Protein AF-A0A7C2JG69-F1 (afdb_monomer_lite)

Radius of gyration: 30.48 Å; chains: 1; bounding box: 82×59×75 Å

Foldseek 3Di:
DPPDCDPLVVLLLVLLLLLLLLLVLLLVLVVQAPQLRLLLLQLVLQLVVLQVVCCVPPNHLDDDPVCVVLLLLLLCLQRAVLSVLLSLLSNQAASLLLLLLLLLLLLLLVVVCVVVVNDDQDPLLVVLSVLLVVLNVLQLVQLPPDDDPDPSHNSSSVSSNVSSNSNSNSVNSCPVVVVPDPPSSSLSSSSVSSSVNSCVVCVVRNVPRPPVPRDPSSVVSSCSSRPPNSHVSSVSLSVSCVPVNDVVSVVSSLSNSVSSVVSCCVPVVDDRGPSNVVSSVSSSSSSVSNVVVVVVVVPVQDDPDPDDDDDPDDPPPPDPPPPPPPPPDPDDDDDPDPDDQQVQQQLQQQLQQLLVVLCCVVAPLKAWADWGADPFHIKTWIDGPDDDDPVVQVSSLVSSLVLLVVFWFWDKDWDDLVRQCVVCVSHVNSPVVSVPDDPPDTWMWIDTDPDIDGDPDDHDGTSNQFDSLFKGWDDKDWDDRSNDPVDDIIIMITMGGDNDNVVSVVVVVVVVVVVVVDCVVCCVVVVQWDDDVVVHPPDIGGDPNVVVVVVVVVVVVVVVCVVVVHDDDDDDQKDWPVLCVVVVNCVPCVVVFDAFDDDPNTTMTGDPDCVSVVVVVVVPDDDDPVD

Structure (mmCIF, N/CA/C/O backbone):
data_AF-A0A7C2JG69-F1
#
_entry.id   AF-A0A7C2JG69-F1
#
loop_
_atom_site.grou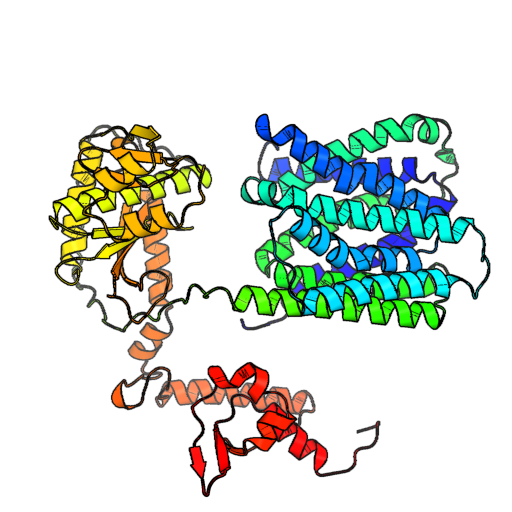p_PDB
_atom_site.id
_atom_site.type_symbol
_atom_site.label_atom_id
_atom_site.label_alt_id
_atom_site.label_comp_id
_atom_site.label_asym_id
_atom_site.label_entity_id
_atom_site.label_seq_id
_atom_site.pdbx_PDB_ins_code
_atom_site.Cartn_x
_atom_site.Cartn_y
_atom_site.Cartn_z
_atom_site.occupancy
_atom_site.B_iso_or_equiv
_atom_site.auth_seq_id
_atom_site.auth_comp_id
_atom_site.auth_asym_id
_atom_site.auth_atom_id
_atom_site.pdbx_PDB_model_num
ATOM 1 N N . MET A 1 1 ? -8.292 -0.113 -10.080 1.00 35.16 1 MET A N 1
ATOM 2 C CA . MET A 1 1 ? -6.869 0.229 -10.317 1.00 35.16 1 MET A CA 1
ATOM 3 C C . MET A 1 1 ? -6.674 0.599 -11.787 1.00 35.16 1 MET A C 1
ATOM 5 O O . MET A 1 1 ? -6.429 -0.274 -12.607 1.00 35.16 1 MET A O 1
ATOM 9 N N . SER A 1 2 ? -6.837 1.871 -12.155 1.00 31.16 2 SER A N 1
ATOM 10 C CA . SER A 1 2 ? -6.521 2.352 -13.507 1.00 31.16 2 SER A CA 1
ATOM 11 C C . SER A 1 2 ? -5.030 2.692 -13.585 1.00 31.16 2 SER A C 1
ATOM 13 O O . SER A 1 2 ? -4.597 3.703 -13.032 1.00 31.16 2 SER A O 1
ATOM 15 N N . GLY A 1 3 ? -4.237 1.838 -14.232 1.00 41.22 3 GLY A N 1
ATOM 16 C CA . GLY A 1 3 ? -2.796 2.024 -14.425 1.00 41.22 3 GLY A CA 1
ATOM 17 C C . GLY A 1 3 ? -2.472 3.133 -15.426 1.00 41.22 3 GLY A C 1
ATOM 18 O O . GLY A 1 3 ? -2.030 2.851 -16.534 1.00 41.22 3 GLY A O 1
ATOM 19 N N . ARG A 1 4 ? -2.686 4.401 -15.060 1.00 51.62 4 ARG A N 1
ATOM 20 C CA . ARG A 1 4 ? -2.066 5.513 -15.790 1.00 51.62 4 ARG A CA 1
ATOM 21 C C . ARG A 1 4 ? -0.628 5.658 -15.310 1.00 51.62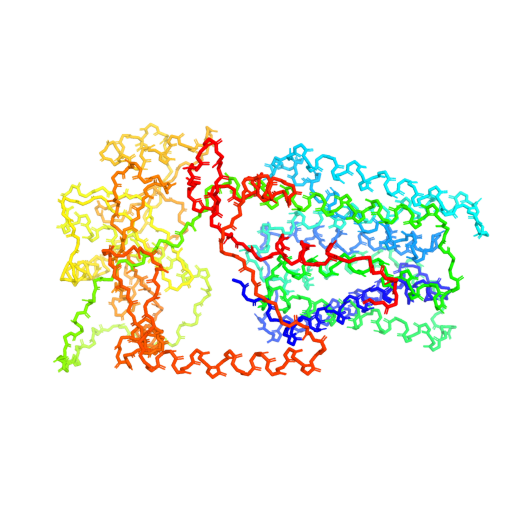 4 ARG A C 1
ATOM 23 O O . ARG A 1 4 ? -0.386 5.868 -14.124 1.00 51.62 4 ARG A O 1
ATOM 30 N N . PHE A 1 5 ? 0.299 5.516 -16.250 1.00 69.94 5 PHE A N 1
ATOM 31 C CA . PHE A 1 5 ? 1.708 5.827 -16.068 1.00 69.94 5 PHE A CA 1
ATOM 32 C C . PHE A 1 5 ? 1.837 7.326 -15.782 1.00 69.94 5 PHE A C 1
ATOM 34 O O . PHE A 1 5 ? 1.475 8.152 -16.621 1.00 69.94 5 PHE A O 1
ATOM 41 N N . ASN A 1 6 ? 2.235 7.681 -14.564 1.00 80.44 6 ASN A N 1
ATOM 42 C CA . ASN A 1 6 ? 2.250 9.063 -14.091 1.00 80.44 6 ASN A CA 1
ATOM 43 C C . ASN A 1 6 ? 3.689 9.581 -13.906 1.00 80.44 6 ASN A C 1
ATOM 45 O O . ASN A 1 6 ? 4.672 8.877 -14.136 1.00 80.44 6 ASN A O 1
ATOM 49 N N . ARG A 1 7 ? 3.833 10.846 -13.493 1.00 86.50 7 ARG A N 1
ATOM 50 C CA . ARG A 1 7 ? 5.148 11.463 -13.234 1.00 86.50 7 ARG A CA 1
ATOM 51 C C . ARG A 1 7 ? 5.977 10.669 -12.214 1.00 86.50 7 ARG A C 1
ATOM 53 O O . ARG A 1 7 ? 7.200 10.659 -12.300 1.00 86.50 7 ARG A O 1
ATOM 60 N N . THR A 1 8 ? 5.328 10.010 -11.266 1.00 83.75 8 THR A N 1
ATOM 61 C CA . THR A 1 8 ? 5.979 9.213 -10.226 1.00 83.75 8 THR A CA 1
ATOM 62 C C . THR A 1 8 ? 6.534 7.906 -10.784 1.00 83.75 8 THR A C 1
ATOM 64 O O . THR A 1 8 ? 7.660 7.549 -10.451 1.00 83.75 8 THR A O 1
ATOM 67 N N . ASP A 1 9 ? 5.816 7.241 -11.695 1.00 85.06 9 ASP A N 1
ATOM 68 C CA . ASP A 1 9 ? 6.325 6.072 -12.426 1.00 85.06 9 ASP A CA 1
ATOM 69 C C . ASP A 1 9 ? 7.628 6.412 -13.185 1.00 85.06 9 ASP A C 1
ATOM 71 O O . ASP A 1 9 ? 8.603 5.662 -13.116 1.00 85.06 9 ASP A O 1
ATOM 75 N N . LEU A 1 10 ? 7.692 7.586 -13.831 1.00 88.94 10 LEU A N 1
ATOM 76 C CA . LEU A 1 10 ? 8.919 8.086 -14.476 1.00 88.94 10 LEU A CA 1
ATOM 77 C C . LEU A 1 10 ? 10.064 8.293 -13.478 1.00 88.94 10 LEU A C 1
ATOM 79 O O . LEU A 1 10 ? 11.198 7.903 -13.746 1.00 88.94 10 LEU A O 1
ATOM 83 N N . LEU A 1 11 ? 9.779 8.893 -12.322 1.00 89.19 11 LEU A N 1
ATOM 84 C CA . LEU A 1 11 ? 10.787 9.125 -11.287 1.00 89.19 11 LEU A CA 1
ATOM 85 C C . LEU A 1 11 ? 11.337 7.810 -10.713 1.00 89.19 11 LEU A C 1
ATOM 87 O O . LEU A 1 11 ? 12.544 7.696 -10.506 1.00 89.19 11 LEU A O 1
ATOM 91 N N . VAL A 1 12 ? 10.487 6.802 -10.505 1.00 88.56 12 VAL A N 1
ATOM 92 C CA . VAL A 1 12 ? 10.918 5.472 -10.046 1.00 88.56 12 VAL A CA 1
ATOM 93 C C . VAL A 1 12 ? 11.744 4.755 -11.122 1.00 88.56 12 VAL A C 1
ATOM 95 O O . VAL A 1 12 ? 12.747 4.123 -10.797 1.00 88.56 12 VAL A O 1
ATOM 98 N N . LEU A 1 13 ? 11.417 4.906 -12.408 1.00 90.31 13 LEU A N 1
ATOM 99 C CA . LEU A 1 13 ? 12.274 4.405 -13.490 1.00 90.31 13 LEU A CA 1
ATOM 100 C C . LEU A 1 13 ? 13.640 5.098 -13.532 1.00 90.31 13 LEU A C 1
ATOM 102 O O . LEU A 1 13 ? 14.650 4.436 -13.769 1.00 90.31 13 LEU A O 1
ATOM 106 N N . CYS A 1 14 ? 13.713 6.397 -13.235 1.00 93.12 14 CYS A N 1
ATOM 107 C CA . CYS A 1 14 ? 15.003 7.068 -13.065 1.00 93.12 14 CYS A CA 1
ATOM 108 C C . CYS A 1 14 ? 15.818 6.440 -11.923 1.00 93.12 14 CYS A C 1
ATOM 110 O O . CYS A 1 14 ? 17.029 6.285 -12.065 1.00 93.12 14 CYS A O 1
ATOM 112 N N . VAL A 1 15 ? 15.178 6.020 -10.824 1.00 93.31 15 VAL A N 1
ATOM 113 C CA . VAL A 1 15 ? 15.859 5.293 -9.735 1.00 93.31 15 VAL A CA 1
ATOM 114 C C . VAL A 1 15 ? 16.431 3.964 -10.223 1.00 93.31 15 VAL A C 1
ATOM 116 O O . VAL A 1 15 ? 17.577 3.658 -9.904 1.00 93.31 15 VAL A O 1
ATOM 119 N N . VAL A 1 16 ? 15.698 3.212 -11.050 1.00 92.62 16 VAL A N 1
ATOM 120 C CA . VAL A 1 16 ? 16.209 1.973 -11.666 1.00 92.62 16 VAL A CA 1
ATOM 121 C C . VAL A 1 16 ? 17.483 2.242 -12.467 1.00 92.62 16 VAL A C 1
ATOM 123 O O . VAL A 1 16 ? 18.458 1.506 -12.325 1.00 92.62 16 VAL A O 1
ATOM 126 N N . LEU A 1 17 ? 17.504 3.311 -13.270 1.00 94.19 17 LEU A N 1
ATOM 127 C CA . LEU A 1 17 ? 18.689 3.704 -14.037 1.00 94.19 17 LEU A CA 1
ATOM 128 C C . LEU A 1 17 ? 19.858 4.098 -13.125 1.00 94.19 17 LEU A C 1
ATOM 130 O O . LEU A 1 17 ? 20.985 3.662 -13.353 1.00 94.19 17 LEU A O 1
ATOM 134 N N . ILE A 1 18 ? 19.593 4.871 -12.067 1.00 95.94 18 ILE A N 1
ATOM 135 C CA . ILE A 1 18 ? 20.608 5.302 -11.096 1.00 95.94 18 ILE A CA 1
ATOM 136 C C . ILE A 1 18 ? 21.217 4.099 -10.366 1.00 95.94 18 ILE A C 1
ATOM 138 O O . ILE A 1 18 ? 22.440 3.977 -10.279 1.00 95.94 18 ILE A O 1
ATOM 142 N N . TRP A 1 19 ? 20.384 3.202 -9.835 1.00 94.44 19 TRP A N 1
ATOM 143 C CA . TRP A 1 19 ? 20.849 2.023 -9.107 1.00 94.44 19 TRP A CA 1
ATOM 144 C C . TRP A 1 19 ? 21.501 0.993 -10.029 1.00 94.44 19 TRP A C 1
ATOM 146 O O . TRP A 1 19 ? 22.512 0.414 -9.640 1.00 94.44 19 TRP A O 1
ATOM 156 N N . GLY A 1 20 ? 21.014 0.831 -11.262 1.00 93.06 20 GLY A N 1
ATOM 157 C CA . GLY A 1 20 ? 21.674 0.010 -12.277 1.00 93.06 20 GLY A CA 1
ATOM 158 C C . GLY A 1 20 ? 23.067 0.540 -12.632 1.00 93.06 20 GLY A C 1
ATOM 159 O O . GLY A 1 20 ? 24.040 -0.210 -12.603 1.00 93.06 20 GLY A O 1
ATOM 160 N N . ALA A 1 21 ? 23.198 1.851 -12.857 1.00 95.56 21 ALA A N 1
ATOM 161 C CA . ALA A 1 21 ? 24.488 2.493 -13.115 1.00 95.56 21 ALA A CA 1
ATOM 162 C C . ALA A 1 21 ? 25.449 2.402 -11.919 1.00 95.56 21 ALA A C 1
ATOM 164 O O . ALA A 1 21 ? 26.668 2.347 -12.098 1.00 95.56 21 ALA A O 1
ATOM 165 N N . SER A 1 22 ? 24.915 2.367 -10.690 1.00 95.31 22 SER A N 1
ATOM 166 C CA . SER A 1 22 ? 25.724 2.360 -9.471 1.00 95.31 22 SER A CA 1
ATOM 167 C C . SER A 1 22 ? 26.718 1.200 -9.424 1.00 95.31 22 SER A C 1
ATOM 169 O O . SER A 1 22 ? 27.793 1.396 -8.873 1.00 95.31 22 SER A O 1
ATOM 171 N N . PHE A 1 23 ? 26.417 0.025 -9.981 1.00 94.44 23 PHE A N 1
ATOM 172 C CA . PHE A 1 23 ? 27.360 -1.101 -9.972 1.00 94.44 23 PHE A CA 1
ATOM 173 C C . PHE A 1 23 ? 28.632 -0.772 -10.754 1.00 94.44 23 PHE A C 1
ATOM 175 O O . PHE A 1 23 ? 29.739 -0.938 -10.239 1.00 94.44 23 PHE A O 1
ATOM 182 N N . SER A 1 24 ? 28.475 -0.243 -11.969 1.00 95.25 24 SER A N 1
ATOM 183 C CA . SER A 1 24 ? 29.600 0.127 -12.828 1.00 95.25 24 SER A CA 1
ATOM 184 C C . SER A 1 24 ? 30.389 1.303 -12.260 1.00 95.25 24 SER A C 1
ATOM 186 O O . SER A 1 24 ? 31.617 1.282 -12.278 1.00 95.25 24 SER A O 1
ATOM 188 N N . VAL A 1 25 ? 29.696 2.295 -11.692 1.00 96.69 25 VAL A N 1
ATOM 189 C CA . VAL A 1 25 ? 30.332 3.464 -11.063 1.00 96.69 25 VAL A CA 1
ATOM 190 C C . VAL A 1 25 ? 31.153 3.062 -9.836 1.00 96.69 25 VAL A C 1
ATOM 192 O O . VAL A 1 25 ? 32.289 3.511 -9.687 1.00 96.69 25 VAL A O 1
ATOM 195 N N . VAL A 1 26 ? 30.616 2.190 -8.977 1.00 96.12 26 VAL A N 1
ATOM 196 C CA . VAL A 1 26 ? 31.356 1.683 -7.813 1.00 96.12 26 VAL A CA 1
ATOM 197 C C . VAL A 1 26 ? 32.559 0.875 -8.293 1.00 96.12 26 VAL A C 1
ATOM 199 O O . VAL A 1 26 ? 33.678 1.175 -7.898 1.00 96.12 26 VAL A O 1
ATOM 202 N N . LYS A 1 27 ? 32.373 -0.081 -9.213 1.00 94.50 27 LYS A N 1
ATOM 203 C CA . LYS A 1 27 ? 33.471 -0.898 -9.758 1.00 94.50 27 LYS A CA 1
ATOM 204 C C . LYS A 1 27 ? 34.580 -0.050 -10.394 1.00 94.50 27 LYS A C 1
ATOM 206 O O . LYS A 1 27 ? 35.751 -0.399 -10.273 1.00 94.50 27 LYS A O 1
ATOM 211 N N . TYR A 1 28 ? 34.227 1.058 -11.047 1.00 95.06 28 TYR A N 1
ATOM 212 C CA . TYR A 1 28 ? 35.188 2.029 -11.569 1.00 95.06 28 TYR A CA 1
ATOM 213 C C . TYR A 1 28 ? 35.993 2.693 -10.442 1.00 95.06 28 TYR A C 1
ATOM 215 O O . TYR A 1 28 ? 37.220 2.671 -10.483 1.00 95.06 28 TYR A O 1
ATOM 223 N N . ALA A 1 29 ? 35.321 3.231 -9.418 1.00 95.75 29 ALA A N 1
ATOM 224 C CA . ALA A 1 29 ? 35.979 3.918 -8.304 1.00 95.75 29 ALA A CA 1
ATOM 225 C C . ALA A 1 29 ? 36.895 2.990 -7.488 1.00 95.75 29 ALA A C 1
ATOM 227 O O . ALA A 1 29 ? 37.965 3.406 -7.042 1.00 95.75 29 ALA A O 1
ATOM 228 N N . LEU A 1 30 ? 36.517 1.715 -7.358 1.00 95.00 30 LEU A N 1
ATOM 229 C CA . LEU A 1 30 ? 37.297 0.696 -6.651 1.00 95.00 30 LEU A CA 1
ATOM 230 C C . LEU A 1 30 ? 38.647 0.356 -7.314 1.00 95.00 30 LEU A C 1
ATOM 232 O O . LEU A 1 30 ? 39.427 -0.404 -6.749 1.00 95.00 30 LEU A O 1
ATOM 236 N N . ARG A 1 31 ? 38.949 0.904 -8.501 1.00 92.44 31 ARG A N 1
ATOM 237 C CA . ARG A 1 31 ? 40.271 0.773 -9.140 1.00 92.44 31 ARG A CA 1
ATOM 238 C C . ARG A 1 31 ? 41.338 1.654 -8.489 1.00 92.44 31 ARG A C 1
ATOM 240 O O . ARG A 1 31 ? 42.515 1.321 -8.558 1.00 92.44 31 ARG A O 1
ATOM 247 N N . GLU A 1 32 ? 40.932 2.774 -7.895 1.00 93.75 32 GLU A N 1
ATOM 248 C CA . GLU A 1 32 ? 41.832 3.767 -7.287 1.00 93.75 32 GLU A CA 1
ATOM 249 C C . GLU A 1 32 ? 41.585 3.939 -5.778 1.00 93.75 32 GLU A C 1
ATOM 251 O O . GLU A 1 32 ? 42.430 4.476 -5.057 1.00 93.75 32 GLU A O 1
ATOM 256 N N . MET A 1 33 ? 40.428 3.486 -5.290 1.00 94.38 33 MET A N 1
ATOM 257 C CA . MET A 1 33 ? 39.995 3.637 -3.907 1.00 94.38 33 MET A CA 1
ATOM 258 C C . MET A 1 33 ? 39.710 2.282 -3.262 1.00 94.38 33 MET A C 1
ATOM 260 O O . MET A 1 33 ? 39.057 1.428 -3.859 1.00 94.38 33 MET A O 1
ATOM 264 N N . GLY A 1 34 ? 40.157 2.102 -2.022 1.00 95.69 34 GLY A N 1
ATOM 265 C CA . GLY A 1 34 ? 39.857 0.910 -1.241 1.00 95.69 34 GLY A CA 1
ATOM 266 C C . GLY A 1 34 ? 38.345 0.718 -1.016 1.00 95.69 34 GLY A C 1
ATOM 267 O O . GLY A 1 34 ? 37.596 1.701 -0.905 1.00 95.69 34 GLY A O 1
ATOM 268 N N . PRO A 1 35 ? 37.863 -0.539 -0.967 1.00 96.44 35 PRO A N 1
ATOM 269 C CA . PRO A 1 35 ? 36.437 -0.855 -0.908 1.00 96.44 35 PRO A CA 1
ATOM 270 C C . PRO A 1 35 ? 35.737 -0.377 0.359 1.00 96.44 35 PRO A C 1
ATOM 272 O O . PRO A 1 35 ? 34.561 0.002 0.294 1.00 96.44 35 PRO A O 1
ATOM 275 N N . LEU A 1 36 ? 36.430 -0.365 1.498 1.00 96.88 36 LEU A N 1
ATOM 276 C CA . LEU A 1 36 ? 35.860 0.093 2.761 1.00 96.88 36 LEU A CA 1
ATOM 277 C C . LEU A 1 36 ? 35.874 1.618 2.837 1.00 96.88 36 LEU A C 1
ATOM 279 O O . LEU A 1 36 ? 34.879 2.224 3.220 1.00 96.88 36 LEU A O 1
ATOM 283 N N . SER A 1 37 ? 36.956 2.245 2.385 1.00 96.50 37 SER A N 1
ATOM 284 C CA . SER A 1 37 ? 37.105 3.698 2.300 1.00 96.50 37 SER A CA 1
ATOM 285 C C . SER A 1 37 ? 36.024 4.300 1.405 1.00 96.50 37 SER A C 1
ATOM 287 O O . SER A 1 37 ? 35.382 5.286 1.773 1.00 96.50 37 SER A O 1
ATOM 289 N N . PHE A 1 38 ? 35.776 3.677 0.247 1.00 96.81 38 PHE A N 1
ATOM 290 C CA . PHE A 1 38 ? 34.715 4.084 -0.668 1.00 96.81 38 PHE A CA 1
ATOM 291 C C . PHE A 1 38 ? 33.329 3.956 -0.019 1.00 96.81 38 PHE A C 1
ATOM 293 O O . PHE A 1 38 ? 32.541 4.904 -0.054 1.00 96.81 38 PHE A O 1
ATOM 300 N N . ALA A 1 39 ? 33.027 2.809 0.604 1.00 96.94 39 ALA A N 1
ATOM 301 C CA . ALA A 1 39 ? 31.748 2.583 1.281 1.00 96.94 39 ALA A CA 1
ATOM 302 C C . ALA A 1 39 ? 31.511 3.594 2.415 1.00 96.94 39 ALA A C 1
ATOM 304 O O . ALA A 1 39 ? 30.417 4.154 2.525 1.00 96.94 39 ALA A O 1
ATOM 305 N N . THR A 1 40 ? 32.539 3.865 3.219 1.00 97.06 40 THR A N 1
ATOM 306 C CA . THR A 1 40 ? 32.478 4.795 4.347 1.00 97.06 40 THR A CA 1
ATOM 307 C C . THR A 1 40 ? 32.148 6.211 3.899 1.00 97.06 40 THR A C 1
ATOM 309 O O . THR A 1 40 ? 31.200 6.799 4.419 1.00 97.06 40 THR A O 1
ATOM 312 N N . VAL A 1 41 ? 32.860 6.760 2.907 1.00 96.25 41 VAL A N 1
ATOM 313 C CA . VAL A 1 41 ? 32.549 8.114 2.417 1.00 96.25 41 VAL A CA 1
ATOM 314 C C . VAL A 1 41 ? 31.162 8.148 1.778 1.00 96.25 41 VAL A C 1
ATOM 316 O O . VAL A 1 41 ? 30.378 9.054 2.063 1.00 96.25 41 VAL A O 1
ATOM 319 N N . ARG A 1 42 ? 30.819 7.122 0.989 1.00 95.75 42 ARG A N 1
ATOM 320 C CA . ARG A 1 42 ? 29.524 7.025 0.312 1.00 95.75 42 ARG A CA 1
ATOM 321 C C . ARG A 1 42 ? 28.344 7.120 1.270 1.00 95.75 42 ARG A C 1
ATOM 323 O O . ARG A 1 42 ? 27.452 7.948 1.081 1.00 95.75 42 ARG A O 1
ATOM 330 N N . PHE A 1 43 ? 28.326 6.256 2.279 1.00 96.12 43 PHE A N 1
ATOM 331 C CA . PHE A 1 43 ? 27.208 6.176 3.214 1.00 96.12 43 PHE A CA 1
ATOM 332 C C . PHE A 1 43 ? 27.304 7.191 4.350 1.00 96.12 43 PHE A C 1
ATOM 334 O O . PHE A 1 43 ? 26.268 7.547 4.897 1.00 96.12 43 PHE A O 1
ATOM 341 N N . GLY A 1 44 ? 28.494 7.713 4.663 1.00 96.75 44 GLY A N 1
ATOM 342 C CA . GLY A 1 44 ? 28.657 8.838 5.584 1.00 96.75 44 GLY A CA 1
ATOM 343 C C . GLY A 1 44 ? 28.066 10.135 5.027 1.00 96.75 44 GLY A C 1
ATOM 344 O O . GLY A 1 44 ? 27.301 10.812 5.709 1.00 96.75 44 GLY A O 1
ATOM 345 N N . VAL A 1 45 ? 28.341 10.464 3.760 1.00 96.75 45 VAL A N 1
ATOM 346 C CA . VAL A 1 45 ? 27.730 11.637 3.108 1.00 96.75 45 VAL A CA 1
ATOM 347 C C . VAL A 1 45 ? 26.216 11.452 2.976 1.00 96.75 45 VAL A C 1
ATOM 349 O O . VAL A 1 45 ? 25.452 12.353 3.326 1.00 96.75 45 VAL A O 1
ATOM 352 N N . ALA A 1 46 ? 25.767 10.276 2.527 1.00 95.94 46 ALA A N 1
ATOM 353 C CA . ALA A 1 46 ? 24.342 9.993 2.384 1.00 95.94 46 ALA A CA 1
ATOM 354 C C . ALA A 1 46 ? 23.590 10.029 3.727 1.00 95.94 46 ALA A C 1
ATOM 356 O O . ALA A 1 46 ? 22.494 10.588 3.785 1.00 95.94 46 ALA A O 1
ATOM 357 N N . SER A 1 47 ? 24.174 9.502 4.812 1.00 95.81 47 SER A N 1
ATOM 358 C CA . SER A 1 47 ? 23.542 9.510 6.137 1.00 95.81 47 SER A CA 1
ATOM 359 C C . SER A 1 47 ? 23.361 10.931 6.664 1.00 95.81 47 SER A C 1
ATOM 361 O O . SER A 1 47 ? 22.266 11.269 7.110 1.00 95.81 47 SER A O 1
ATOM 363 N N . VAL A 1 48 ? 24.371 11.798 6.533 1.00 95.88 48 VAL A N 1
ATOM 364 C CA . VAL A 1 48 ? 24.270 13.215 6.923 1.00 95.88 48 VAL A CA 1
ATOM 365 C C . VAL A 1 48 ? 23.181 13.930 6.124 1.00 95.88 48 VAL A C 1
ATOM 367 O O . VAL A 1 48 ? 22.352 14.628 6.708 1.00 95.88 48 VAL A O 1
ATOM 370 N N . MET A 1 49 ? 23.133 13.725 4.805 1.00 94.81 49 MET A N 1
ATOM 371 C CA . MET A 1 49 ? 22.104 14.326 3.952 1.00 94.81 49 MET A CA 1
ATOM 372 C C . MET A 1 49 ? 20.692 13.866 4.330 1.00 94.81 49 MET A C 1
ATOM 374 O O . MET A 1 49 ? 19.788 14.693 4.449 1.00 94.81 49 MET A O 1
ATOM 378 N N . LEU A 1 50 ? 20.493 12.561 4.541 1.00 93.19 50 LEU A N 1
ATOM 379 C CA . LEU A 1 50 ? 19.191 12.010 4.916 1.00 93.19 50 LEU A CA 1
ATOM 380 C C . LEU A 1 50 ? 18.770 12.439 6.325 1.00 93.19 50 LEU A C 1
ATOM 382 O O . LEU A 1 50 ? 17.590 12.704 6.540 1.00 93.19 50 LEU A O 1
ATOM 386 N N . LEU A 1 51 ? 19.702 12.563 7.274 1.00 94.81 51 LEU A N 1
ATOM 387 C CA . LEU A 1 51 ? 19.418 13.094 8.611 1.00 94.81 51 LEU A CA 1
ATOM 388 C C . LEU A 1 51 ? 19.025 14.570 8.562 1.00 94.81 51 LEU A C 1
ATOM 390 O O . LEU A 1 51 ? 18.045 14.948 9.200 1.00 94.81 51 LEU A O 1
ATOM 394 N N . ALA A 1 52 ? 19.744 15.387 7.788 1.00 94.00 52 ALA A N 1
ATOM 395 C CA . ALA A 1 52 ? 19.402 16.794 7.591 1.00 94.00 52 ALA A CA 1
ATOM 396 C C . ALA A 1 52 ? 18.016 16.937 6.950 1.00 94.00 52 ALA A C 1
ATOM 398 O O . ALA A 1 52 ? 17.191 17.719 7.418 1.00 94.00 52 ALA A O 1
ATOM 399 N N . TRP A 1 53 ? 17.726 16.128 5.929 1.00 90.31 53 TRP A N 1
ATOM 400 C CA . TRP A 1 53 ? 16.415 16.107 5.290 1.00 90.31 53 TRP A CA 1
ATOM 401 C C . TRP A 1 53 ? 15.310 15.656 6.248 1.00 90.31 53 TRP A C 1
ATOM 403 O O . TRP A 1 53 ? 14.271 16.302 6.325 1.00 90.31 53 TRP A O 1
ATOM 413 N N . THR A 1 54 ? 15.543 14.592 7.022 1.00 92.50 54 THR A N 1
ATOM 414 C CA . THR A 1 54 ? 14.591 14.115 8.038 1.00 92.50 54 THR A CA 1
ATOM 415 C C . THR A 1 54 ? 14.325 15.198 9.076 1.00 92.50 54 THR A C 1
ATOM 417 O O . THR A 1 54 ? 13.174 15.431 9.420 1.00 92.50 54 THR A O 1
ATOM 420 N N . TRP A 1 55 ? 15.366 15.913 9.516 1.00 93.31 55 TRP A N 1
ATOM 421 C CA . TRP A 1 55 ? 15.214 17.030 10.442 1.00 93.31 55 TRP A CA 1
ATOM 422 C C . TRP A 1 55 ? 14.292 18.112 9.881 1.00 93.31 55 TRP A C 1
ATOM 424 O O . TRP A 1 55 ? 13.397 18.582 10.580 1.00 93.31 55 TRP A O 1
ATOM 434 N N . VAL A 1 56 ? 14.502 18.511 8.626 1.00 92.38 56 VAL A N 1
ATOM 435 C CA . VAL A 1 56 ? 13.702 19.559 7.977 1.00 92.38 56 VAL A CA 1
ATOM 436 C C . VAL A 1 56 ? 12.268 19.094 7.707 1.00 92.38 56 VAL A C 1
ATOM 438 O O . VAL A 1 56 ? 11.339 19.870 7.898 1.00 92.38 56 VAL A O 1
ATOM 441 N N . ALA A 1 57 ? 12.082 17.848 7.269 1.00 86.44 57 ALA A N 1
ATOM 442 C CA . ALA A 1 57 ? 10.785 17.329 6.839 1.00 86.44 57 ALA A CA 1
ATOM 443 C C . ALA A 1 57 ? 9.907 16.823 7.995 1.00 86.44 57 ALA A C 1
ATOM 445 O O . ALA A 1 57 ? 8.689 16.944 7.929 1.00 86.44 57 ALA A O 1
ATOM 446 N N . GLU A 1 58 ? 10.505 16.245 9.038 1.00 89.81 58 GLU A N 1
ATOM 447 C CA . GLU A 1 58 ? 9.786 15.558 10.120 1.00 89.81 58 GLU A CA 1
ATOM 448 C C . GLU A 1 58 ? 10.191 16.014 11.531 1.00 89.81 58 GLU A C 1
ATOM 450 O O . GLU A 1 58 ? 9.678 15.497 12.525 1.00 89.81 58 GLU A O 1
ATOM 455 N N . GLY A 1 59 ? 11.132 16.953 11.651 1.00 90.75 59 GLY A N 1
ATOM 456 C CA . GLY A 1 59 ? 11.722 17.329 12.932 1.00 90.75 59 GLY A CA 1
ATOM 457 C C . GLY A 1 59 ? 12.797 16.346 13.409 1.00 90.75 59 GLY A C 1
ATOM 458 O O . GLY A 1 59 ? 13.324 15.526 12.658 1.00 90.75 59 GLY A O 1
ATOM 459 N N . LYS A 1 60 ? 13.183 16.448 14.687 1.00 88.19 60 LYS A N 1
ATOM 460 C CA . LYS A 1 60 ? 14.317 15.681 15.233 1.00 88.19 60 LYS A CA 1
ATOM 461 C C . LYS A 1 60 ? 14.106 14.166 15.032 1.00 88.19 60 LYS A C 1
ATOM 463 O O . LYS A 1 60 ? 13.075 13.654 15.471 1.00 88.19 60 LYS A O 1
ATOM 468 N N . PRO A 1 61 ? 15.083 13.429 14.465 1.00 86.31 61 PRO A N 1
ATOM 469 C CA . PRO A 1 61 ? 14.961 11.996 14.190 1.00 86.31 61 PRO A CA 1
ATOM 470 C C . PRO A 1 61 ? 15.123 11.162 15.473 1.00 86.31 61 PRO A C 1
ATOM 472 O O . PRO A 1 61 ? 16.108 10.450 15.664 1.00 86.31 61 PRO A O 1
ATOM 475 N N . VAL A 1 62 ? 14.167 11.291 16.395 1.00 87.12 62 VAL A N 1
ATOM 476 C CA . VAL A 1 62 ? 14.167 10.602 17.689 1.00 87.12 62 VAL A CA 1
ATOM 477 C C . VAL A 1 62 ? 13.533 9.222 17.544 1.00 87.12 62 VAL A C 1
ATOM 479 O O . VAL A 1 62 ? 12.474 9.064 16.935 1.00 87.12 62 VAL A O 1
ATOM 482 N N . ILE A 1 63 ? 14.191 8.230 18.139 1.00 89.88 63 ILE A N 1
ATOM 483 C CA . ILE A 1 63 ? 13.764 6.834 18.199 1.00 89.88 63 ILE A CA 1
ATOM 484 C C . ILE A 1 63 ? 13.580 6.436 19.667 1.00 89.88 63 ILE A C 1
ATOM 486 O O . ILE A 1 63 ? 14.356 6.851 20.534 1.00 89.88 63 ILE A O 1
ATOM 490 N N . SER A 1 64 ? 12.558 5.621 19.950 1.00 89.69 64 SER A N 1
ATOM 491 C CA . SER A 1 64 ? 12.314 5.098 21.296 1.00 89.69 64 SER A CA 1
ATOM 492 C C . SER A 1 64 ? 13.475 4.234 21.780 1.00 89.69 64 SER A C 1
ATOM 494 O O . SER A 1 64 ? 14.051 3.445 21.027 1.00 89.69 64 SER A O 1
ATOM 496 N N . ARG A 1 65 ? 13.774 4.308 23.084 1.00 88.12 65 ARG A N 1
ATOM 497 C CA . ARG A 1 65 ? 14.874 3.539 23.678 1.00 88.12 65 ARG A CA 1
ATOM 498 C C . ARG A 1 65 ? 14.748 2.027 23.477 1.00 88.12 65 ARG A C 1
ATOM 500 O O . ARG A 1 65 ? 15.760 1.344 23.363 1.00 88.12 65 ARG A O 1
ATOM 507 N N . GLN A 1 66 ? 13.517 1.531 23.408 1.00 89.50 66 GLN A N 1
ATOM 508 C CA . GLN A 1 66 ? 13.205 0.109 23.266 1.00 89.50 66 GLN A CA 1
ATOM 509 C C . GLN A 1 66 ? 13.502 -0.435 21.859 1.00 89.50 66 GLN A C 1
ATOM 511 O O . GLN A 1 66 ? 13.707 -1.635 21.695 1.00 89.50 66 GLN A O 1
ATOM 516 N N . ASP A 1 67 ? 13.559 0.434 20.846 1.00 92.38 67 ASP A N 1
ATOM 517 C CA . ASP A 1 67 ? 13.737 0.028 19.448 1.00 92.38 67 ASP A CA 1
ATOM 518 C C . ASP A 1 67 ? 15.193 0.176 18.958 1.00 92.38 67 ASP A C 1
ATOM 520 O O . ASP A 1 67 ? 15.517 -0.294 17.864 1.00 92.38 67 ASP A O 1
ATOM 524 N N . TRP A 1 68 ? 16.097 0.761 19.762 1.00 92.06 68 TRP A N 1
ATOM 525 C CA . TRP A 1 68 ? 17.488 1.030 19.357 1.00 92.06 68 TRP A CA 1
ATOM 526 C C . TRP A 1 68 ? 18.231 -0.210 18.879 1.00 92.06 68 TRP A C 1
ATOM 528 O O . TRP A 1 68 ? 18.869 -0.161 17.833 1.00 92.06 68 TRP A O 1
ATOM 538 N N . VAL A 1 69 ? 18.126 -1.331 19.598 1.00 93.50 69 VAL A N 1
ATOM 539 C CA . VAL A 1 69 ? 18.825 -2.572 19.224 1.00 93.50 69 VAL A CA 1
ATOM 540 C C . VAL A 1 69 ? 18.402 -3.032 17.830 1.00 93.50 69 VAL A C 1
ATOM 542 O O . VAL A 1 69 ? 19.245 -3.384 17.008 1.00 93.50 69 VAL A O 1
ATOM 545 N N . ARG A 1 70 ? 17.099 -2.975 17.529 1.00 91.69 70 ARG A N 1
ATOM 546 C CA . ARG A 1 70 ? 16.564 -3.384 16.225 1.00 91.69 70 ARG A CA 1
ATOM 547 C C . ARG A 1 70 ? 16.998 -2.427 15.122 1.00 91.69 70 ARG A C 1
ATOM 549 O O . ARG A 1 70 ? 17.378 -2.881 14.052 1.00 91.69 70 ARG A O 1
ATOM 556 N N . ILE A 1 71 ? 16.993 -1.121 15.379 1.00 93.38 71 ILE A N 1
ATOM 557 C CA . ILE A 1 71 ? 17.418 -0.116 14.392 1.00 93.38 71 ILE A CA 1
ATOM 558 C C . ILE A 1 71 ? 18.915 -0.198 14.103 1.00 93.38 71 ILE A C 1
ATOM 560 O O . ILE A 1 71 ? 19.309 -0.110 12.942 1.00 93.38 71 ILE A O 1
ATOM 564 N N . VAL A 1 72 ? 19.741 -0.433 15.124 1.00 95.38 72 VAL A N 1
ATOM 565 C CA . VAL A 1 72 ? 21.174 -0.692 14.948 1.00 95.38 72 VAL A CA 1
ATOM 566 C C . VAL A 1 72 ? 21.375 -1.958 14.122 1.00 95.38 72 VAL A C 1
ATOM 568 O O . VAL A 1 72 ? 22.110 -1.926 13.141 1.00 95.38 72 VAL A O 1
ATOM 571 N N . LEU A 1 73 ? 20.675 -3.050 14.450 1.00 95.00 73 LEU A N 1
ATOM 572 C CA . LEU A 1 73 ? 20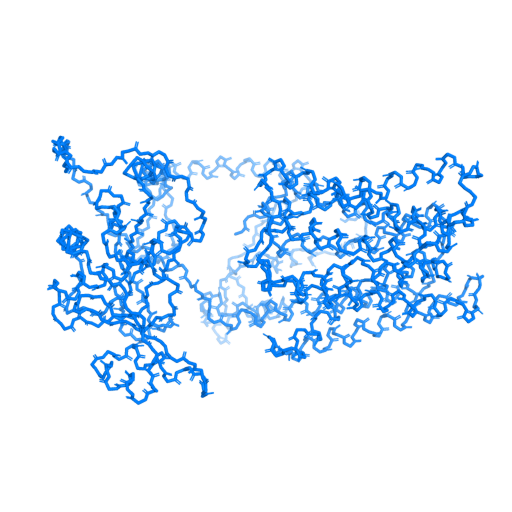.752 -4.304 13.698 1.00 95.00 73 LEU A CA 1
ATOM 573 C C . LEU A 1 73 ? 20.353 -4.111 12.227 1.00 95.00 73 LEU A C 1
ATOM 575 O O . LEU A 1 73 ? 21.037 -4.607 11.332 1.00 95.00 73 LEU A O 1
ATOM 579 N N . VAL A 1 74 ? 19.288 -3.350 11.961 1.00 93.44 74 VAL A N 1
ATOM 580 C CA . VAL A 1 74 ? 18.890 -3.005 10.592 1.00 93.44 74 VAL A CA 1
ATOM 581 C C . VAL A 1 74 ? 19.948 -2.136 9.915 1.00 93.44 74 VAL A C 1
ATOM 583 O O . VAL A 1 74 ? 20.309 -2.411 8.780 1.00 93.44 74 VAL A O 1
ATOM 586 N N . GLY A 1 75 ? 20.516 -1.142 10.597 1.00 94.75 75 GLY A N 1
ATOM 587 C CA . GLY A 1 75 ? 21.601 -0.323 10.055 1.00 94.75 75 GLY A CA 1
ATOM 588 C C . GLY A 1 75 ? 22.840 -1.133 9.675 1.00 94.75 75 GLY A C 1
ATOM 589 O O . GLY A 1 75 ? 23.405 -0.954 8.595 1.00 94.75 75 GLY A O 1
ATOM 590 N N . LEU A 1 76 ? 23.229 -2.082 10.525 1.00 95.94 76 LEU A N 1
ATOM 591 C CA . LEU A 1 76 ? 24.334 -3.002 10.264 1.00 95.94 76 LEU A CA 1
ATOM 592 C C . LEU A 1 76 ? 24.032 -3.935 9.085 1.00 95.94 76 LEU A C 1
ATOM 594 O O . LEU A 1 76 ? 24.886 -4.125 8.226 1.00 95.94 76 LEU A O 1
ATOM 598 N N . THR A 1 77 ? 22.829 -4.496 9.007 1.00 94.38 77 THR A N 1
ATOM 599 C CA . THR A 1 77 ? 22.468 -5.478 7.967 1.00 94.38 77 THR A CA 1
ATOM 600 C C . THR A 1 77 ? 22.039 -4.852 6.638 1.00 94.38 77 THR A C 1
ATOM 602 O O . THR A 1 77 ? 22.195 -5.488 5.605 1.00 94.38 77 THR A O 1
ATOM 605 N N . ALA A 1 78 ? 21.534 -3.618 6.623 1.00 90.38 78 ALA A N 1
ATOM 606 C CA . ALA A 1 78 ? 21.141 -2.902 5.405 1.00 90.38 78 ALA A CA 1
ATOM 607 C C . ALA A 1 78 ? 22.278 -2.058 4.815 1.00 90.38 78 ALA A C 1
ATOM 609 O O . ALA A 1 78 ? 22.303 -1.811 3.610 1.00 90.38 78 ALA A O 1
ATOM 610 N N . VAL A 1 79 ? 23.204 -1.587 5.656 1.00 93.81 79 VAL A N 1
ATOM 611 C CA . VAL A 1 79 ? 24.291 -0.691 5.245 1.00 93.81 79 VAL A CA 1
ATOM 612 C C . VAL A 1 79 ? 25.636 -1.203 5.745 1.00 93.81 79 VAL A C 1
ATOM 614 O O . VAL A 1 79 ? 26.472 -1.529 4.922 1.00 93.81 79 VAL A O 1
ATOM 617 N N . GLY A 1 80 ? 25.855 -1.329 7.053 1.00 95.75 80 GLY A N 1
ATOM 618 C CA . GLY A 1 80 ? 27.188 -1.577 7.620 1.00 95.75 80 GLY A CA 1
ATOM 619 C C . GLY A 1 80 ? 27.902 -2.834 7.096 1.00 95.75 80 GLY A C 1
ATOM 620 O O . GLY A 1 80 ? 28.757 -2.775 6.218 1.00 95.75 80 GLY A O 1
ATOM 621 N N . VAL A 1 81 ? 27.543 -3.990 7.647 1.00 97.25 81 VAL A N 1
ATOM 622 C CA . VAL A 1 81 ? 28.090 -5.306 7.285 1.00 97.25 81 VAL A CA 1
ATOM 623 C C . VAL A 1 81 ? 27.775 -5.640 5.827 1.00 97.25 81 VAL A C 1
ATOM 625 O O . VAL A 1 81 ? 28.632 -6.154 5.113 1.00 97.25 81 VAL A O 1
ATOM 628 N N . TYR A 1 82 ? 26.575 -5.289 5.356 1.00 95.62 82 TYR A N 1
ATOM 629 C CA . TYR A 1 82 ? 26.183 -5.470 3.957 1.00 95.62 82 TYR A CA 1
ATOM 630 C C . TYR A 1 82 ? 27.177 -4.838 2.982 1.00 95.62 82 TYR A C 1
ATOM 632 O O . TYR A 1 82 ? 27.611 -5.501 2.041 1.00 95.62 82 TYR A O 1
ATOM 640 N N . GLN A 1 83 ? 27.569 -3.582 3.211 1.00 96.00 83 GLN A N 1
ATOM 641 C CA . GLN A 1 83 ? 28.477 -2.883 2.307 1.00 96.00 83 GLN A CA 1
ATOM 642 C C . GLN A 1 83 ? 29.891 -3.443 2.349 1.00 96.00 83 GLN A C 1
ATOM 644 O O . GLN A 1 83 ? 30.522 -3.465 1.302 1.00 96.00 83 GLN A O 1
ATOM 649 N N . VAL A 1 84 ? 30.362 -3.961 3.488 1.00 96.88 84 VAL A N 1
ATOM 650 C CA . VAL A 1 84 ? 31.652 -4.671 3.554 1.00 96.88 84 VAL A CA 1
ATOM 651 C C . VAL A 1 84 ? 31.659 -5.845 2.574 1.00 96.88 84 VAL A C 1
ATOM 653 O O . VAL A 1 84 ? 32.535 -5.937 1.719 1.00 96.88 84 VAL A O 1
ATOM 656 N N . PHE A 1 85 ? 30.650 -6.716 2.648 1.00 97.38 85 PHE A N 1
ATOM 657 C CA . PHE A 1 85 ? 30.547 -7.866 1.748 1.00 97.38 85 PHE A CA 1
ATOM 658 C C . PHE A 1 85 ? 30.319 -7.448 0.293 1.00 97.38 85 PHE A C 1
ATOM 660 O O . PHE A 1 85 ? 30.920 -8.021 -0.614 1.00 97.38 85 PHE A O 1
ATOM 667 N N . PHE A 1 86 ? 29.487 -6.431 0.062 1.00 96.38 86 PHE A N 1
ATOM 668 C CA . PHE A 1 86 ? 29.184 -5.949 -1.280 1.00 96.38 86 PHE A CA 1
ATOM 669 C C . PHE A 1 86 ? 30.399 -5.314 -1.966 1.00 96.38 86 PHE A C 1
ATOM 671 O O . PHE A 1 86 ? 30.730 -5.716 -3.078 1.00 96.38 86 PHE A O 1
ATOM 678 N N . THR A 1 87 ? 31.078 -4.344 -1.342 1.00 94.75 87 THR A N 1
ATOM 679 C CA . THR A 1 87 ? 32.187 -3.634 -1.998 1.00 94.75 87 THR A CA 1
ATOM 680 C C . THR A 1 87 ? 33.422 -4.508 -2.129 1.00 94.75 87 THR A C 1
ATOM 682 O O . THR A 1 87 ? 34.036 -4.494 -3.192 1.00 94.75 87 THR A O 1
ATOM 685 N N . VAL A 1 88 ? 33.751 -5.326 -1.121 1.00 94.75 88 VAL A N 1
ATOM 686 C CA . VAL A 1 88 ? 34.848 -6.302 -1.226 1.00 94.75 88 VAL A CA 1
ATOM 687 C C . VAL A 1 88 ? 34.517 -7.362 -2.273 1.00 94.75 88 VAL A C 1
ATOM 689 O O . VAL A 1 88 ? 35.351 -7.653 -3.124 1.00 94.75 88 VAL A O 1
ATOM 692 N N . GLY A 1 89 ? 33.292 -7.894 -2.284 1.00 92.56 89 GLY A N 1
ATOM 693 C CA . GLY A 1 89 ? 32.860 -8.843 -3.310 1.00 92.56 89 GLY A CA 1
ATOM 694 C C . GLY A 1 89 ? 32.990 -8.264 -4.719 1.00 92.56 89 GLY A C 1
ATOM 695 O O . GLY A 1 89 ? 33.582 -8.890 -5.598 1.00 92.56 89 GLY A O 1
ATOM 696 N N . LEU A 1 90 ? 32.543 -7.020 -4.906 1.00 92.38 90 LEU A N 1
ATOM 697 C CA . LEU A 1 90 ? 32.619 -6.303 -6.175 1.00 92.38 90 LEU A CA 1
ATOM 698 C C . LEU A 1 90 ? 34.060 -6.013 -6.621 1.00 92.38 90 LEU A C 1
ATOM 700 O O . LEU A 1 90 ? 34.272 -5.820 -7.813 1.00 92.38 90 LEU A O 1
ATOM 704 N N . VAL A 1 91 ? 35.071 -6.015 -5.741 1.00 92.31 91 VAL A N 1
ATOM 705 C CA . VAL A 1 91 ? 36.485 -5.977 -6.173 1.00 92.31 91 VAL A CA 1
ATOM 706 C C . VAL A 1 91 ? 36.821 -7.228 -6.982 1.00 92.31 91 VAL A C 1
ATOM 708 O O . VAL A 1 91 ? 37.407 -7.111 -8.060 1.00 92.31 91 VAL A O 1
ATOM 711 N N . TYR A 1 92 ? 36.387 -8.397 -6.514 1.00 89.31 92 TYR A N 1
ATOM 712 C CA . TYR A 1 92 ? 36.788 -9.690 -7.067 1.00 89.31 92 TYR A CA 1
ATOM 713 C C . TYR A 1 92 ? 35.844 -10.260 -8.131 1.00 89.31 92 TYR A C 1
ATOM 715 O O . TYR A 1 92 ? 36.256 -11.135 -8.884 1.00 89.31 92 TYR A O 1
ATOM 723 N N . THR A 1 93 ? 34.611 -9.760 -8.243 1.00 89.12 93 THR A N 1
ATOM 724 C CA . THR A 1 93 ? 33.675 -10.163 -9.306 1.00 89.12 93 THR A CA 1
ATOM 725 C C . THR A 1 93 ? 33.275 -9.005 -10.225 1.00 89.12 93 THR A C 1
ATOM 727 O O . THR A 1 93 ? 33.666 -7.854 -10.027 1.00 89.12 93 THR A O 1
ATOM 730 N N . THR A 1 94 ? 32.517 -9.298 -11.275 1.00 88.81 94 THR A N 1
ATOM 731 C CA . THR A 1 94 ? 32.015 -8.315 -12.240 1.00 88.81 94 THR A CA 1
ATOM 732 C C . THR A 1 94 ? 30.813 -7.538 -11.693 1.00 88.81 94 THR A C 1
ATOM 734 O O . THR A 1 94 ? 30.094 -7.992 -10.791 1.00 88.81 94 THR A O 1
ATOM 737 N N . ALA A 1 95 ? 30.571 -6.348 -12.247 1.00 89.00 95 ALA A N 1
ATOM 738 C CA . ALA A 1 95 ? 29.374 -5.565 -11.949 1.00 89.00 95 ALA A CA 1
ATOM 739 C C . ALA A 1 95 ? 28.107 -6.323 -12.379 1.00 89.00 95 ALA A C 1
ATOM 741 O O . ALA A 1 95 ? 27.126 -6.358 -11.630 1.00 89.00 95 ALA A O 1
ATOM 742 N N . SER A 1 96 ? 28.166 -7.000 -13.531 1.00 87.62 96 SER A N 1
ATOM 743 C CA . SER A 1 96 ? 27.094 -7.861 -14.037 1.00 87.62 96 SER A CA 1
ATOM 744 C C . SER A 1 96 ? 26.760 -8.992 -13.060 1.00 87.62 96 SER A C 1
ATOM 746 O O . SER A 1 96 ? 25.604 -9.101 -12.647 1.00 87.62 96 SER A O 1
ATOM 748 N N . ASN A 1 97 ? 27.750 -9.777 -12.611 1.00 86.44 97 ASN A N 1
ATOM 749 C CA . ASN A 1 97 ? 27.518 -10.878 -11.665 1.00 86.44 97 ASN A CA 1
ATOM 750 C C . ASN A 1 97 ? 26.945 -10.385 -10.340 1.00 86.44 97 ASN A C 1
ATOM 752 O O . ASN A 1 97 ? 25.948 -10.926 -9.866 1.00 86.44 97 ASN A O 1
ATOM 756 N N . SER A 1 98 ? 27.516 -9.318 -9.778 1.00 90.25 98 SER A N 1
ATOM 757 C CA . SER A 1 98 ? 27.040 -8.738 -8.516 1.00 90.25 98 SER A CA 1
ATOM 758 C C . SER A 1 98 ? 25.571 -8.317 -8.597 1.00 90.25 98 SER A C 1
ATOM 760 O O . SER A 1 98 ? 24.800 -8.555 -7.667 1.00 90.25 98 SER A O 1
ATOM 762 N N . SER A 1 99 ? 25.159 -7.716 -9.719 1.00 90.50 99 SER A N 1
ATOM 763 C CA . SER A 1 99 ? 23.764 -7.309 -9.930 1.00 90.50 99 SER A CA 1
ATOM 764 C C . SER A 1 99 ? 22.803 -8.504 -9.999 1.00 90.50 99 SER A C 1
ATOM 766 O O . SER A 1 99 ? 21.694 -8.434 -9.469 1.00 90.50 99 SER A O 1
ATOM 768 N N . LEU A 1 100 ? 23.246 -9.626 -10.577 1.00 88.25 100 LEU A N 1
ATOM 769 C CA . LEU A 1 100 ? 22.480 -10.871 -10.649 1.00 88.25 100 LEU A CA 1
ATOM 770 C C . LEU A 1 100 ? 22.392 -11.575 -9.293 1.00 88.25 100 LEU A C 1
ATOM 772 O O . LEU A 1 100 ? 21.328 -12.085 -8.946 1.00 88.25 100 LEU A O 1
ATOM 776 N N . MET A 1 101 ? 23.456 -11.544 -8.485 1.00 88.25 101 MET A N 1
ATOM 777 C CA . MET A 1 101 ? 23.412 -12.064 -7.114 1.00 88.25 101 MET A CA 1
ATOM 778 C C . MET A 1 101 ? 22.375 -11.312 -6.276 1.00 88.25 101 MET A C 1
ATOM 780 O O . MET A 1 101 ? 21.542 -11.934 -5.615 1.00 88.25 101 MET A O 1
ATOM 784 N N . LEU A 1 102 ? 22.348 -9.978 -6.356 1.00 88.94 102 LEU A N 1
ATOM 785 C CA . LEU A 1 102 ? 21.356 -9.169 -5.639 1.00 88.94 102 LEU A CA 1
ATOM 786 C C . LEU A 1 102 ? 19.928 -9.344 -6.183 1.00 88.94 102 LEU A C 1
ATOM 788 O O . LEU A 1 102 ? 18.966 -9.160 -5.439 1.00 88.94 102 LEU A O 1
ATOM 792 N N . ALA A 1 103 ? 19.749 -9.791 -7.430 1.00 87.06 103 ALA A N 1
ATOM 793 C CA . ALA A 1 103 ? 18.427 -10.146 -7.952 1.00 87.06 103 ALA A CA 1
ATOM 794 C C . ALA A 1 103 ? 17.769 -11.312 -7.179 1.00 87.06 103 ALA A C 1
ATOM 796 O O . ALA A 1 103 ? 16.551 -11.473 -7.238 1.00 87.06 103 ALA A O 1
ATOM 797 N N . SER A 1 104 ? 18.544 -12.083 -6.403 1.00 87.38 104 SER A N 1
ATOM 798 C CA . SER A 1 104 ? 18.039 -13.147 -5.523 1.00 87.38 104 SER A CA 1
ATOM 799 C C . SER A 1 104 ? 17.493 -12.664 -4.170 1.00 87.38 104 SER A C 1
ATOM 801 O O . SER A 1 104 ? 16.915 -13.469 -3.440 1.00 87.38 104 SER A O 1
ATOM 803 N N . ILE A 1 105 ? 17.607 -11.370 -3.823 1.00 88.69 105 ILE A N 1
ATOM 804 C CA . ILE A 1 105 ? 17.100 -10.808 -2.551 1.00 88.69 105 ILE A CA 1
ATOM 805 C C . ILE A 1 105 ? 15.657 -11.251 -2.238 1.00 88.69 105 ILE A C 1
ATOM 807 O O . ILE A 1 105 ? 15.427 -11.717 -1.123 1.00 88.69 105 ILE A O 1
ATOM 811 N N . PRO A 1 106 ? 14.679 -11.197 -3.172 1.00 85.38 106 PRO A N 1
ATOM 812 C CA . PRO A 1 106 ? 13.309 -11.617 -2.873 1.00 85.38 106 PRO A CA 1
ATOM 813 C C . PRO A 1 106 ? 13.195 -13.083 -2.436 1.00 85.38 106 PRO A C 1
ATOM 815 O O . PRO A 1 106 ? 12.326 -13.407 -1.627 1.00 85.38 106 PRO A O 1
ATOM 818 N N . ALA A 1 107 ? 14.069 -13.956 -2.949 1.00 86.00 107 ALA A N 1
ATOM 819 C CA . ALA A 1 107 ? 14.102 -15.360 -2.567 1.00 86.00 107 ALA A CA 1
ATOM 820 C C . ALA A 1 107 ? 14.592 -15.526 -1.120 1.00 86.00 107 ALA A C 1
ATOM 822 O O . ALA A 1 107 ? 13.941 -16.187 -0.311 1.00 86.00 107 ALA A O 1
ATOM 823 N N . TRP A 1 108 ? 15.680 -14.841 -0.759 1.00 88.00 108 TRP A N 1
ATOM 824 C CA . TRP A 1 108 ? 16.162 -14.785 0.623 1.00 88.00 108 TRP A CA 1
ATOM 825 C C . TRP A 1 108 ? 15.121 -14.193 1.580 1.00 88.00 108 TRP A C 1
ATOM 827 O O . TRP A 1 108 ? 14.905 -14.731 2.663 1.00 88.00 108 TRP A O 1
ATOM 837 N N . THR A 1 109 ? 14.427 -13.122 1.180 1.00 86.75 109 THR A N 1
ATOM 838 C CA . THR A 1 109 ? 13.402 -12.481 2.016 1.00 86.75 109 THR A CA 1
ATOM 839 C C . THR A 1 109 ? 12.257 -13.440 2.319 1.00 86.75 109 THR A C 1
ATOM 841 O O . THR A 1 109 ? 11.825 -13.515 3.465 1.00 86.75 109 THR A O 1
ATOM 844 N N . ALA A 1 110 ? 11.783 -14.194 1.324 1.00 83.94 110 ALA A N 1
ATOM 845 C CA . ALA A 1 110 ? 10.731 -15.186 1.530 1.00 83.94 110 ALA A CA 1
ATOM 846 C C . ALA A 1 110 ? 11.183 -16.325 2.464 1.00 83.94 110 ALA A C 1
ATOM 848 O O . ALA A 1 110 ? 10.420 -16.727 3.341 1.00 83.94 110 ALA A O 1
ATOM 849 N N . LEU A 1 111 ? 12.430 -16.796 2.334 1.00 87.56 111 LEU A N 1
ATOM 850 C CA . LEU A 1 111 ? 12.998 -17.796 3.246 1.00 87.56 111 LEU A CA 1
ATOM 851 C C . LEU A 1 111 ? 13.071 -17.288 4.691 1.00 87.56 111 LEU A C 1
ATOM 853 O O . LEU A 1 111 ? 12.658 -17.994 5.608 1.00 87.56 111 LEU A O 1
ATOM 857 N N . PHE A 1 112 ? 13.558 -16.066 4.910 1.00 89.25 112 PHE A N 1
ATOM 858 C CA . PHE A 1 112 ? 13.667 -15.505 6.259 1.00 89.25 112 PHE A CA 1
ATOM 859 C C . PHE A 1 112 ? 12.313 -15.154 6.873 1.00 89.25 112 PHE A C 1
ATOM 861 O O . PHE A 1 112 ? 12.119 -15.386 8.067 1.00 89.25 112 PHE A O 1
ATOM 868 N N . ALA A 1 113 ? 11.365 -14.650 6.079 1.00 84.50 113 ALA A N 1
ATOM 869 C CA . ALA A 1 113 ? 9.997 -14.409 6.537 1.00 84.50 113 ALA A CA 1
ATOM 870 C C . ALA A 1 113 ? 9.334 -15.711 7.016 1.00 84.50 113 ALA A C 1
ATOM 872 O O . ALA A 1 113 ? 8.700 -15.734 8.070 1.00 84.50 113 ALA A O 1
ATOM 873 N N . ALA A 1 114 ? 9.553 -16.813 6.294 1.00 84.31 114 ALA A N 1
ATOM 874 C CA . ALA A 1 114 ? 9.061 -18.124 6.692 1.00 84.31 114 ALA A CA 1
ATOM 875 C C . ALA A 1 114 ? 9.764 -18.691 7.928 1.00 84.31 114 ALA A C 1
ATOM 877 O O . ALA A 1 114 ? 9.101 -19.184 8.837 1.00 84.31 114 ALA A O 1
ATOM 878 N N . ALA A 1 115 ? 11.094 -18.576 7.999 1.00 86.12 115 ALA A N 1
ATOM 879 C CA . ALA A 1 115 ? 11.870 -19.012 9.162 1.00 86.12 115 ALA A CA 1
ATOM 880 C C . ALA A 1 115 ? 11.498 -18.242 10.440 1.00 86.12 115 ALA A C 1
ATOM 882 O O . ALA A 1 115 ? 11.571 -18.786 11.536 1.00 86.12 115 ALA A O 1
ATOM 883 N N . SER A 1 116 ? 11.064 -16.988 10.294 1.00 79.94 116 SER A N 1
ATOM 884 C CA . SER A 1 116 ? 10.597 -16.145 11.401 1.00 79.94 116 SER A CA 1
ATOM 885 C C . SER A 1 116 ? 9.148 -16.443 11.814 1.00 79.94 116 SER A C 1
ATOM 887 O O . SER A 1 116 ? 8.625 -15.783 12.708 1.00 79.94 116 SER A O 1
ATOM 889 N N . GLY A 1 117 ? 8.483 -17.400 11.153 1.00 76.81 117 GLY A N 1
ATOM 890 C CA . GLY A 1 117 ? 7.085 -17.759 11.397 1.00 76.81 117 GLY A CA 1
ATOM 891 C C . GLY A 1 117 ? 6.072 -16.714 10.919 1.00 76.81 117 GLY A C 1
ATOM 892 O O . GLY A 1 117 ? 4.885 -16.856 11.194 1.00 76.81 117 GLY A O 1
ATOM 893 N N . GLU A 1 118 ? 6.510 -15.673 10.200 1.00 69.12 118 GLU A N 1
ATOM 894 C CA . GLU A 1 118 ? 5.618 -14.606 9.732 1.00 69.12 118 GLU A CA 1
ATOM 895 C C . GLU A 1 118 ? 4.762 -15.051 8.540 1.00 69.12 118 GLU A C 1
ATOM 897 O O . GLU A 1 118 ? 3.661 -14.539 8.340 1.00 69.12 118 GLU A O 1
ATOM 902 N N . GLU A 1 119 ? 5.263 -15.984 7.721 1.00 74.50 119 GLU A N 1
ATOM 903 C CA . GLU A 1 119 ? 4.617 -16.394 6.471 1.00 74.50 119 GLU A CA 1
ATOM 904 C C . GLU A 1 119 ? 4.757 -17.907 6.228 1.00 74.50 119 GLU A C 1
ATOM 906 O O . GLU A 1 119 ? 5.813 -18.496 6.443 1.00 74.50 119 GLU A O 1
ATOM 911 N N . LYS A 1 120 ? 3.695 -18.561 5.739 1.00 79.00 120 LYS A N 1
ATOM 912 C CA . LYS A 1 120 ? 3.771 -19.952 5.260 1.00 79.00 120 LYS A CA 1
ATOM 913 C C . LYS A 1 120 ? 4.150 -19.953 3.779 1.00 79.00 120 LYS A C 1
ATOM 915 O O . LYS A 1 120 ? 3.502 -19.274 2.985 1.00 79.00 120 LYS A O 1
ATOM 920 N N . ILE A 1 121 ? 5.166 -20.733 3.404 1.00 79.12 121 ILE A N 1
ATOM 921 C CA . ILE A 1 121 ? 5.606 -20.836 2.006 1.00 79.12 121 ILE A CA 1
ATOM 922 C C . ILE A 1 121 ? 4.639 -21.736 1.231 1.00 79.12 121 ILE A C 1
ATOM 924 O O . ILE A 1 121 ? 4.495 -22.920 1.532 1.00 79.12 121 ILE A O 1
ATOM 928 N N . ALA A 1 122 ? 3.990 -21.191 0.205 1.00 82.25 122 ALA A N 1
ATOM 929 C CA . ALA A 1 122 ? 3.149 -21.966 -0.701 1.00 82.25 122 ALA A CA 1
ATOM 930 C C . ALA A 1 122 ? 4.003 -22.882 -1.609 1.00 82.25 122 ALA A C 1
ATOM 932 O O . ALA A 1 122 ? 5.105 -22.493 -1.997 1.00 82.25 122 ALA A O 1
ATOM 933 N N . PRO A 1 123 ? 3.494 -24.043 -2.069 1.00 81.50 123 PRO A N 1
ATOM 934 C CA . PRO A 1 123 ? 4.260 -24.954 -2.930 1.00 81.50 123 PRO A CA 1
ATOM 935 C C . PRO A 1 123 ? 4.834 -24.285 -4.190 1.00 81.50 123 PRO A C 1
ATOM 937 O O . PRO A 1 123 ? 5.981 -24.517 -4.563 1.00 81.50 123 PRO A O 1
ATOM 940 N N . LEU A 1 124 ? 4.076 -23.374 -4.809 1.00 80.62 124 LEU A N 1
ATOM 941 C CA . LEU A 1 124 ? 4.532 -22.626 -5.984 1.00 80.62 124 LEU A CA 1
ATOM 942 C C . LEU A 1 124 ? 5.629 -21.592 -5.649 1.00 80.62 124 LEU A C 1
ATOM 944 O O . LEU A 1 124 ? 6.474 -21.301 -6.493 1.00 80.62 124 LEU A O 1
ATOM 948 N N . GLN A 1 125 ? 5.661 -21.071 -4.415 1.00 80.31 125 GLN A N 1
ATOM 949 C CA . GLN A 1 125 ? 6.767 -20.230 -3.946 1.00 80.31 125 GLN A CA 1
ATOM 950 C C . GLN A 1 125 ? 8.047 -21.052 -3.783 1.00 80.31 125 GLN A C 1
ATOM 952 O O . GLN A 1 125 ? 9.109 -20.562 -4.145 1.00 80.31 125 GLN A O 1
ATOM 957 N N . VAL A 1 126 ? 7.960 -22.307 -3.322 1.00 86.31 126 VAL A N 1
ATOM 958 C CA . VAL A 1 126 ? 9.126 -23.209 -3.236 1.00 86.31 126 VAL A CA 1
ATOM 959 C C . VAL A 1 126 ? 9.762 -23.411 -4.612 1.00 86.31 126 VAL A C 1
ATOM 961 O O . VAL A 1 126 ? 10.977 -23.301 -4.745 1.00 86.31 126 VAL A O 1
ATOM 964 N N . VAL A 1 127 ? 8.955 -23.622 -5.657 1.00 89.31 127 VAL A N 1
ATOM 965 C CA . VAL A 1 127 ? 9.458 -23.739 -7.037 1.00 89.31 127 VAL A CA 1
ATOM 966 C C . VAL A 1 127 ? 10.171 -22.456 -7.477 1.00 89.31 127 VAL A C 1
ATOM 968 O O . VAL A 1 127 ? 11.280 -22.518 -8.004 1.00 89.31 127 VAL A O 1
ATOM 971 N N . GLY A 1 128 ? 9.575 -21.288 -7.216 1.00 86.94 128 GLY A N 1
ATOM 972 C CA . GLY A 1 128 ? 10.188 -19.993 -7.526 1.00 86.94 128 GLY A CA 1
ATOM 973 C C . GLY A 1 128 ? 11.512 -19.749 -6.786 1.00 86.94 128 GLY A C 1
ATOM 974 O O . GLY A 1 128 ? 12.467 -19.239 -7.379 1.00 86.94 128 GLY A O 1
ATOM 975 N N . LEU A 1 129 ? 11.603 -20.176 -5.524 1.00 86.75 129 LEU A N 1
ATOM 976 C CA . LEU A 1 129 ? 12.829 -20.136 -4.724 1.00 86.75 129 LEU A CA 1
ATOM 977 C C . LEU A 1 129 ? 13.915 -21.030 -5.321 1.00 86.75 129 LEU A C 1
ATOM 979 O O . LEU A 1 129 ? 15.020 -20.555 -5.576 1.00 86.75 129 LEU A O 1
ATOM 983 N N . VAL A 1 130 ? 13.591 -22.297 -5.596 1.00 90.81 130 VAL A N 1
ATOM 984 C CA . VAL A 1 130 ? 14.533 -23.258 -6.190 1.00 90.81 130 VAL A CA 1
ATOM 985 C C . VAL A 1 130 ? 15.064 -22.730 -7.519 1.00 90.81 130 VAL A C 1
ATOM 987 O O . VAL A 1 130 ? 16.275 -22.706 -7.717 1.00 90.81 130 VAL A O 1
ATOM 990 N N . LEU A 1 131 ? 14.188 -22.232 -8.396 1.00 90.94 131 LEU A N 1
ATOM 991 C CA . LEU A 1 131 ? 14.604 -21.631 -9.663 1.00 90.94 131 LEU A CA 1
ATOM 992 C C . LEU A 1 131 ? 15.522 -20.424 -9.448 1.00 90.94 131 LEU A C 1
ATOM 994 O O . LEU A 1 131 ? 16.556 -20.340 -10.100 1.00 90.94 131 LEU A O 1
ATOM 998 N N . SER A 1 132 ? 15.218 -19.538 -8.497 1.00 86.94 132 SER A N 1
ATOM 999 C CA . SER A 1 132 ? 16.080 -18.384 -8.198 1.00 86.94 132 SER A CA 1
ATOM 1000 C C . SER A 1 132 ? 17.499 -18.815 -7.802 1.00 86.94 132 SER A C 1
ATOM 1002 O O . SER A 1 132 ? 18.472 -18.266 -8.316 1.00 86.94 132 SER A O 1
ATOM 1004 N N . PHE A 1 133 ? 17.638 -19.843 -6.959 1.00 88.75 133 PHE A N 1
ATOM 1005 C CA . PHE A 1 133 ? 18.949 -20.370 -6.559 1.00 88.75 133 PHE A CA 1
ATOM 1006 C C . PHE A 1 133 ? 19.659 -21.155 -7.665 1.00 88.75 133 PHE A C 1
ATOM 1008 O O . PHE A 1 133 ? 20.877 -21.042 -7.806 1.00 88.75 133 PHE A O 1
ATOM 1015 N N . VAL A 1 134 ? 18.920 -21.901 -8.490 1.00 90.38 134 VAL A N 1
ATOM 1016 C CA . VAL A 1 134 ? 19.475 -22.545 -9.690 1.00 90.38 134 VAL A CA 1
ATOM 1017 C C . VAL A 1 134 ? 20.013 -21.485 -10.648 1.00 90.38 134 VAL A C 1
ATOM 1019 O O . VAL A 1 134 ? 21.137 -21.611 -11.123 1.00 90.38 134 VAL A O 1
ATOM 1022 N N . GLY A 1 135 ? 19.269 -20.406 -10.891 1.00 86.50 135 GLY A N 1
ATOM 1023 C CA . GLY A 1 135 ? 19.715 -19.305 -11.740 1.00 86.50 135 GLY A CA 1
ATOM 1024 C C . GLY A 1 135 ? 20.956 -18.586 -11.194 1.00 86.50 135 GLY A C 1
ATOM 1025 O O . GLY A 1 135 ? 21.864 -18.262 -11.963 1.00 86.50 135 GLY A O 1
ATOM 1026 N N . VAL A 1 136 ? 21.058 -18.424 -9.869 1.00 84.19 136 VAL A N 1
ATOM 1027 C CA . VAL A 1 136 ? 22.284 -17.951 -9.198 1.00 84.19 136 VAL A CA 1
ATOM 1028 C C . VAL A 1 136 ? 23.452 -18.902 -9.470 1.00 84.19 136 VAL A C 1
ATOM 1030 O O . VAL A 1 136 ? 24.497 -18.458 -9.941 1.00 84.19 136 VAL A O 1
ATOM 1033 N N . ALA A 1 137 ? 23.275 -20.210 -9.268 1.00 85.31 137 ALA A N 1
ATOM 1034 C CA . ALA A 1 137 ? 24.323 -21.202 -9.517 1.00 85.31 137 ALA A CA 1
ATOM 1035 C C . ALA A 1 137 ? 24.770 -21.239 -10.992 1.00 85.31 137 ALA A C 1
ATOM 1037 O O . ALA A 1 137 ? 25.964 -21.348 -11.274 1.00 85.31 137 ALA A O 1
ATOM 1038 N N . LEU A 1 138 ? 23.830 -21.103 -11.936 1.00 85.69 138 LEU A N 1
ATOM 1039 C CA . LEU A 1 138 ? 24.122 -20.994 -13.369 1.00 85.69 138 LEU A CA 1
ATOM 1040 C C . LEU A 1 138 ? 24.905 -19.719 -13.691 1.00 85.69 138 LEU A C 1
ATOM 1042 O O . LEU A 1 138 ? 25.835 -19.770 -14.488 1.00 85.69 138 LEU A O 1
ATOM 1046 N N . THR A 1 139 ? 24.582 -18.599 -13.044 1.00 82.25 139 THR A N 1
ATOM 1047 C CA . THR A 1 139 ? 25.313 -17.336 -13.215 1.00 82.25 139 THR A CA 1
ATOM 1048 C C . THR A 1 139 ? 26.755 -17.453 -12.719 1.00 82.25 139 THR A C 1
ATOM 1050 O O . THR A 1 139 ? 27.677 -17.113 -13.459 1.00 82.25 139 THR A O 1
ATOM 1053 N N . ILE A 1 140 ? 26.959 -18.009 -11.519 1.00 80.12 140 ILE A N 1
ATOM 1054 C CA . ILE A 1 140 ? 28.293 -18.241 -10.935 1.00 80.12 140 ILE A CA 1
ATOM 1055 C C . ILE A 1 140 ? 29.116 -19.170 -11.837 1.00 80.12 140 ILE A C 1
ATOM 1057 O O . ILE A 1 140 ? 30.279 -18.907 -12.131 1.00 80.12 140 ILE A O 1
ATOM 1061 N N . ARG A 1 141 ? 28.504 -20.252 -12.334 1.00 78.62 141 ARG A N 1
ATOM 1062 C CA . ARG A 1 141 ? 29.169 -21.207 -13.233 1.00 78.62 141 ARG A CA 1
ATOM 1063 C C . ARG A 1 141 ? 29.447 -20.618 -14.618 1.00 78.62 141 ARG A C 1
ATOM 1065 O O . ARG A 1 141 ? 30.453 -20.953 -15.232 1.00 78.62 141 ARG A O 1
ATOM 1072 N N . GLY A 1 142 ? 28.549 -19.772 -15.116 1.00 70.19 142 GLY A N 1
ATOM 1073 C CA . GLY A 1 142 ? 28.622 -19.159 -16.438 1.00 70.19 142 GLY A CA 1
ATOM 1074 C C . GLY A 1 142 ? 29.631 -18.030 -16.558 1.00 70.19 142 GLY A C 1
ATOM 1075 O O . GLY A 1 142 ? 30.055 -17.738 -17.669 1.00 70.19 142 GLY A O 1
ATOM 1076 N N . GLY A 1 143 ? 30.057 -17.420 -15.449 1.00 62.25 143 GLY A N 1
ATOM 1077 C CA . GLY A 1 143 ? 31.120 -16.409 -15.459 1.00 62.25 143 GLY A CA 1
ATOM 1078 C C . GLY A 1 143 ? 32.500 -16.926 -15.865 1.00 62.25 143 GLY A C 1
ATOM 1079 O O . GLY A 1 143 ? 33.443 -16.145 -15.914 1.00 62.25 143 GLY A O 1
ATOM 1080 N N . GLY A 1 144 ? 32.627 -18.221 -16.172 1.00 53.16 144 GLY A N 1
ATOM 1081 C CA . GLY A 1 144 ? 33.897 -18.876 -16.460 1.00 53.16 144 GLY A CA 1
ATOM 1082 C C . GLY A 1 144 ? 34.492 -18.662 -17.856 1.00 53.16 144 GLY A C 1
ATOM 1083 O O . GLY A 1 144 ? 35.688 -18.889 -18.020 1.00 53.16 144 GLY A O 1
ATOM 1084 N N . ASP A 1 145 ? 33.737 -18.198 -18.855 1.00 47.84 145 ASP A N 1
ATOM 1085 C CA . ASP A 1 145 ? 34.184 -18.307 -20.259 1.00 47.84 145 ASP A CA 1
ATOM 1086 C C . ASP A 1 145 ? 34.882 -17.059 -20.842 1.00 47.84 145 ASP A C 1
ATOM 1088 O O . ASP A 1 145 ? 35.074 -16.948 -22.054 1.00 47.84 145 ASP A O 1
ATOM 1092 N N . GLY A 1 146 ? 35.341 -16.117 -20.012 1.00 45.59 146 GLY A N 1
ATOM 1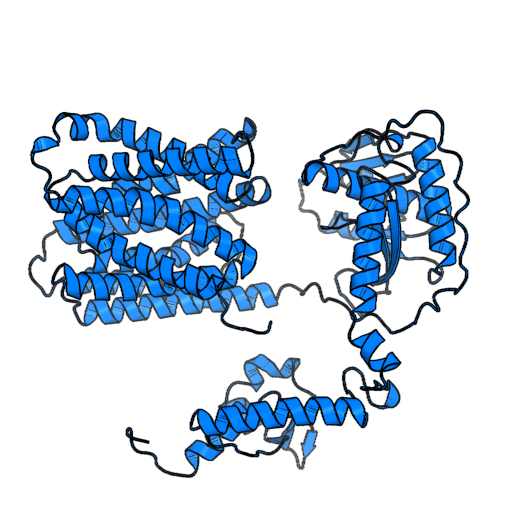093 C CA . GLY A 1 146 ? 36.067 -14.944 -20.507 1.00 45.59 146 GLY A CA 1
ATOM 1094 C C . GLY A 1 146 ? 36.966 -14.285 -19.470 1.00 45.59 146 GLY A C 1
ATOM 1095 O O . GLY A 1 146 ? 36.497 -13.492 -18.670 1.00 45.59 146 GLY A O 1
ATOM 1096 N N . PHE A 1 147 ? 38.271 -14.570 -19.551 1.00 42.03 147 PHE A N 1
ATOM 1097 C CA . PHE A 1 147 ? 39.355 -13.830 -18.889 1.00 42.03 147 PHE A CA 1
ATOM 1098 C C . PHE A 1 147 ? 39.190 -13.665 -17.361 1.00 42.03 147 PHE A C 1
ATOM 1100 O O . PHE A 1 147 ? 38.933 -12.567 -16.889 1.00 42.03 147 PHE A O 1
ATOM 1107 N N . GLN A 1 148 ? 39.402 -14.768 -16.621 1.00 43.25 148 GLN A N 1
ATOM 1108 C CA . GLN A 1 148 ? 39.644 -14.907 -15.161 1.00 43.25 148 GLN A CA 1
ATOM 1109 C C . GLN A 1 148 ? 38.707 -15.927 -14.491 1.00 43.25 148 GLN A C 1
ATOM 1111 O O . GLN A 1 148 ? 37.941 -15.605 -13.588 1.00 43.25 148 GLN A O 1
ATOM 1116 N N . LEU A 1 149 ? 38.850 -17.210 -14.833 1.00 46.19 149 LEU A N 1
ATOM 1117 C CA . LEU A 1 149 ? 38.458 -18.286 -13.915 1.00 46.19 149 LEU A CA 1
ATOM 1118 C C . LEU A 1 149 ? 39.535 -18.399 -12.820 1.00 46.19 149 LEU A C 1
ATOM 1120 O O . LEU A 1 149 ? 40.359 -19.309 -12.800 1.00 46.19 149 LEU A O 1
ATOM 1124 N N . GLY A 1 150 ? 39.581 -17.392 -11.949 1.00 55.03 150 GLY A N 1
ATOM 1125 C CA . GLY A 1 150 ? 40.352 -17.412 -10.710 1.00 55.03 150 GLY A CA 1
ATOM 1126 C C . GLY A 1 150 ? 39.441 -17.801 -9.549 1.00 55.03 150 GLY A C 1
ATOM 1127 O O . GLY A 1 150 ? 38.270 -17.423 -9.533 1.00 55.03 150 GLY A O 1
ATOM 1128 N N . ARG A 1 151 ? 39.972 -18.510 -8.542 1.00 58.91 151 ARG A N 1
ATOM 1129 C CA . ARG A 1 151 ? 39.291 -18.715 -7.242 1.00 58.91 151 ARG A CA 1
ATOM 1130 C C . ARG A 1 151 ? 38.721 -17.406 -6.672 1.00 58.91 151 ARG A C 1
ATOM 1132 O O . ARG A 1 151 ? 37.699 -17.434 -5.993 1.00 58.91 151 ARG A O 1
ATOM 1139 N N . ASP A 1 152 ? 39.345 -16.285 -7.016 1.00 65.69 152 ASP A N 1
ATOM 1140 C CA . ASP A 1 152 ? 38.968 -14.938 -6.603 1.00 65.69 152 ASP A CA 1
ATOM 1141 C C . ASP A 1 152 ? 37.585 -14.511 -7.130 1.00 65.69 152 ASP A C 1
ATOM 1143 O O . ASP A 1 152 ? 36.811 -13.927 -6.379 1.00 65.69 152 ASP A O 1
ATOM 1147 N N . SER A 1 153 ? 37.195 -14.869 -8.362 1.00 74.75 153 SER A N 1
ATOM 1148 C CA . SER A 1 153 ? 35.871 -14.490 -8.893 1.00 74.75 153 SER A CA 1
ATOM 1149 C C . SER A 1 153 ? 34.730 -15.231 -8.195 1.00 74.75 153 SER A C 1
ATOM 1151 O O . SER A 1 153 ? 33.724 -14.612 -7.848 1.00 74.75 153 SER A O 1
ATOM 1153 N N . LEU A 1 154 ? 34.916 -16.523 -7.897 1.00 80.19 154 LEU A N 1
ATOM 1154 C CA . LEU A 1 154 ? 33.963 -17.304 -7.098 1.00 80.19 154 LEU A CA 1
ATOM 1155 C C . LEU A 1 154 ? 33.857 -16.769 -5.665 1.00 80.19 154 LEU A C 1
ATOM 1157 O O . LEU A 1 154 ? 32.773 -16.761 -5.081 1.00 80.19 154 LEU A O 1
ATOM 1161 N N . TRP A 1 155 ? 34.976 -16.306 -5.105 1.00 85.44 155 TRP A N 1
ATOM 1162 C CA . TRP A 1 155 ? 34.996 -15.646 -3.806 1.00 85.44 155 TRP A CA 1
ATOM 1163 C C . TRP A 1 155 ? 34.189 -14.342 -3.829 1.00 85.44 155 TRP A C 1
ATOM 1165 O O . TRP A 1 155 ? 33.335 -14.137 -2.968 1.00 85.44 155 TRP A O 1
ATOM 1175 N N . GLY A 1 156 ? 34.380 -13.503 -4.853 1.00 89.19 156 GLY A N 1
ATOM 1176 C CA . GLY A 1 156 ? 33.605 -12.276 -5.048 1.00 89.19 156 GLY A CA 1
ATOM 1177 C C . GLY A 1 156 ? 32.098 -12.523 -5.175 1.00 89.19 156 GLY A C 1
ATOM 1178 O O . GLY A 1 156 ? 31.302 -11.871 -4.494 1.00 89.19 156 GLY A O 1
ATOM 1179 N N . ASP A 1 157 ? 31.699 -13.510 -5.979 1.00 89.31 157 ASP A N 1
ATOM 1180 C CA . ASP A 1 157 ? 30.294 -13.912 -6.125 1.00 89.31 157 ASP A CA 1
ATOM 1181 C C . ASP A 1 157 ? 29.699 -14.398 -4.794 1.00 89.31 157 ASP A C 1
ATOM 1183 O O . ASP A 1 157 ? 28.600 -13.993 -4.414 1.00 89.31 157 ASP A O 1
ATOM 1187 N N . GLY A 1 158 ? 30.447 -15.201 -4.030 1.00 90.94 158 GLY A N 1
ATOM 1188 C CA . GLY A 1 158 ? 30.032 -15.657 -2.703 1.00 90.94 158 GLY A CA 1
ATOM 1189 C C . GLY A 1 158 ? 29.811 -14.507 -1.716 1.00 90.94 158 GLY A C 1
ATOM 1190 O O . GLY A 1 158 ? 28.783 -14.463 -1.039 1.00 90.94 158 GLY A O 1
ATOM 1191 N N . LEU A 1 159 ? 30.731 -13.537 -1.664 1.00 94.44 159 LEU A N 1
ATOM 1192 C CA . LEU A 1 159 ? 30.593 -12.355 -0.804 1.00 94.44 159 LEU A CA 1
ATOM 1193 C C . LEU A 1 159 ? 29.377 -11.506 -1.200 1.00 94.44 159 LEU A C 1
ATOM 1195 O O . LEU A 1 159 ? 28.607 -11.086 -0.335 1.00 94.44 159 LEU A O 1
ATOM 1199 N N . THR A 1 160 ? 29.146 -11.290 -2.496 1.00 93.44 160 THR A N 1
ATOM 1200 C CA . THR A 1 160 ? 27.971 -10.527 -2.952 1.00 93.44 160 THR A CA 1
ATOM 1201 C C . THR A 1 160 ? 26.650 -11.265 -2.714 1.00 93.44 160 THR A C 1
ATOM 1203 O O . THR A 1 160 ? 25.639 -10.622 -2.425 1.00 93.44 160 THR A O 1
ATOM 1206 N N . LEU A 1 161 ? 26.643 -12.602 -2.723 1.00 93.31 161 LEU A N 1
ATOM 1207 C CA . LEU A 1 161 ? 25.481 -13.397 -2.322 1.00 93.31 161 LEU A CA 1
ATOM 1208 C C . LEU A 1 161 ? 25.194 -13.293 -0.813 1.00 93.31 161 LEU A C 1
ATOM 1210 O O . LEU A 1 161 ? 24.033 -13.175 -0.420 1.00 93.31 161 LEU A O 1
ATOM 1214 N N . ILE A 1 162 ? 26.229 -13.260 0.036 1.00 95.94 162 ILE A N 1
ATOM 1215 C CA . ILE A 1 162 ? 26.072 -12.962 1.474 1.00 95.94 162 ILE A CA 1
ATOM 1216 C C . ILE A 1 162 ? 25.470 -11.565 1.656 1.00 95.94 162 ILE A C 1
ATOM 1218 O O . ILE A 1 162 ? 24.556 -11.383 2.462 1.00 95.94 162 ILE A O 1
ATOM 1222 N N . ALA A 1 163 ? 25.925 -10.585 0.873 1.00 95.69 163 ALA A N 1
ATOM 1223 C CA . ALA A 1 163 ? 25.344 -9.249 0.877 1.00 95.69 163 ALA A CA 1
ATOM 1224 C C . ALA A 1 163 ? 23.843 -9.286 0.502 1.00 95.69 163 ALA A C 1
ATOM 1226 O O . ALA A 1 163 ? 23.021 -8.678 1.189 1.00 95.69 163 ALA A O 1
ATOM 1227 N N . ALA A 1 164 ? 23.450 -10.064 -0.514 1.00 92.69 164 ALA A N 1
ATOM 1228 C CA . ALA A 1 164 ? 22.039 -10.263 -0.867 1.00 92.69 164 ALA A CA 1
ATOM 1229 C C . ALA A 1 164 ? 21.213 -10.801 0.319 1.00 92.69 164 ALA A C 1
ATOM 1231 O O . ALA A 1 164 ? 20.139 -10.276 0.620 1.00 92.69 164 ALA A O 1
ATOM 1232 N N . ALA A 1 165 ? 21.734 -11.801 1.034 1.00 94.19 165 ALA A N 1
ATOM 1233 C CA . ALA A 1 165 ? 21.079 -12.360 2.214 1.00 94.19 165 ALA A CA 1
ATOM 1234 C C . ALA A 1 165 ? 20.964 -11.333 3.361 1.00 94.19 165 ALA A C 1
ATOM 1236 O O . ALA A 1 165 ? 19.899 -11.193 3.960 1.00 94.19 165 ALA A O 1
ATOM 1237 N N . LEU A 1 166 ? 22.010 -10.550 3.641 1.00 95.19 166 LEU A N 1
ATOM 1238 C CA . LEU A 1 166 ? 21.963 -9.493 4.663 1.00 95.19 166 LEU A CA 1
ATOM 1239 C C . LEU A 1 166 ? 20.907 -8.425 4.343 1.00 95.19 166 LEU A C 1
ATOM 1241 O O . LEU A 1 166 ? 20.127 -8.038 5.217 1.00 95.19 166 LEU A O 1
ATOM 1245 N N . SER A 1 167 ? 20.829 -8.003 3.078 1.00 91.31 167 SER A N 1
ATOM 1246 C CA . SER A 1 167 ? 19.808 -7.063 2.608 1.00 91.31 167 SER A CA 1
ATOM 1247 C C . SER A 1 167 ? 18.393 -7.637 2.755 1.00 91.31 167 SER A C 1
ATOM 1249 O O . SER A 1 167 ? 17.483 -6.949 3.216 1.00 91.31 167 SER A O 1
ATOM 1251 N N . ALA A 1 168 ? 18.205 -8.920 2.451 1.00 89.19 168 ALA A N 1
ATOM 1252 C CA . ALA A 1 168 ? 16.929 -9.591 2.651 1.00 89.19 168 ALA A CA 1
ATOM 1253 C C . ALA A 1 168 ? 16.529 -9.702 4.131 1.00 89.19 168 ALA A C 1
ATOM 1255 O O . ALA A 1 168 ? 15.363 -9.488 4.465 1.00 89.19 168 ALA A O 1
ATOM 1256 N N . GLY A 1 169 ? 17.479 -10.010 5.018 1.00 89.19 169 GLY A N 1
ATOM 1257 C CA . GLY A 1 169 ? 17.244 -10.072 6.461 1.00 89.19 169 GLY A CA 1
ATOM 1258 C C . GLY A 1 169 ? 16.860 -8.710 7.041 1.00 89.19 169 GLY A C 1
ATOM 1259 O O . GLY A 1 169 ? 15.915 -8.614 7.825 1.00 89.19 169 GLY A O 1
ATOM 1260 N N . SER A 1 170 ? 17.520 -7.636 6.600 1.00 90.00 170 SER A N 1
ATOM 1261 C CA . SER A 1 170 ? 17.184 -6.272 7.026 1.00 90.00 170 SER A CA 1
ATOM 1262 C C . SER A 1 170 ? 15.776 -5.848 6.581 1.00 90.00 170 SER A C 1
ATOM 1264 O O . SER A 1 170 ? 15.059 -5.186 7.338 1.00 90.00 170 SER A O 1
ATOM 1266 N N . ALA A 1 171 ? 15.322 -6.302 5.408 1.00 85.62 171 ALA A N 1
ATOM 1267 C CA . ALA A 1 171 ? 13.953 -6.089 4.940 1.00 85.62 171 ALA A CA 1
ATOM 1268 C C . ALA A 1 171 ? 12.904 -6.767 5.847 1.00 85.62 171 ALA A C 1
ATOM 1270 O O . ALA A 1 171 ? 11.862 -6.174 6.116 1.00 85.62 171 ALA A O 1
ATOM 1271 N N . VAL A 1 172 ? 13.180 -7.967 6.372 1.00 85.75 172 VAL A N 1
ATOM 1272 C CA . VAL A 1 172 ? 12.283 -8.643 7.335 1.00 85.75 172 VAL A CA 1
ATOM 1273 C C . VAL A 1 172 ? 12.312 -7.931 8.692 1.00 85.75 172 VAL A C 1
ATOM 1275 O O . VAL A 1 172 ? 11.268 -7.582 9.238 1.00 85.75 172 VAL A O 1
ATOM 1278 N N . LEU A 1 173 ? 13.507 -7.621 9.203 1.00 86.44 173 LEU A N 1
ATOM 1279 C CA . LEU A 1 173 ? 13.695 -6.949 10.496 1.00 86.44 173 LEU A CA 1
ATOM 1280 C C . LEU A 1 173 ? 13.067 -5.547 10.552 1.00 86.44 173 LEU A C 1
ATOM 1282 O O . LEU A 1 173 ? 12.583 -5.118 11.601 1.00 86.44 173 LEU A O 1
ATOM 1286 N N . SER A 1 174 ? 13.075 -4.823 9.433 1.00 86.00 174 SER A N 1
ATOM 1287 C CA . SER A 1 174 ? 12.541 -3.460 9.347 1.00 86.00 174 SER A CA 1
ATOM 1288 C C . SER A 1 174 ? 11.014 -3.388 9.372 1.00 86.00 174 SER A C 1
ATOM 1290 O O . SER A 1 174 ? 10.472 -2.341 9.728 1.00 86.00 174 SER A O 1
ATOM 1292 N N . ARG A 1 175 ? 10.300 -4.482 9.074 1.00 81.31 175 ARG A N 1
ATOM 1293 C CA . ARG A 1 175 ? 8.837 -4.493 8.903 1.00 81.31 175 ARG A CA 1
ATOM 1294 C C . ARG A 1 175 ? 8.076 -3.935 10.111 1.00 81.31 175 ARG A C 1
ATOM 1296 O O . ARG A 1 175 ? 7.239 -3.054 9.951 1.00 81.31 175 ARG A O 1
ATOM 1303 N N . ARG A 1 176 ? 8.411 -4.391 11.325 1.00 79.12 176 ARG A N 1
ATOM 1304 C CA . ARG A 1 176 ? 7.778 -3.938 12.586 1.00 79.12 176 ARG A CA 1
ATOM 1305 C C . ARG A 1 176 ? 8.173 -2.520 13.000 1.00 79.12 176 ARG A C 1
ATOM 1307 O O . ARG A 1 176 ? 7.503 -1.906 13.822 1.00 79.12 176 ARG A O 1
ATOM 1314 N N . LEU A 1 177 ? 9.300 -2.020 12.497 1.00 84.38 177 LEU A N 1
ATOM 1315 C CA . LEU A 1 177 ? 9.750 -0.655 12.765 1.00 84.38 177 LEU A CA 1
ATOM 1316 C C . LEU A 1 177 ? 9.063 0.331 11.821 1.00 84.38 177 LEU A C 1
ATOM 1318 O O . LEU A 1 177 ? 8.699 1.421 12.245 1.00 84.38 177 LEU A O 1
ATOM 1322 N N . LEU A 1 178 ? 8.836 -0.071 10.570 1.00 82.38 178 LEU A N 1
ATOM 1323 C CA . LEU A 1 178 ? 8.141 0.735 9.565 1.00 82.38 178 LEU A CA 1
ATOM 1324 C C . LEU A 1 178 ? 6.652 0.937 9.872 1.00 82.38 178 LEU A C 1
ATOM 1326 O O . LEU A 1 178 ? 6.061 1.879 9.360 1.00 82.38 178 LEU A O 1
ATOM 1330 N N . SER A 1 179 ? 6.047 0.106 10.727 1.00 79.12 179 SER A N 1
ATOM 1331 C CA . SER A 1 179 ? 4.701 0.369 11.255 1.00 79.12 179 SER A CA 1
ATOM 1332 C C . SER A 1 179 ? 4.681 1.423 12.371 1.00 79.12 179 SER A C 1
ATOM 1334 O O . SER A 1 179 ? 3.611 1.880 12.747 1.00 79.12 179 SER A O 1
ATOM 1336 N N . LYS A 1 180 ? 5.843 1.787 12.936 1.00 84.19 180 LYS A N 1
ATOM 1337 C CA . LYS A 1 180 ? 5.974 2.747 14.050 1.00 84.19 180 LYS A CA 1
ATOM 1338 C C . LYS A 1 180 ? 6.626 4.069 13.646 1.00 84.19 180 LYS A C 1
ATOM 1340 O O . LYS A 1 180 ? 6.335 5.101 14.243 1.00 84.19 180 LYS A O 1
ATOM 1345 N N . TYR A 1 181 ? 7.549 4.029 12.690 1.00 88.38 181 TYR A N 1
ATOM 1346 C CA . TYR A 1 181 ? 8.337 5.172 12.237 1.00 88.38 181 TYR A CA 1
ATOM 1347 C C . TYR A 1 181 ? 8.197 5.324 10.724 1.00 88.38 181 TYR A C 1
ATOM 1349 O O . TYR A 1 181 ? 8.090 4.331 10.006 1.00 88.38 181 TYR A O 1
ATOM 1357 N N . SER A 1 182 ? 8.273 6.560 10.226 1.00 87.12 182 SER A N 1
ATOM 1358 C CA . SER A 1 182 ? 8.290 6.811 8.786 1.00 87.12 182 SER A CA 1
ATOM 1359 C C . SER A 1 182 ? 9.482 6.116 8.111 1.00 87.12 182 SER A C 1
ATOM 1361 O O . SER A 1 182 ? 10.556 5.941 8.701 1.00 87.12 182 SER A O 1
ATOM 1363 N N . ALA A 1 183 ? 9.322 5.758 6.836 1.00 82.75 183 ALA A N 1
ATOM 1364 C CA . ALA A 1 183 ? 10.385 5.121 6.062 1.00 82.75 183 ALA A CA 1
ATOM 1365 C C . ALA A 1 183 ? 11.636 6.010 5.924 1.00 82.75 183 ALA A C 1
ATOM 1367 O O . ALA A 1 183 ? 12.762 5.506 5.948 1.00 82.75 183 ALA A O 1
ATOM 1368 N N . LEU A 1 184 ? 11.446 7.332 5.835 1.00 87.69 184 LEU A N 1
ATOM 1369 C CA . LEU A 1 184 ? 12.527 8.312 5.759 1.00 87.69 184 LEU A CA 1
ATOM 1370 C C . LEU A 1 184 ? 13.348 8.339 7.055 1.00 87.69 184 LEU A C 1
ATOM 1372 O O . LEU A 1 184 ? 14.565 8.150 7.006 1.00 87.69 184 LEU A O 1
ATOM 1376 N N . ARG A 1 185 ? 12.692 8.494 8.212 1.00 90.88 185 ARG A N 1
ATOM 1377 C CA . ARG A 1 185 ? 13.361 8.506 9.521 1.00 90.88 185 ARG A CA 1
ATOM 1378 C C . ARG A 1 185 ? 14.056 7.193 9.811 1.00 90.88 185 ARG A C 1
ATOM 1380 O O . ARG A 1 185 ? 15.206 7.189 10.244 1.00 90.88 185 ARG A O 1
ATOM 1387 N N . MET A 1 186 ? 13.365 6.088 9.547 1.00 89.69 186 MET A N 1
ATOM 1388 C CA . MET A 1 186 ? 13.909 4.751 9.723 1.00 89.69 186 MET A CA 1
ATOM 1389 C C . MET A 1 186 ? 15.200 4.589 8.913 1.00 89.69 186 MET A C 1
ATOM 1391 O O . MET A 1 186 ? 16.226 4.229 9.488 1.00 89.69 186 MET A O 1
ATOM 1395 N N . THR A 1 187 ? 15.179 4.960 7.629 1.00 89.44 187 THR A N 1
ATOM 1396 C CA . THR A 1 187 ? 16.345 4.850 6.743 1.00 89.44 187 THR A CA 1
ATOM 1397 C C . THR A 1 187 ? 17.482 5.761 7.181 1.00 89.44 187 THR A C 1
ATOM 1399 O O . THR A 1 187 ? 18.626 5.315 7.235 1.00 89.44 187 THR A O 1
ATOM 1402 N N . ALA A 1 188 ? 17.193 7.020 7.522 1.00 93.50 188 ALA A N 1
ATOM 1403 C CA . ALA A 1 188 ? 18.207 7.984 7.939 1.00 93.50 188 ALA A CA 1
ATOM 1404 C C . ALA A 1 188 ? 18.943 7.518 9.204 1.00 93.50 188 ALA A C 1
ATOM 1406 O O . ALA A 1 188 ? 20.175 7.501 9.240 1.00 93.50 188 ALA A O 1
ATOM 1407 N N . 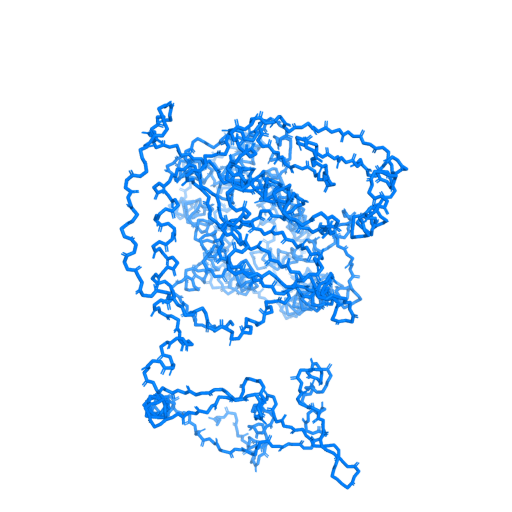VAL A 1 189 ? 18.199 7.073 10.222 1.00 94.12 189 VAL A N 1
ATOM 1408 C CA . VAL A 1 189 ? 18.787 6.608 11.483 1.00 94.12 189 VAL A CA 1
ATOM 1409 C C . VAL A 1 189 ? 19.489 5.262 11.300 1.00 94.12 189 VAL A C 1
ATOM 1411 O O . VAL A 1 189 ? 20.614 5.106 11.767 1.00 94.12 189 VAL A O 1
ATOM 1414 N N . SER A 1 190 ? 18.908 4.295 10.582 1.00 93.31 190 SER A N 1
ATOM 1415 C CA . SER A 1 190 ? 19.596 3.022 10.328 1.00 93.31 190 SER A CA 1
ATOM 1416 C C . SER A 1 190 ? 20.872 3.224 9.505 1.00 93.31 190 SER A C 1
ATOM 1418 O O . SER A 1 190 ? 21.908 2.633 9.808 1.00 93.31 190 SER A O 1
ATOM 1420 N N . MET A 1 191 ? 20.838 4.104 8.498 1.00 94.62 191 MET A N 1
ATOM 1421 C CA . MET A 1 191 ? 22.009 4.422 7.681 1.00 94.62 191 MET A CA 1
ATOM 1422 C C . MET A 1 191 ? 23.095 5.120 8.501 1.00 94.62 191 MET A C 1
ATOM 1424 O O . MET A 1 191 ? 24.269 4.837 8.278 1.00 94.62 191 MET A O 1
ATOM 1428 N N . LEU A 1 192 ? 22.735 5.947 9.491 1.00 96.19 192 LEU A N 1
ATOM 1429 C CA . LEU A 1 192 ? 23.696 6.504 10.445 1.00 96.19 192 LEU A CA 1
ATOM 1430 C C . LEU A 1 192 ? 24.476 5.391 11.154 1.00 96.19 192 LEU A C 1
ATOM 1432 O O . LEU A 1 192 ? 25.699 5.370 11.050 1.00 96.19 192 LEU A O 1
ATOM 1436 N N . PHE A 1 193 ? 23.808 4.433 11.806 1.00 96.12 193 PHE A N 1
ATOM 1437 C CA . PHE A 1 193 ? 24.515 3.354 12.518 1.00 96.12 193 PHE A CA 1
ATOM 1438 C C . PHE A 1 193 ? 25.313 2.450 11.583 1.00 96.12 193 PHE A C 1
ATOM 1440 O O . PHE A 1 193 ? 26.430 2.059 11.920 1.00 96.12 193 PHE A O 1
ATOM 1447 N N . GLY A 1 194 ? 24.785 2.166 10.390 1.00 96.69 194 GLY A N 1
ATOM 1448 C CA . GLY A 1 194 ? 25.541 1.462 9.360 1.00 96.69 194 GLY A CA 1
ATOM 1449 C C . GLY A 1 194 ? 26.806 2.218 8.945 1.00 96.69 194 GLY A C 1
ATOM 1450 O O . GLY A 1 194 ? 27.874 1.618 8.861 1.00 96.69 194 GLY A O 1
ATOM 1451 N N . SER A 1 195 ? 26.713 3.537 8.752 1.00 97.00 195 SER A N 1
ATOM 1452 C CA . SER A 1 195 ? 27.859 4.382 8.398 1.00 97.00 195 SER A CA 1
ATOM 1453 C C . SER A 1 195 ? 28.879 4.497 9.533 1.00 97.00 195 SER A C 1
ATOM 1455 O O . SER A 1 195 ? 30.074 4.434 9.270 1.00 97.00 195 SER A O 1
ATOM 1457 N N . LEU A 1 196 ? 28.440 4.568 10.795 1.00 97.25 196 LEU A N 1
ATOM 1458 C CA . LEU A 1 196 ? 29.331 4.573 11.961 1.00 97.25 196 LEU A CA 1
ATOM 1459 C C . LEU A 1 196 ? 30.116 3.263 12.079 1.00 97.25 196 LEU A C 1
ATOM 1461 O O . LEU A 1 196 ? 31.313 3.282 12.362 1.00 97.25 196 LEU A O 1
ATOM 1465 N N . PHE A 1 197 ? 29.465 2.126 11.820 1.00 97.94 197 PHE A N 1
ATOM 1466 C CA . PHE A 1 197 ? 30.150 0.837 11.756 1.00 97.94 197 PHE A CA 1
ATOM 1467 C C . PHE A 1 197 ? 31.178 0.794 10.619 1.00 97.94 197 PHE A C 1
ATOM 1469 O O . PHE A 1 197 ? 32.302 0.345 10.835 1.00 97.94 197 PHE A O 1
ATOM 1476 N N . LEU A 1 198 ? 30.821 1.292 9.429 1.00 97.50 198 LEU A N 1
ATOM 1477 C CA . LEU A 1 198 ? 31.753 1.367 8.301 1.00 97.50 198 LEU A CA 1
ATOM 1478 C C . LEU A 1 198 ? 32.974 2.218 8.637 1.00 97.50 198 LEU A C 1
ATOM 1480 O O . LEU A 1 198 ? 34.085 1.750 8.421 1.00 97.50 198 LEU A O 1
ATOM 1484 N N . VAL A 1 199 ? 32.782 3.394 9.250 1.00 96.56 199 VAL A N 1
ATOM 1485 C CA . VAL A 1 199 ? 33.885 4.231 9.750 1.00 96.56 199 VAL A CA 1
ATOM 1486 C C . VAL A 1 199 ? 34.798 3.426 10.669 1.00 96.56 199 VAL A C 1
ATOM 1488 O O . VAL A 1 199 ? 36.009 3.445 10.476 1.00 96.56 199 VAL A O 1
ATOM 1491 N N . ALA A 1 200 ? 34.234 2.697 11.638 1.00 96.38 200 ALA A N 1
ATOM 1492 C CA . ALA A 1 200 ? 35.012 1.929 12.608 1.00 96.38 200 ALA A CA 1
ATOM 1493 C C . ALA A 1 200 ? 35.859 0.824 11.953 1.00 96.38 200 ALA A C 1
ATOM 1495 O O . ALA A 1 200 ? 37.017 0.638 12.322 1.00 96.38 200 ALA A O 1
ATOM 1496 N N . VAL A 1 201 ? 35.307 0.112 10.967 1.00 96.44 201 VAL A N 1
ATOM 1497 C CA . VAL A 1 201 ? 36.011 -0.981 10.274 1.00 96.44 201 VAL A CA 1
ATOM 1498 C C . VAL A 1 201 ? 36.968 -0.459 9.195 1.00 96.44 201 VAL A C 1
ATOM 1500 O O . VAL A 1 201 ? 37.984 -1.093 8.923 1.00 96.44 201 VAL A O 1
ATOM 1503 N N . SER A 1 202 ? 36.698 0.707 8.600 1.00 96.38 202 SER A N 1
ATOM 1504 C CA . SER A 1 202 ? 37.516 1.269 7.521 1.00 96.38 202 SER A CA 1
ATOM 1505 C C . SER A 1 202 ? 38.719 2.081 8.000 1.00 96.38 202 SER A C 1
ATOM 1507 O O . SER A 1 202 ? 39.523 2.461 7.154 1.00 96.38 202 SER A O 1
ATOM 1509 N N . VAL A 1 203 ? 38.873 2.362 9.305 1.00 94.94 203 VAL A N 1
ATOM 1510 C CA . VAL A 1 203 ? 39.978 3.197 9.835 1.00 94.94 203 VAL A CA 1
ATOM 1511 C C . VAL A 1 203 ? 41.356 2.786 9.292 1.00 94.94 203 VAL A C 1
ATOM 1513 O O . VAL A 1 203 ? 42.064 3.670 8.804 1.00 94.94 203 VAL A O 1
ATOM 1516 N N . PRO A 1 204 ? 41.757 1.495 9.307 1.00 94.69 204 PRO A N 1
ATOM 1517 C CA . PRO A 1 204 ? 43.083 1.107 8.828 1.00 94.69 204 PRO A CA 1
ATOM 1518 C C . PRO A 1 204 ? 43.266 1.364 7.330 1.00 94.69 204 PRO A C 1
ATOM 1520 O O . PRO A 1 204 ? 44.318 1.838 6.913 1.00 94.69 204 PRO A O 1
ATOM 1523 N N . GLU A 1 205 ? 42.235 1.090 6.526 1.00 95.25 205 GLU A N 1
ATOM 1524 C CA . GLU A 1 205 ? 42.270 1.287 5.074 1.00 95.25 205 GLU A CA 1
ATOM 1525 C C . GLU A 1 205 ? 42.280 2.781 4.714 1.00 95.25 205 GLU A C 1
ATOM 1527 O O . GLU A 1 205 ? 43.079 3.219 3.890 1.00 95.25 205 GLU A O 1
ATOM 1532 N N . MET A 1 206 ? 41.464 3.590 5.397 1.00 93.50 206 MET A N 1
ATOM 1533 C CA . MET A 1 206 ? 41.397 5.038 5.183 1.00 93.50 206 MET A CA 1
ATOM 1534 C C . MET A 1 206 ? 42.705 5.750 5.535 1.00 93.50 206 MET A C 1
ATOM 1536 O O . MET A 1 206 ? 43.040 6.745 4.892 1.00 93.50 206 MET A O 1
ATOM 1540 N N . ALA A 1 207 ? 43.435 5.252 6.539 1.00 93.19 207 ALA A N 1
ATOM 1541 C CA . ALA A 1 207 ? 44.713 5.817 6.968 1.00 93.19 207 ALA A CA 1
ATOM 1542 C C . ALA A 1 207 ? 45.828 5.628 5.927 1.00 93.19 207 ALA A C 1
ATOM 1544 O O . ALA A 1 207 ? 46.740 6.449 5.856 1.00 93.19 207 ALA A O 1
ATOM 1545 N N . VAL A 1 208 ? 45.754 4.565 5.120 1.00 93.44 208 VAL A N 1
ATOM 1546 C CA . VAL A 1 208 ? 46.743 4.264 4.070 1.00 93.44 208 VAL A CA 1
ATOM 1547 C C . VAL A 1 208 ? 46.254 4.613 2.660 1.00 93.44 208 VAL A C 1
ATOM 1549 O O . VAL A 1 208 ? 47.040 4.573 1.714 1.00 93.44 208 VAL A O 1
ATOM 1552 N N . GLN A 1 209 ? 44.979 4.983 2.499 1.00 94.06 209 GLN A N 1
ATOM 1553 C CA . GLN A 1 209 ? 44.408 5.407 1.223 1.00 94.06 209 GLN A CA 1
ATOM 1554 C C . GLN A 1 209 ? 45.099 6.677 0.707 1.00 94.06 209 GLN A C 1
ATOM 1556 O O . GLN A 1 209 ? 45.133 7.714 1.371 1.00 94.06 209 GLN A O 1
ATOM 1561 N N . ASN A 1 210 ? 45.590 6.631 -0.531 1.00 92.50 210 ASN A N 1
ATOM 1562 C CA . ASN A 1 210 ? 46.205 7.788 -1.170 1.00 92.50 210 ASN A CA 1
ATOM 1563 C C . ASN A 1 210 ? 45.142 8.697 -1.810 1.00 92.50 210 ASN A C 1
ATOM 1565 O O . ASN A 1 210 ? 44.829 8.585 -2.994 1.00 92.50 210 ASN A O 1
ATOM 1569 N N . TRP A 1 211 ? 44.579 9.603 -1.012 1.00 93.25 211 TRP A N 1
ATOM 1570 C CA . TRP A 1 211 ? 43.529 10.537 -1.439 1.00 93.25 211 TRP A CA 1
ATOM 1571 C C . TRP A 1 211 ? 43.978 11.528 -2.522 1.00 93.25 211 TRP A C 1
ATOM 1573 O O . TRP A 1 211 ? 43.159 11.971 -3.324 1.00 93.25 211 TRP A O 1
ATOM 1583 N N . ALA A 1 212 ? 45.271 11.864 -2.565 1.00 91.94 212 ALA A N 1
ATOM 1584 C CA . ALA A 1 212 ? 45.822 12.836 -3.512 1.00 91.94 212 ALA A CA 1
ATOM 1585 C C . ALA A 1 212 ? 45.958 12.280 -4.940 1.00 91.94 212 ALA A C 1
ATOM 1587 O O . ALA A 1 212 ? 46.002 13.052 -5.892 1.00 91.94 212 ALA A O 1
ATOM 1588 N N . HIS A 1 213 ? 46.014 10.954 -5.094 1.00 91.56 213 HIS A N 1
ATOM 1589 C CA . HIS A 1 213 ? 46.155 10.287 -6.392 1.00 91.56 213 HIS A CA 1
ATOM 1590 C C . HIS A 1 213 ? 44.799 9.934 -7.035 1.00 91.56 213 HIS A C 1
ATOM 1592 O O . HIS A 1 213 ? 44.750 9.390 -8.138 1.00 91.56 213 HIS A O 1
ATOM 1598 N N . LEU A 1 214 ? 43.679 10.227 -6.369 1.00 94.50 214 LEU A N 1
ATOM 1599 C CA . LEU A 1 214 ? 42.360 9.947 -6.929 1.00 94.50 214 LEU A CA 1
ATOM 1600 C C . LEU A 1 214 ? 42.103 10.835 -8.148 1.00 94.50 214 LEU A C 1
ATOM 1602 O O . LEU A 1 214 ? 42.150 12.066 -8.067 1.00 94.50 214 LEU A O 1
ATOM 1606 N N . SER A 1 215 ? 41.794 10.206 -9.279 1.00 96.50 215 SER A N 1
ATOM 1607 C CA . SER A 1 215 ? 41.413 10.913 -10.492 1.00 96.50 215 SER A CA 1
ATOM 1608 C C . SER A 1 215 ? 40.107 11.679 -10.284 1.00 96.50 215 SER A C 1
ATOM 1610 O O . SER A 1 215 ? 39.259 11.333 -9.454 1.00 96.50 215 SER A O 1
ATOM 1612 N N . TRP A 1 216 ? 39.894 12.715 -11.097 1.00 95.31 216 TRP A N 1
ATOM 1613 C CA . TRP A 1 216 ? 38.620 13.435 -11.104 1.00 95.31 216 TRP A CA 1
ATOM 1614 C C . TRP A 1 216 ? 37.431 12.510 -11.413 1.00 95.31 216 TRP A C 1
ATOM 1616 O O . TRP A 1 216 ? 36.337 12.702 -10.884 1.00 95.31 216 TRP A O 1
ATOM 1626 N N . GLY A 1 217 ? 37.657 11.459 -12.211 1.00 95.69 217 GLY A N 1
ATOM 1627 C CA . GLY A 1 217 ? 36.659 10.424 -12.470 1.00 95.69 217 GLY A CA 1
ATOM 1628 C C . GLY A 1 217 ? 36.240 9.683 -11.198 1.00 95.69 217 GLY A C 1
ATOM 1629 O O . GLY A 1 217 ? 35.048 9.481 -10.982 1.00 95.69 217 GLY A O 1
ATOM 1630 N N . THR A 1 218 ? 37.189 9.326 -10.327 1.00 95.94 218 THR A N 1
ATOM 1631 C CA . THR A 1 218 ? 36.896 8.646 -9.053 1.00 95.94 218 THR A CA 1
ATOM 1632 C C . THR A 1 218 ? 36.157 9.562 -8.080 1.00 95.94 218 THR A C 1
ATOM 1634 O O . THR A 1 218 ? 35.190 9.134 -7.447 1.00 95.94 218 THR A O 1
ATOM 1637 N N . TRP A 1 219 ? 36.519 10.847 -8.025 1.00 96.25 219 TRP A N 1
ATOM 1638 C CA . TRP A 1 219 ? 35.771 11.842 -7.250 1.00 96.25 219 TRP A CA 1
ATOM 1639 C C . TRP A 1 219 ? 34.335 12.024 -7.752 1.00 96.25 219 TRP A C 1
ATOM 1641 O O . TRP A 1 219 ? 33.400 12.035 -6.950 1.00 96.25 219 TRP A O 1
ATOM 1651 N N . ALA A 1 220 ? 34.134 12.099 -9.070 1.00 96.56 220 ALA A N 1
ATOM 1652 C CA . ALA A 1 220 ? 32.802 12.175 -9.665 1.00 96.56 220 ALA A CA 1
ATOM 1653 C C . ALA A 1 220 ? 31.977 10.904 -9.390 1.00 96.56 220 ALA A C 1
ATOM 1655 O O . ALA A 1 220 ? 30.800 10.993 -9.035 1.00 96.56 220 ALA A O 1
ATOM 1656 N N . ALA A 1 221 ? 32.600 9.726 -9.487 1.00 96.12 221 ALA A N 1
ATOM 1657 C CA . ALA A 1 221 ? 31.979 8.443 -9.170 1.00 96.12 221 ALA A CA 1
ATOM 1658 C C . ALA A 1 221 ? 31.540 8.363 -7.699 1.00 96.12 221 ALA A C 1
ATOM 1660 O O . ALA A 1 221 ? 30.430 7.905 -7.402 1.00 96.12 221 ALA A O 1
ATOM 1661 N N . LEU A 1 222 ? 32.376 8.852 -6.781 1.00 96.44 222 LEU A N 1
ATOM 1662 C CA . LEU A 1 222 ? 32.067 8.926 -5.358 1.00 96.44 222 LEU A CA 1
ATOM 1663 C C . LEU A 1 222 ? 30.931 9.920 -5.082 1.00 96.44 222 LEU A C 1
ATOM 1665 O O . LEU A 1 222 ? 29.980 9.574 -4.379 1.00 96.44 222 LEU A O 1
ATOM 1669 N N . ALA A 1 223 ? 30.962 11.111 -5.685 1.00 96.69 223 ALA A N 1
ATOM 1670 C CA . ALA A 1 223 ? 29.903 12.111 -5.552 1.00 96.69 223 ALA A CA 1
ATOM 1671 C C . ALA A 1 223 ? 28.550 11.582 -6.059 1.00 96.69 223 ALA A C 1
ATOM 1673 O O . ALA A 1 223 ? 27.555 11.640 -5.334 1.00 96.69 223 ALA A O 1
ATOM 1674 N N . PHE A 1 224 ? 28.519 10.979 -7.254 1.00 97.38 224 PHE A N 1
ATOM 1675 C CA . PHE A 1 224 ? 27.327 10.321 -7.794 1.00 97.38 224 PHE A CA 1
ATOM 1676 C C . PHE A 1 224 ? 26.819 9.222 -6.855 1.00 97.38 224 PHE A C 1
ATOM 1678 O O . PHE A 1 224 ? 25.637 9.184 -6.506 1.00 97.38 224 PHE A O 1
ATOM 1685 N N . SER A 1 225 ? 27.713 8.343 -6.400 1.00 96.06 225 SER A N 1
ATOM 1686 C CA . SER A 1 225 ? 27.337 7.193 -5.575 1.00 96.06 225 SER A CA 1
ATOM 1687 C C . SER A 1 225 ? 26.790 7.594 -4.205 1.00 96.06 225 SER A C 1
ATOM 1689 O O . SER A 1 225 ? 25.938 6.884 -3.665 1.00 96.06 225 SER A O 1
ATOM 1691 N N . SER A 1 226 ? 27.263 8.715 -3.658 1.00 96.25 226 SER A N 1
ATOM 1692 C CA . SER A 1 226 ? 26.862 9.243 -2.349 1.00 96.25 226 SER A CA 1
ATOM 1693 C C . SER A 1 226 ? 25.571 10.056 -2.440 1.00 96.25 226 SER A C 1
ATOM 1695 O O . SER A 1 226 ? 24.582 9.753 -1.779 1.00 96.25 226 SER A O 1
ATOM 1697 N N . VAL A 1 227 ? 25.561 11.074 -3.301 1.00 95.56 227 VAL A N 1
ATOM 1698 C CA . VAL A 1 227 ? 24.482 12.066 -3.372 1.00 95.56 227 VAL A CA 1
ATOM 1699 C C . VAL A 1 227 ? 23.313 11.538 -4.193 1.00 95.56 227 VAL A C 1
ATOM 1701 O O . VAL A 1 227 ? 22.166 11.587 -3.756 1.00 95.56 227 VAL A O 1
ATOM 1704 N N . VAL A 1 228 ? 23.592 11.009 -5.385 1.00 95.62 228 VAL A N 1
ATOM 1705 C CA . VAL A 1 228 ? 22.544 10.610 -6.330 1.00 95.62 228 VAL A CA 1
ATOM 1706 C C . VAL A 1 228 ? 22.027 9.218 -5.984 1.00 95.62 228 VAL A C 1
ATOM 1708 O O . VAL A 1 228 ? 20.829 9.046 -5.775 1.00 95.62 228 VAL A O 1
ATOM 1711 N N . ALA A 1 229 ? 22.915 8.228 -5.868 1.00 94.31 229 ALA A N 1
ATOM 1712 C CA . ALA A 1 229 ? 22.502 6.837 -5.690 1.00 94.31 229 ALA A CA 1
ATOM 1713 C C . ALA A 1 229 ? 22.131 6.469 -4.242 1.00 94.31 229 ALA A C 1
ATOM 1715 O O . ALA A 1 229 ? 21.201 5.686 -4.046 1.00 94.31 229 ALA A O 1
ATOM 1716 N N . ALA A 1 230 ? 22.840 6.994 -3.235 1.00 92.88 230 ALA A N 1
ATOM 1717 C CA . ALA A 1 230 ? 22.620 6.622 -1.832 1.00 92.88 230 ALA A CA 1
ATOM 1718 C C . ALA A 1 230 ? 21.703 7.583 -1.051 1.00 92.88 230 ALA A C 1
ATOM 1720 O O . ALA A 1 230 ? 21.091 7.141 -0.083 1.00 92.88 230 ALA A O 1
ATOM 1721 N N . ALA A 1 231 ? 21.540 8.843 -1.474 1.00 92.38 231 ALA A N 1
ATOM 1722 C CA . ALA A 1 231 ? 20.600 9.781 -0.847 1.00 92.38 231 ALA A CA 1
ATOM 1723 C C . ALA A 1 231 ? 19.372 10.065 -1.732 1.00 92.38 231 ALA A C 1
ATOM 1725 O O . ALA A 1 231 ? 18.260 9.652 -1.400 1.00 92.38 231 ALA A O 1
ATOM 1726 N N . LEU A 1 232 ? 19.548 10.728 -2.881 1.00 90.56 232 LEU A N 1
ATOM 1727 C CA . LEU A 1 232 ? 18.432 11.211 -3.706 1.00 90.56 232 LEU A CA 1
ATOM 1728 C C . LEU A 1 232 ? 17.549 10.081 -4.253 1.00 90.56 232 LEU A C 1
ATOM 1730 O O . LEU A 1 232 ? 16.324 10.181 -4.208 1.00 90.56 232 LEU A O 1
ATOM 1734 N N . ALA A 1 233 ? 18.148 8.994 -4.740 1.00 91.25 233 ALA A N 1
ATOM 1735 C CA . ALA A 1 233 ? 17.401 7.850 -5.253 1.00 91.25 233 ALA A CA 1
ATOM 1736 C C . ALA A 1 233 ? 16.518 7.202 -4.175 1.00 91.25 233 ALA A C 1
ATOM 1738 O O . ALA A 1 233 ? 15.376 6.857 -4.463 1.00 91.25 233 ALA A O 1
ATOM 1739 N N . TYR A 1 234 ? 16.995 7.116 -2.927 1.00 85.88 234 TYR A N 1
ATOM 1740 C CA . TYR A 1 234 ? 16.186 6.644 -1.799 1.00 85.88 234 TYR A CA 1
ATOM 1741 C C . TYR A 1 234 ? 15.010 7.583 -1.506 1.00 85.88 234 TYR A C 1
ATOM 1743 O O . TYR A 1 234 ? 13.894 7.112 -1.295 1.00 85.88 234 TYR A O 1
ATOM 1751 N N . LEU A 1 235 ? 15.217 8.903 -1.557 1.00 83.50 235 LEU A N 1
ATOM 1752 C CA . LEU A 1 235 ? 14.133 9.879 -1.381 1.00 83.50 235 LEU A CA 1
ATOM 1753 C C . LEU A 1 235 ? 13.043 9.718 -2.450 1.00 83.50 235 LEU A C 1
ATOM 1755 O O . LEU A 1 235 ? 11.855 9.662 -2.130 1.00 83.50 235 LEU A O 1
ATOM 1759 N N . ILE A 1 236 ? 13.446 9.605 -3.718 1.00 88.19 236 ILE A N 1
ATOM 1760 C CA . ILE A 1 236 ? 12.519 9.394 -4.837 1.00 88.19 236 ILE A CA 1
ATOM 1761 C C . ILE A 1 236 ? 11.790 8.055 -4.687 1.00 88.19 236 ILE A C 1
ATOM 1763 O O . ILE A 1 236 ? 10.580 7.983 -4.897 1.00 88.19 236 ILE A O 1
ATOM 1767 N N . TRP A 1 237 ? 12.510 7.007 -4.295 1.00 83.81 237 TRP A N 1
ATOM 1768 C CA . TRP A 1 237 ? 11.952 5.679 -4.077 1.00 83.81 237 TRP A CA 1
ATOM 1769 C C . TRP A 1 237 ? 10.855 5.681 -3.007 1.00 83.81 237 TRP A C 1
ATOM 1771 O O . TRP A 1 237 ? 9.765 5.159 -3.245 1.00 83.81 237 TRP A O 1
ATOM 1781 N N . PHE A 1 238 ? 11.094 6.321 -1.857 1.00 78.88 238 PHE A N 1
ATOM 1782 C CA . PHE A 1 238 ? 10.090 6.413 -0.792 1.00 78.88 238 PHE A CA 1
ATOM 1783 C C . PHE A 1 238 ? 8.885 7.255 -1.187 1.00 78.88 238 PHE A C 1
ATOM 1785 O O . PHE A 1 238 ? 7.753 6.861 -0.908 1.00 78.88 238 PHE A O 1
ATOM 1792 N N . LYS A 1 239 ? 9.105 8.356 -1.911 1.00 78.88 239 LYS A N 1
ATOM 1793 C CA . LYS A 1 239 ? 8.006 9.108 -2.520 1.00 78.88 239 LYS A CA 1
ATOM 1794 C C . LYS A 1 239 ? 7.176 8.222 -3.460 1.00 78.88 239 LYS A C 1
ATOM 1796 O O . LYS A 1 239 ? 5.951 8.251 -3.406 1.00 78.88 239 LYS A O 1
ATOM 1801 N N . GLY A 1 240 ? 7.835 7.383 -4.261 1.00 78.06 240 GLY A N 1
ATOM 1802 C CA . GLY A 1 240 ? 7.180 6.393 -5.117 1.00 78.06 240 GLY A CA 1
ATOM 1803 C C . GLY A 1 240 ? 6.338 5.386 -4.334 1.00 78.06 240 GLY A C 1
ATOM 1804 O O . GLY A 1 240 ? 5.194 5.127 -4.697 1.00 78.06 240 GLY A O 1
ATOM 1805 N N . ILE A 1 241 ? 6.859 4.843 -3.231 1.00 75.56 241 ILE A N 1
ATOM 1806 C CA . ILE A 1 241 ? 6.089 3.956 -2.344 1.00 75.56 241 ILE A CA 1
ATOM 1807 C C . ILE A 1 241 ? 4.818 4.651 -1.831 1.00 75.56 241 ILE A C 1
ATOM 1809 O O . ILE A 1 241 ? 3.761 4.024 -1.853 1.00 75.56 241 ILE A O 1
ATOM 1813 N N . GLY A 1 242 ? 4.912 5.918 -1.415 1.00 69.19 242 GLY A N 1
ATOM 1814 C CA . GLY A 1 242 ? 3.773 6.684 -0.901 1.00 69.19 242 GLY A CA 1
ATOM 1815 C C . GLY A 1 242 ? 2.713 7.029 -1.954 1.00 69.19 242 GLY A C 1
ATOM 1816 O O . GLY A 1 242 ? 1.526 6.946 -1.669 1.00 69.19 242 GLY A O 1
ATOM 1817 N N . GLU A 1 243 ? 3.115 7.388 -3.178 1.00 76.81 243 GLU A N 1
ATOM 1818 C CA . GLU A 1 243 ? 2.185 7.887 -4.207 1.00 76.81 243 GLU A CA 1
ATOM 1819 C C . GLU A 1 243 ? 1.597 6.795 -5.117 1.00 76.81 243 GLU A C 1
ATOM 1821 O O . GLU A 1 243 ? 0.432 6.883 -5.506 1.00 76.81 243 GLU A O 1
ATOM 1826 N N . ILE A 1 244 ? 2.385 5.782 -5.506 1.00 77.06 244 ILE A N 1
ATOM 1827 C CA . ILE A 1 244 ? 1.936 4.715 -6.429 1.00 77.06 244 ILE A CA 1
ATOM 1828 C C . ILE A 1 244 ? 1.835 3.331 -5.771 1.00 77.06 244 ILE A C 1
ATOM 1830 O O . ILE A 1 244 ? 1.409 2.373 -6.424 1.00 77.06 244 ILE A O 1
ATOM 1834 N N . GLY A 1 245 ? 2.169 3.232 -4.481 1.00 65.12 245 GLY A N 1
ATOM 1835 C CA . GLY A 1 245 ? 2.024 2.034 -3.656 1.00 65.12 245 GLY A CA 1
ATOM 1836 C C . GLY A 1 245 ? 3.224 1.082 -3.708 1.00 65.12 245 GLY A C 1
ATOM 1837 O O . GLY A 1 245 ? 3.813 0.830 -4.762 1.00 65.12 245 GLY A O 1
ATOM 1838 N N . ALA A 1 246 ? 3.552 0.479 -2.560 1.00 64.56 246 ALA A N 1
ATOM 1839 C CA . ALA A 1 246 ? 4.715 -0.398 -2.383 1.00 64.56 246 ALA A CA 1
ATOM 1840 C C . ALA A 1 246 ? 4.785 -1.545 -3.407 1.00 64.56 246 ALA A C 1
ATOM 1842 O O . ALA A 1 246 ? 5.826 -1.763 -4.023 1.00 64.56 246 ALA A O 1
ATOM 1843 N N . SER A 1 247 ? 3.679 -2.258 -3.644 1.00 66.94 247 SER A N 1
ATOM 1844 C CA . SER A 1 247 ? 3.669 -3.404 -4.564 1.00 66.94 247 SER A CA 1
ATOM 1845 C C . SER A 1 247 ? 4.057 -3.016 -5.989 1.00 66.94 247 SER A C 1
ATOM 1847 O O . SER A 1 247 ? 4.803 -3.752 -6.628 1.00 66.94 247 SER A O 1
ATOM 1849 N N . ARG A 1 248 ? 3.602 -1.854 -6.477 1.00 67.50 248 ARG A N 1
ATOM 1850 C CA . ARG A 1 248 ? 3.921 -1.372 -7.826 1.00 67.50 248 ARG A CA 1
ATOM 1851 C C . ARG A 1 248 ? 5.353 -0.847 -7.897 1.00 67.50 248 ARG A C 1
ATOM 1853 O O . ARG A 1 248 ? 6.074 -1.198 -8.826 1.00 67.50 248 ARG A O 1
ATOM 1860 N N . THR A 1 249 ? 5.797 -0.106 -6.884 1.00 75.25 249 THR A N 1
ATOM 1861 C CA . THR A 1 249 ? 7.167 0.423 -6.811 1.00 75.25 249 THR A CA 1
ATOM 1862 C C . THR A 1 249 ? 8.209 -0.695 -6.821 1.00 75.25 249 THR A C 1
ATOM 1864 O O . THR A 1 249 ? 9.151 -0.657 -7.605 1.00 75.25 249 THR A O 1
ATOM 1867 N N . VAL A 1 250 ? 8.008 -1.771 -6.054 1.00 72.69 250 VAL A N 1
ATOM 1868 C CA . VAL A 1 250 ? 8.985 -2.873 -5.997 1.00 72.69 250 VAL A CA 1
ATOM 1869 C C . VAL A 1 250 ? 8.974 -3.743 -7.270 1.00 72.69 250 VAL A C 1
ATOM 1871 O O . VAL A 1 250 ? 9.881 -4.552 -7.453 1.00 72.69 250 VAL A O 1
ATOM 1874 N N . ILE A 1 251 ? 8.003 -3.625 -8.186 1.00 75.88 251 ILE A N 1
ATOM 1875 C CA . ILE A 1 251 ? 8.093 -4.299 -9.502 1.00 75.88 251 ILE A CA 1
ATOM 1876 C C . ILE A 1 251 ? 9.254 -3.717 -10.318 1.00 75.88 251 ILE A C 1
ATOM 1878 O O . ILE A 1 251 ? 9.982 -4.473 -10.960 1.00 75.88 251 ILE A O 1
ATOM 1882 N N . TYR A 1 252 ? 9.490 -2.405 -10.224 1.00 81.81 252 TYR A N 1
ATOM 1883 C CA . TYR A 1 252 ? 10.568 -1.728 -10.945 1.00 81.81 252 TYR A CA 1
ATOM 1884 C C . TYR A 1 252 ? 11.969 -2.221 -10.549 1.00 81.81 252 TYR A C 1
ATOM 1886 O O . TYR A 1 252 ? 12.862 -2.226 -11.392 1.00 81.81 252 TYR A O 1
ATOM 1894 N N . ASN A 1 253 ? 12.165 -2.733 -9.327 1.00 82.56 253 ASN A N 1
ATOM 1895 C CA . ASN A 1 253 ? 13.456 -3.301 -8.907 1.00 82.56 253 ASN A CA 1
ATOM 1896 C C . ASN A 1 253 ? 13.926 -4.465 -9.785 1.00 82.56 253 ASN A C 1
ATOM 1898 O O . ASN A 1 253 ? 15.128 -4.655 -9.954 1.00 82.56 253 ASN A O 1
ATOM 1902 N N . ASN A 1 254 ? 13.001 -5.211 -10.393 1.00 81.94 254 ASN A N 1
ATOM 1903 C CA . ASN A 1 254 ? 13.349 -6.318 -11.285 1.00 81.94 254 ASN A CA 1
ATOM 1904 C C . ASN A 1 254 ? 14.051 -5.843 -12.571 1.00 81.94 254 ASN A C 1
ATOM 1906 O O . ASN A 1 254 ? 14.667 -6.649 -13.264 1.00 81.94 254 ASN A O 1
ATOM 1910 N N . LEU A 1 255 ? 13.972 -4.548 -12.891 1.00 84.75 255 LEU A N 1
ATOM 1911 C CA . LEU A 1 255 ? 14.636 -3.943 -14.044 1.00 84.75 255 LEU A CA 1
ATOM 1912 C C . LEU A 1 255 ? 16.080 -3.512 -13.744 1.00 84.75 255 LEU A C 1
ATOM 1914 O O . LEU A 1 255 ? 16.829 -3.237 -14.678 1.00 84.75 255 LEU A O 1
ATOM 1918 N N . ILE A 1 256 ? 16.498 -3.479 -12.472 1.00 90.31 256 ILE A N 1
ATOM 1919 C CA . ILE A 1 256 ? 17.850 -3.045 -12.086 1.00 90.31 256 ILE A CA 1
ATOM 1920 C C . ILE A 1 256 ? 18.931 -3.969 -12.664 1.00 90.31 256 ILE A C 1
ATOM 1922 O O . ILE A 1 256 ? 19.852 -3.433 -13.277 1.00 90.31 256 ILE A O 1
ATOM 1926 N N . PRO A 1 257 ? 18.860 -5.313 -12.542 1.00 88.94 257 PRO A N 1
ATOM 1927 C CA . PRO A 1 257 ? 19.923 -6.178 -13.059 1.00 88.94 257 PRO A CA 1
ATOM 1928 C C . PRO A 1 257 ? 20.100 -6.087 -14.585 1.00 88.94 257 PRO A C 1
ATOM 1930 O O . PRO A 1 257 ? 21.231 -5.885 -15.021 1.00 88.94 257 PRO A O 1
ATOM 1933 N N . PRO A 1 258 ? 19.038 -6.131 -15.421 1.00 86.31 258 PRO A N 1
ATOM 1934 C CA . PRO A 1 258 ? 19.186 -5.913 -16.862 1.00 86.31 258 PRO A CA 1
ATOM 1935 C C . PRO A 1 258 ? 19.844 -4.573 -17.209 1.00 86.31 258 PRO A C 1
ATOM 1937 O O . PRO A 1 258 ? 20.726 -4.521 -18.062 1.00 86.31 258 PRO A O 1
ATOM 1940 N N . VAL A 1 259 ? 19.458 -3.491 -16.523 1.00 90.69 259 VAL A N 1
ATOM 1941 C CA . VAL A 1 259 ? 20.059 -2.165 -16.726 1.00 90.69 259 VAL A CA 1
ATOM 1942 C C . VAL A 1 259 ? 21.525 -2.145 -16.287 1.00 90.69 259 VAL A C 1
ATOM 1944 O O . VAL A 1 259 ? 22.366 -1.625 -17.016 1.00 90.69 259 VAL A O 1
ATOM 1947 N N . ALA A 1 260 ? 21.849 -2.734 -15.134 1.00 92.00 260 ALA A N 1
ATOM 1948 C CA . ALA A 1 260 ? 23.216 -2.825 -14.629 1.00 92.00 260 ALA A CA 1
ATOM 1949 C C . ALA A 1 260 ? 24.129 -3.580 -15.600 1.00 92.00 260 ALA A C 1
ATOM 1951 O O . ALA A 1 260 ? 25.224 -3.109 -15.894 1.00 92.00 260 ALA A O 1
ATOM 1952 N N . ILE A 1 261 ? 23.658 -4.701 -16.154 1.00 88.94 261 ILE A N 1
ATOM 1953 C CA . ILE A 1 261 ? 24.388 -5.482 -17.159 1.00 88.94 261 ILE A CA 1
ATOM 1954 C C . ILE A 1 261 ? 24.623 -4.651 -18.421 1.00 88.94 261 ILE A C 1
ATOM 1956 O O . ILE A 1 261 ? 25.755 -4.565 -18.887 1.00 88.94 261 ILE A O 1
ATOM 1960 N N . LEU A 1 262 ? 23.586 -4.006 -18.967 1.00 89.75 262 LEU A N 1
ATOM 1961 C CA . LEU A 1 262 ? 23.723 -3.187 -20.178 1.00 89.75 262 LEU A CA 1
ATOM 1962 C C . LEU A 1 262 ? 24.745 -2.060 -19.987 1.00 89.75 262 LEU A C 1
ATOM 1964 O O . LEU A 1 262 ? 25.589 -1.833 -20.854 1.00 89.75 262 LEU A O 1
ATOM 1968 N N . ILE A 1 263 ? 24.709 -1.388 -18.834 1.00 93.62 263 ILE A N 1
ATOM 1969 C CA . ILE A 1 263 ? 25.666 -0.329 -18.504 1.00 93.62 263 ILE A CA 1
ATOM 1970 C C . ILE A 1 263 ? 27.066 -0.911 -18.292 1.00 93.62 263 ILE A C 1
ATOM 1972 O O . ILE A 1 263 ? 28.034 -0.332 -18.782 1.00 93.62 263 ILE A O 1
ATOM 1976 N N . ALA A 1 264 ? 27.209 -2.053 -17.621 1.00 90.69 264 ALA A N 1
ATOM 1977 C CA . ALA A 1 264 ? 28.504 -2.687 -17.393 1.00 90.69 264 ALA A CA 1
ATOM 1978 C C . ALA A 1 264 ? 29.156 -3.169 -18.698 1.00 90.69 264 ALA A C 1
ATOM 1980 O O . ALA A 1 264 ? 30.346 -2.935 -18.909 1.00 90.69 264 ALA A O 1
ATOM 1981 N N . VAL A 1 265 ? 28.381 -3.743 -19.620 1.00 88.31 265 VAL A N 1
ATOM 1982 C CA . VAL A 1 265 ? 28.847 -4.098 -20.970 1.00 88.31 265 VAL A CA 1
ATOM 1983 C C . VAL A 1 265 ? 29.307 -2.845 -21.723 1.00 88.31 265 VAL A C 1
ATOM 1985 O O . VAL A 1 265 ? 30.393 -2.837 -22.298 1.00 88.31 265 VAL A O 1
ATOM 1988 N N . ALA A 1 266 ? 28.523 -1.762 -21.677 1.00 90.75 266 ALA A N 1
ATOM 1989 C CA . ALA A 1 266 ? 28.825 -0.530 -22.406 1.00 90.75 266 ALA A CA 1
ATOM 1990 C C . ALA A 1 266 ? 30.006 0.274 -21.826 1.00 90.75 266 ALA A C 1
ATOM 1992 O O . ALA A 1 266 ? 30.752 0.893 -22.579 1.00 90.75 266 ALA A O 1
ATOM 1993 N N . THR A 1 267 ? 30.169 0.296 -20.499 1.00 91.81 267 THR A N 1
ATOM 1994 C CA . THR A 1 267 ? 31.120 1.195 -19.810 1.00 91.81 267 THR A CA 1
ATOM 1995 C C . THR A 1 267 ? 32.363 0.490 -19.282 1.00 91.81 267 THR A C 1
ATOM 1997 O O . THR A 1 267 ? 33.439 1.084 -19.263 1.00 91.81 267 THR A O 1
ATOM 2000 N N . LEU A 1 268 ? 32.240 -0.770 -18.858 1.00 87.94 268 LEU A N 1
ATOM 2001 C CA . LEU A 1 268 ? 33.348 -1.562 -18.320 1.00 87.94 268 LEU A CA 1
ATOM 2002 C C . LEU A 1 268 ? 33.875 -2.595 -19.321 1.00 87.94 268 LEU A C 1
ATOM 2004 O O . LEU A 1 268 ? 34.913 -3.201 -19.058 1.00 87.94 268 LEU A O 1
ATOM 2008 N N . GLY A 1 269 ? 33.193 -2.784 -20.457 1.00 85.00 269 GLY A N 1
ATOM 2009 C CA . GLY A 1 269 ? 33.557 -3.779 -21.465 1.00 85.00 269 GLY A CA 1
ATOM 2010 C C . GLY A 1 269 ? 33.313 -5.220 -21.011 1.00 85.00 269 GLY A C 1
ATOM 2011 O O . GLY A 1 269 ? 33.934 -6.140 -21.545 1.00 85.00 269 GLY A O 1
ATOM 2012 N N . GLU A 1 270 ? 32.445 -5.423 -20.012 1.00 88.12 270 GLU A N 1
ATOM 2013 C CA . GLU A 1 270 ? 32.073 -6.759 -19.540 1.00 88.12 270 GLU A CA 1
ATOM 2014 C C . GLU A 1 270 ? 31.375 -7.554 -20.654 1.00 88.12 270 GLU A C 1
ATOM 2016 O O . GLU A 1 270 ? 30.688 -6.994 -21.509 1.00 88.12 270 GLU A O 1
ATOM 2021 N N . ARG A 1 271 ? 31.549 -8.878 -20.658 1.00 82.38 271 ARG A N 1
ATOM 2022 C CA . ARG A 1 271 ? 30.859 -9.782 -21.586 1.00 82.38 271 ARG A CA 1
ATOM 2023 C C . ARG A 1 271 ? 29.962 -10.713 -20.792 1.00 82.38 271 ARG A C 1
ATOM 2025 O O . ARG A 1 271 ? 30.418 -11.324 -19.833 1.00 82.38 271 ARG A O 1
ATOM 2032 N N . LEU A 1 272 ? 28.709 -10.832 -21.220 1.00 76.75 272 LEU A N 1
ATOM 2033 C CA . LEU A 1 272 ? 27.760 -11.762 -20.623 1.00 76.75 272 LEU A CA 1
ATOM 2034 C C . LEU A 1 272 ? 27.828 -13.098 -21.367 1.00 76.75 272 LEU A C 1
ATOM 2036 O O . LEU A 1 272 ? 27.458 -13.185 -22.539 1.00 76.75 272 LEU A O 1
ATOM 2040 N N . ALA A 1 273 ? 28.309 -14.137 -20.693 1.00 82.19 273 ALA A N 1
ATOM 2041 C CA . ALA A 1 273 ? 28.329 -15.485 -21.236 1.00 82.19 273 ALA A CA 1
ATOM 2042 C C . ALA A 1 273 ? 26.894 -16.019 -21.424 1.00 82.19 273 ALA A C 1
ATOM 2044 O O . ALA A 1 273 ? 26.003 -15.686 -20.634 1.00 82.19 273 ALA A O 1
ATOM 2045 N N . PRO A 1 274 ? 26.648 -16.911 -22.402 1.00 84.56 274 PRO A N 1
ATOM 2046 C CA . PRO A 1 274 ? 25.322 -17.496 -22.619 1.00 84.56 274 PRO A CA 1
ATOM 2047 C C . PRO A 1 274 ? 24.736 -18.154 -21.362 1.00 84.56 274 PRO A C 1
ATOM 2049 O O . PRO A 1 274 ? 23.541 -18.038 -21.094 1.00 84.56 274 PRO A O 1
ATOM 2052 N N . LEU A 1 275 ? 25.584 -18.794 -20.550 1.00 83.12 275 LEU A N 1
ATOM 2053 C CA . LEU A 1 275 ? 25.162 -19.439 -19.308 1.00 83.12 275 LEU A CA 1
ATOM 2054 C C . LEU A 1 275 ? 24.791 -18.423 -18.210 1.00 83.12 275 LEU A C 1
ATOM 2056 O O . LEU A 1 275 ? 23.856 -18.672 -17.452 1.00 83.12 275 LEU A O 1
ATOM 2060 N N . GLN A 1 276 ? 25.445 -17.255 -18.167 1.00 80.19 276 GLN A N 1
ATOM 2061 C CA . GLN A 1 276 ? 25.042 -16.145 -17.289 1.00 80.19 276 GLN A CA 1
ATOM 2062 C C . GLN A 1 276 ? 23.720 -15.526 -17.739 1.00 80.19 276 GLN A C 1
ATOM 2064 O O . GLN A 1 276 ? 22.873 -15.231 -16.902 1.00 80.19 276 GLN A O 1
ATOM 2069 N N . ALA A 1 277 ? 23.510 -15.368 -19.049 1.00 85.12 277 ALA A N 1
ATOM 2070 C CA . ALA A 1 277 ? 22.245 -14.880 -19.593 1.00 85.12 277 ALA A CA 1
ATOM 2071 C C . ALA A 1 277 ? 21.084 -15.837 -19.267 1.00 85.12 277 ALA A C 1
ATOM 2073 O O . ALA A 1 277 ? 20.009 -15.396 -18.856 1.00 85.12 277 ALA A O 1
ATOM 2074 N N . LEU A 1 278 ? 21.321 -17.150 -19.377 1.00 88.81 278 LEU A N 1
ATOM 2075 C CA . LEU A 1 278 ? 20.367 -18.171 -18.951 1.00 88.81 278 LEU A CA 1
ATOM 2076 C C . LEU A 1 278 ? 20.105 -18.093 -17.442 1.00 88.81 278 LEU A C 1
ATOM 2078 O O . LEU A 1 278 ? 18.949 -18.072 -17.026 1.00 88.81 278 LEU A O 1
ATOM 2082 N N . GLY A 1 279 ? 21.160 -18.002 -16.627 1.00 86.38 279 GLY A N 1
ATOM 2083 C CA . GLY A 1 279 ? 21.047 -17.835 -15.179 1.00 86.38 279 GLY A CA 1
ATOM 2084 C C . GLY A 1 279 ? 20.203 -16.617 -14.797 1.00 86.38 279 GLY A C 1
ATOM 2085 O O . GLY A 1 279 ? 19.270 -16.744 -14.006 1.00 86.38 279 GLY A O 1
ATOM 2086 N N . ALA A 1 280 ? 20.444 -15.470 -15.435 1.00 84.62 280 ALA A N 1
ATOM 2087 C CA . ALA A 1 280 ? 19.671 -14.245 -15.253 1.00 84.62 280 ALA A CA 1
ATOM 2088 C C . ALA A 1 280 ? 18.181 -14.429 -15.579 1.00 84.62 280 ALA A C 1
ATOM 2090 O O . ALA A 1 280 ? 17.321 -14.042 -14.785 1.00 84.62 280 ALA A O 1
ATOM 2091 N N . ALA A 1 281 ? 17.863 -15.058 -16.716 1.00 88.25 281 ALA A N 1
ATOM 2092 C CA . ALA A 1 281 ? 16.482 -15.344 -17.100 1.00 88.25 281 ALA A CA 1
ATOM 2093 C C . ALA A 1 281 ? 15.789 -16.256 -16.074 1.00 88.25 281 ALA A C 1
ATOM 2095 O O . ALA A 1 281 ? 14.662 -15.984 -15.660 1.00 88.25 281 ALA A O 1
ATOM 2096 N N . VAL A 1 282 ? 16.484 -17.296 -15.604 1.00 89.94 282 VAL A N 1
ATOM 2097 C CA . VAL A 1 282 ? 15.970 -18.230 -14.594 1.00 89.94 282 VAL A CA 1
ATOM 2098 C C . VAL A 1 282 ? 15.732 -17.529 -13.247 1.00 89.94 282 VAL A C 1
ATOM 2100 O O . VAL A 1 282 ? 14.696 -17.772 -12.626 1.00 89.94 282 VAL A O 1
ATOM 2103 N N . ILE A 1 283 ? 16.613 -16.612 -12.820 1.00 84.94 283 ILE A N 1
ATOM 2104 C CA . ILE A 1 283 ? 16.401 -15.794 -11.609 1.00 84.94 283 ILE A CA 1
ATOM 2105 C C . ILE A 1 283 ? 15.128 -14.952 -11.745 1.00 84.94 283 ILE A C 1
ATOM 2107 O O . ILE A 1 283 ? 14.285 -14.961 -10.849 1.00 84.94 283 ILE A O 1
ATOM 2111 N N . LEU A 1 284 ? 14.951 -14.254 -12.872 1.00 84.31 284 LEU A N 1
ATOM 2112 C CA . LEU A 1 284 ? 13.778 -13.402 -13.097 1.00 84.31 284 LEU A CA 1
ATOM 2113 C C . LEU A 1 284 ? 12.472 -14.208 -13.108 1.00 84.31 284 LEU A C 1
ATOM 2115 O O . LEU A 1 284 ? 11.482 -13.777 -12.510 1.00 84.31 284 LEU A O 1
ATOM 2119 N N . VAL A 1 285 ? 12.475 -15.396 -13.722 1.00 88.31 285 VAL A N 1
ATOM 2120 C CA . VAL A 1 285 ? 11.334 -16.326 -13.696 1.00 88.31 285 VAL A CA 1
ATOM 2121 C C . VAL A 1 285 ? 11.058 -16.811 -12.270 1.00 88.31 285 VAL A C 1
ATOM 2123 O O . VAL A 1 285 ? 9.910 -16.773 -11.826 1.00 88.31 285 VAL A O 1
ATOM 2126 N N . GLY A 1 286 ? 12.091 -17.208 -11.522 1.00 85.69 286 GLY A N 1
ATOM 2127 C CA . GLY A 1 286 ? 11.962 -17.659 -10.135 1.00 85.69 286 GLY A CA 1
ATOM 2128 C C . GLY A 1 286 ? 11.389 -16.584 -9.204 1.00 85.69 286 GLY A C 1
ATOM 2129 O O . GLY A 1 286 ? 10.445 -16.843 -8.447 1.00 85.69 286 GLY A O 1
ATOM 2130 N N . VAL A 1 287 ? 11.880 -15.346 -9.310 1.00 82.00 287 VAL A N 1
ATOM 2131 C CA . VAL A 1 287 ? 11.357 -14.188 -8.565 1.00 82.00 287 VAL A CA 1
ATOM 2132 C C . VAL A 1 287 ? 9.915 -13.885 -8.974 1.00 82.00 287 VAL A C 1
ATOM 2134 O O . VAL A 1 287 ? 9.066 -13.653 -8.109 1.00 82.00 287 VAL A O 1
ATOM 2137 N N . GLY A 1 288 ? 9.611 -13.927 -10.275 1.00 82.75 288 GLY A N 1
ATOM 2138 C CA . GLY A 1 288 ? 8.259 -13.748 -10.804 1.00 82.75 288 GLY A CA 1
ATOM 2139 C C . GLY A 1 288 ? 7.269 -14.759 -10.224 1.00 82.75 288 GLY A C 1
ATOM 2140 O O . GLY A 1 288 ? 6.226 -14.363 -9.701 1.00 82.75 288 GLY A O 1
ATOM 2141 N N . LEU A 1 289 ? 7.629 -16.046 -10.221 1.00 84.31 289 LEU A N 1
ATOM 2142 C CA . LEU A 1 289 ? 6.826 -17.128 -9.643 1.00 84.31 289 LEU A CA 1
ATOM 2143 C C . LEU A 1 289 ? 6.637 -16.970 -8.133 1.00 84.31 289 LEU A C 1
ATOM 2145 O O . LEU A 1 289 ? 5.513 -17.083 -7.646 1.00 84.31 289 LEU A O 1
ATOM 2149 N N . THR A 1 290 ? 7.703 -16.644 -7.395 1.00 80.56 290 THR A N 1
ATOM 2150 C CA . THR A 1 290 ? 7.639 -16.421 -5.939 1.00 80.56 290 THR A CA 1
ATOM 2151 C C . THR A 1 290 ? 6.652 -15.300 -5.597 1.00 80.56 290 THR A C 1
ATOM 2153 O O . THR A 1 290 ? 5.836 -15.424 -4.680 1.00 80.56 290 THR A O 1
ATOM 2156 N N . ARG A 1 291 ? 6.668 -14.211 -6.376 1.00 76.81 291 ARG A N 1
ATOM 2157 C CA . ARG A 1 291 ? 5.751 -13.075 -6.206 1.00 76.81 291 ARG A CA 1
ATOM 2158 C C . ARG A 1 291 ? 4.322 -13.392 -6.621 1.00 76.81 291 ARG A C 1
ATOM 2160 O O . ARG A 1 291 ? 3.395 -13.046 -5.893 1.00 76.81 291 ARG A O 1
ATOM 2167 N N . PHE A 1 292 ? 4.140 -14.059 -7.757 1.00 78.75 292 PHE A N 1
ATOM 2168 C CA . PHE A 1 292 ? 2.824 -14.463 -8.241 1.00 78.75 292 PHE A CA 1
ATOM 2169 C C . PHE A 1 292 ? 2.136 -15.414 -7.257 1.00 78.75 292 PHE A C 1
ATOM 2171 O O . PHE A 1 292 ? 0.982 -15.211 -6.882 1.00 78.75 292 PHE A O 1
ATOM 2178 N N . ALA A 1 293 ? 2.873 -16.409 -6.765 1.00 76.12 293 ALA A N 1
ATOM 2179 C CA . ALA A 1 293 ? 2.380 -17.351 -5.775 1.00 76.12 293 ALA A CA 1
ATOM 2180 C C . ALA A 1 293 ? 2.012 -16.663 -4.449 1.00 76.12 293 ALA A C 1
ATOM 2182 O O . ALA A 1 293 ? 1.002 -17.024 -3.849 1.00 76.12 293 ALA A O 1
ATOM 2183 N N . ARG A 1 294 ? 2.766 -15.631 -4.032 1.00 69.62 294 ARG A N 1
ATOM 2184 C CA . ARG A 1 294 ? 2.413 -14.790 -2.874 1.00 69.62 294 ARG A CA 1
ATOM 2185 C C . ARG A 1 294 ? 1.100 -14.045 -3.089 1.00 69.62 294 ARG A C 1
ATOM 2187 O O . ARG A 1 294 ? 0.209 -14.151 -2.260 1.00 69.62 294 ARG A O 1
ATOM 2194 N N . ALA A 1 295 ? 0.951 -13.364 -4.224 1.00 67.81 295 ALA A N 1
ATOM 2195 C CA . ALA A 1 295 ? -0.283 -12.653 -4.551 1.00 67.81 295 ALA A CA 1
ATOM 2196 C C . ALA A 1 295 ? -1.500 -13.596 -4.592 1.00 67.81 295 ALA A C 1
ATOM 2198 O O . ALA A 1 295 ? -2.587 -13.217 -4.166 1.00 67.81 295 ALA A O 1
ATOM 2199 N N . LYS A 1 296 ? -1.321 -14.840 -5.059 1.00 66.88 296 LYS A N 1
ATOM 2200 C CA . LYS A 1 296 ? -2.362 -15.880 -5.031 1.00 66.88 296 LYS A CA 1
ATOM 2201 C C . LYS A 1 296 ? -2.685 -16.354 -3.606 1.00 66.88 296 LYS A C 1
ATOM 2203 O O . LYS A 1 296 ? -3.852 -16.570 -3.302 1.00 66.88 296 LYS A O 1
ATOM 2208 N N . ALA A 1 297 ? -1.679 -16.513 -2.744 1.00 60.28 297 ALA A N 1
ATOM 2209 C CA . ALA A 1 297 ? -1.867 -16.907 -1.346 1.00 60.28 297 ALA A CA 1
ATOM 2210 C C . ALA A 1 297 ? -2.544 -15.803 -0.515 1.00 60.28 297 ALA A C 1
ATOM 2212 O O . ALA A 1 297 ? -3.464 -16.096 0.242 1.00 60.28 297 ALA A O 1
ATOM 2213 N N . ASP A 1 298 ? -2.156 -14.540 -0.710 1.00 54.50 298 ASP A N 1
ATOM 2214 C CA . ASP A 1 298 ? -2.780 -13.391 -0.041 1.00 54.50 298 ASP A CA 1
ATOM 2215 C C . ASP A 1 298 ? -4.235 -13.182 -0.491 1.00 54.50 298 ASP A C 1
ATOM 2217 O O . ASP A 1 298 ? -5.058 -12.758 0.310 1.00 54.50 298 ASP A O 1
ATOM 2221 N N . ARG A 1 299 ? -4.588 -13.554 -1.731 1.00 51.12 299 ARG A N 1
ATOM 2222 C CA . ARG A 1 299 ? -5.979 -13.561 -2.229 1.00 51.12 299 ARG A CA 1
ATOM 2223 C C . ARG A 1 299 ? -6.851 -14.693 -1.677 1.00 51.12 299 ARG A C 1
ATOM 2225 O O . ARG A 1 299 ? -8.063 -14.607 -1.793 1.00 51.12 299 ARG A O 1
ATOM 2232 N N . ARG A 1 300 ? -6.255 -15.757 -1.123 1.00 43.53 300 ARG A N 1
ATOM 2233 C CA . ARG A 1 300 ? -6.990 -16.836 -0.434 1.00 43.53 300 ARG A CA 1
ATOM 2234 C C . ARG A 1 300 ? -7.330 -16.487 1.016 1.00 43.53 300 ARG A C 1
ATOM 2236 O O . ARG A 1 300 ? -8.104 -17.208 1.633 1.00 43.53 300 ARG A O 1
ATOM 2243 N N . LYS A 1 301 ? -6.755 -15.412 1.567 1.00 34.03 301 LYS A N 1
ATOM 2244 C CA . LYS A 1 301 ? -7.283 -14.789 2.783 1.00 34.03 301 LYS A CA 1
ATOM 2245 C C . LYS A 1 301 ? -8.537 -14.006 2.379 1.00 34.03 301 LYS A C 1
ATOM 2247 O O . LYS A 1 301 ? -8.470 -13.326 1.353 1.00 34.03 301 LYS A O 1
ATOM 2252 N N . PRO A 1 302 ? -9.653 -14.104 3.122 1.00 28.02 302 PRO A N 1
ATOM 2253 C CA . PRO A 1 302 ? -10.878 -13.403 2.764 1.00 28.02 302 PRO A CA 1
ATOM 2254 C C . PRO A 1 302 ? -10.567 -11.912 2.645 1.00 28.02 302 PRO A C 1
ATOM 2256 O O . PRO A 1 302 ? -10.011 -11.293 3.556 1.00 28.02 302 PRO A O 1
ATOM 2259 N N . ALA A 1 303 ? -10.826 -11.364 1.461 1.00 29.25 303 ALA A N 1
ATOM 2260 C CA . ALA A 1 303 ? -10.676 -9.947 1.220 1.00 29.25 303 ALA A CA 1
ATOM 2261 C C . ALA A 1 303 ? -11.688 -9.213 2.104 1.00 29.25 303 ALA A C 1
ATOM 2263 O O . ALA A 1 303 ? -12.861 -9.570 2.135 1.00 29.25 303 ALA A O 1
ATOM 2264 N N . VAL A 1 304 ? -11.238 -8.172 2.804 1.00 32.28 304 VAL A N 1
ATOM 2265 C CA . VAL A 1 304 ? -12.141 -7.153 3.343 1.00 32.28 304 VAL A CA 1
ATOM 2266 C C . VAL A 1 304 ? -12.804 -6.499 2.133 1.00 32.28 304 VAL A C 1
ATOM 2268 O O . VAL A 1 304 ? -12.222 -5.621 1.494 1.00 32.28 304 VAL A O 1
ATOM 2271 N N . GLU A 1 305 ? -13.977 -6.995 1.751 1.00 31.69 305 GLU A N 1
ATOM 2272 C CA . GLU A 1 305 ? -14.755 -6.408 0.675 1.00 31.69 305 GLU A CA 1
ATOM 2273 C C . GLU A 1 305 ? -15.323 -5.066 1.131 1.00 31.69 305 GLU A C 1
ATOM 2275 O O . GLU A 1 305 ? -15.982 -4.930 2.164 1.00 31.69 305 GLU A O 1
ATOM 2280 N N . THR A 1 306 ? -15.068 -4.041 0.326 1.00 28.45 306 THR A N 1
ATOM 2281 C CA . THR A 1 306 ? -15.810 -2.788 0.346 1.00 28.45 306 THR A CA 1
ATOM 2282 C C . THR A 1 306 ? -17.244 -3.070 -0.101 1.00 28.45 306 THR A C 1
ATOM 2284 O O . THR A 1 306 ? -17.581 -2.955 -1.279 1.00 28.45 306 THR A O 1
ATOM 2287 N N . VAL A 1 307 ? -18.094 -3.461 0.852 1.00 29.31 307 VAL A N 1
ATOM 2288 C CA . VAL A 1 307 ? -19.515 -3.713 0.605 1.00 29.31 307 VAL A CA 1
ATOM 2289 C C . VAL A 1 307 ? -20.189 -2.435 0.104 1.00 29.31 307 VAL A C 1
ATOM 2291 O O . VAL A 1 307 ? -20.051 -1.339 0.657 1.00 29.31 307 VAL A O 1
ATOM 2294 N N . LYS A 1 308 ? -20.900 -2.608 -1.010 1.00 31.11 308 LYS A N 1
ATOM 2295 C CA . LYS A 1 308 ? -21.705 -1.613 -1.715 1.00 31.11 308 LYS A CA 1
ATOM 2296 C C . LYS A 1 308 ? -22.700 -0.967 -0.749 1.00 31.11 308 LYS A C 1
ATOM 2298 O O . LYS A 1 308 ? -23.509 -1.643 -0.127 1.00 31.11 308 LYS A O 1
ATOM 2303 N N . ALA A 1 309 ? -22.671 0.361 -0.673 1.00 26.78 309 ALA A N 1
ATOM 2304 C CA . ALA A 1 309 ? -23.735 1.127 -0.041 1.00 26.78 309 ALA A CA 1
ATOM 2305 C C . ALA A 1 309 ? -25.044 0.893 -0.812 1.00 26.78 309 ALA A C 1
ATOM 2307 O O . ALA A 1 309 ? -25.165 1.336 -1.959 1.00 26.78 309 ALA A O 1
ATOM 2308 N N . ASN A 1 310 ? -26.005 0.210 -0.190 1.00 29.67 310 ASN A N 1
ATOM 2309 C CA . ASN A 1 310 ? -27.382 0.199 -0.663 1.00 29.67 310 ASN A CA 1
ATOM 2310 C C . ASN A 1 310 ? -27.916 1.633 -0.652 1.00 29.67 310 ASN A C 1
ATOM 2312 O O . ASN A 1 310 ? -27.789 2.367 0.330 1.00 29.67 310 ASN A O 1
ATOM 2316 N N . GLY A 1 311 ? -28.458 2.042 -1.796 1.00 30.22 311 GLY A N 1
ATOM 2317 C CA . GLY A 1 311 ? -28.975 3.377 -2.045 1.00 30.22 311 GLY A CA 1
ATOM 2318 C C . GLY A 1 311 ? -30.287 3.632 -1.314 1.00 30.22 311 GLY A C 1
ATOM 2319 O O . GLY A 1 311 ? -31.332 3.680 -1.944 1.00 30.22 311 GLY A O 1
ATOM 2320 N N . GLY A 1 312 ? -30.220 3.871 -0.009 1.00 25.73 312 GLY A N 1
ATOM 2321 C CA . GLY A 1 312 ? -31.200 4.691 0.692 1.00 25.73 312 GLY A CA 1
ATOM 2322 C C . GLY A 1 312 ? -30.673 6.118 0.715 1.00 25.73 312 GLY A C 1
ATOM 2323 O O . GLY A 1 312 ? -29.713 6.406 1.421 1.00 25.73 312 GLY A O 1
ATOM 2324 N N . SER A 1 313 ? -31.235 7.011 -0.100 1.00 27.12 313 SER A N 1
ATOM 2325 C CA . SER A 1 313 ? -30.922 8.437 0.002 1.00 27.12 313 SER A CA 1
ATOM 2326 C C . SER A 1 313 ? -31.345 8.948 1.380 1.00 27.12 313 SER A C 1
ATOM 2328 O O . SER A 1 313 ? -32.544 8.884 1.668 1.00 27.12 313 SER A O 1
ATOM 2330 N N . PRO A 1 314 ? -30.455 9.538 2.193 1.00 33.16 314 PRO A N 1
ATOM 2331 C CA . PRO A 1 314 ? -30.907 10.483 3.191 1.00 33.16 314 PRO A CA 1
ATOM 2332 C C . PRO A 1 314 ? -31.471 11.659 2.395 1.00 33.16 314 PRO A C 1
ATOM 2334 O O . PRO A 1 314 ? -30.748 12.332 1.656 1.00 33.16 314 PRO A O 1
ATOM 2337 N N . GLN A 1 315 ? -32.781 11.887 2.475 1.00 27.88 315 GLN A N 1
ATOM 2338 C CA . GLN A 1 315 ? -33.297 13.215 2.184 1.00 27.88 315 GLN A CA 1
ATOM 2339 C C . GLN A 1 315 ? -32.630 14.135 3.200 1.00 27.88 315 GLN A C 1
ATOM 2341 O O . GLN A 1 315 ? -33.046 14.200 4.351 1.00 27.88 315 GLN A O 1
ATOM 2346 N N . ALA A 1 316 ? -31.550 14.796 2.780 1.00 30.05 316 ALA A N 1
ATOM 2347 C CA . ALA A 1 316 ? -30.980 15.907 3.507 1.00 30.05 316 ALA A CA 1
ATOM 2348 C C . ALA A 1 316 ? -32.125 16.891 3.737 1.00 30.05 316 ALA A C 1
ATOM 2350 O O . ALA A 1 316 ? -32.632 17.511 2.793 1.00 30.05 316 ALA A O 1
ATOM 2351 N N . ALA A 1 317 ? -32.584 16.953 4.985 1.00 27.80 317 ALA A N 1
ATOM 2352 C CA . ALA A 1 317 ? -33.559 17.914 5.430 1.00 27.80 317 ALA A CA 1
ATOM 2353 C C . ALA A 1 317 ? -33.038 19.293 5.018 1.00 27.80 317 ALA A C 1
ATOM 2355 O O . ALA A 1 317 ? -32.052 19.800 5.550 1.00 27.80 317 ALA A O 1
ATOM 2356 N N . LYS A 1 318 ? -33.688 19.892 4.015 1.00 28.95 318 LYS A N 1
ATOM 2357 C CA . LYS A 1 318 ? -33.544 21.304 3.664 1.00 28.95 318 LYS A CA 1
ATOM 2358 C C . LYS A 1 318 ? -34.168 22.125 4.787 1.00 28.95 318 LYS A C 1
ATOM 2360 O O . LYS A 1 318 ? -35.235 22.706 4.637 1.00 28.95 318 LYS A O 1
ATOM 2365 N N . GLY A 1 319 ? -33.490 22.161 5.919 1.00 25.53 319 GLY A N 1
ATOM 2366 C CA . GLY A 1 319 ? -33.674 23.141 6.963 1.00 25.53 319 GLY A CA 1
ATOM 2367 C C . GLY A 1 319 ? -32.317 23.775 7.170 1.00 25.53 319 GLY A C 1
ATOM 2368 O O . GLY A 1 319 ? -31.389 23.110 7.617 1.00 25.53 319 GLY A O 1
ATOM 2369 N N . ARG A 1 320 ? -32.184 25.063 6.843 1.00 30.03 320 ARG A N 1
ATOM 2370 C CA . ARG A 1 320 ? -31.168 25.888 7.495 1.00 30.03 320 ARG A CA 1
ATOM 2371 C C . ARG A 1 320 ? -31.514 25.880 8.980 1.00 30.03 320 ARG A C 1
ATOM 2373 O O . ARG A 1 320 ? -32.198 26.784 9.450 1.00 30.03 320 ARG A O 1
ATOM 2380 N N . ASN A 1 321 ? -31.075 24.860 9.705 1.00 26.78 321 ASN A N 1
ATOM 2381 C CA . ASN A 1 321 ? -30.936 24.988 11.134 1.00 26.78 321 ASN A CA 1
ATOM 2382 C C . ASN A 1 321 ? -29.775 25.950 11.306 1.00 26.78 321 ASN A C 1
ATOM 2384 O O . ASN A 1 321 ? -28.609 25.608 11.132 1.00 26.78 321 ASN A O 1
ATOM 2388 N N . GLN A 1 322 ? -30.144 27.203 11.565 1.00 26.88 322 GLN A N 1
ATOM 2389 C CA . GLN A 1 322 ? -29.382 28.061 12.445 1.00 26.88 322 GLN A CA 1
ATOM 2390 C C . GLN A 1 322 ? -29.015 27.194 13.649 1.00 26.88 322 GLN A C 1
ATOM 2392 O O . GLN A 1 322 ? -29.813 27.037 14.570 1.00 26.88 322 GLN A O 1
ATOM 2397 N N . ALA A 1 323 ? -27.840 26.567 13.604 1.00 28.23 323 ALA A N 1
ATOM 2398 C CA . ALA A 1 323 ? -27.175 26.106 14.797 1.00 28.23 323 ALA A CA 1
ATOM 2399 C C . ALA A 1 323 ? -26.895 27.390 15.567 1.00 28.23 323 ALA A C 1
ATOM 2401 O O . ALA A 1 323 ? -25.918 28.102 15.339 1.00 28.23 323 ALA A O 1
ATOM 2402 N N . THR A 1 324 ? -27.874 27.746 16.394 1.00 28.30 324 THR A N 1
ATOM 2403 C CA . THR A 1 324 ? -27.710 28.593 17.553 1.00 28.30 324 THR A CA 1
ATOM 2404 C C . THR A 1 324 ? -26.336 28.298 18.109 1.00 28.30 324 THR A C 1
ATOM 2406 O O . THR A 1 324 ? -26.053 27.148 18.437 1.00 28.30 324 THR A O 1
ATOM 2409 N N . THR A 1 325 ? -25.508 29.334 18.161 1.00 28.36 325 THR A N 1
ATOM 2410 C CA . THR A 1 325 ? -24.343 29.461 19.027 1.00 28.36 325 THR A CA 1
ATOM 2411 C C . THR A 1 325 ? -24.666 28.826 20.377 1.00 28.36 325 THR A C 1
ATOM 2413 O O . THR A 1 325 ? -25.211 29.483 21.269 1.00 28.36 325 THR A O 1
ATOM 2416 N N . ALA A 1 326 ? -24.423 27.521 20.498 1.00 27.64 326 ALA A N 1
ATOM 2417 C CA . ALA A 1 326 ? -24.551 26.798 21.739 1.00 27.64 326 ALA A CA 1
ATOM 2418 C C . ALA A 1 326 ? -23.402 27.326 22.579 1.00 27.64 326 ALA A C 1
ATOM 2420 O O . ALA A 1 326 ? -22.231 27.105 22.285 1.00 27.64 326 ALA A O 1
ATOM 2421 N N . LYS A 1 327 ? -23.787 28.176 23.525 1.00 29.20 327 LYS A N 1
ATOM 2422 C CA . LYS A 1 327 ? -22.946 28.852 24.499 1.00 29.20 327 LYS A CA 1
ATOM 2423 C C . LYS A 1 327 ? -21.877 27.870 24.982 1.00 29.20 327 LYS A C 1
ATOM 2425 O O . LYS A 1 327 ? -22.191 26.914 25.684 1.00 29.20 327 LYS A O 1
ATOM 2430 N N . TRP A 1 328 ? -20.651 28.114 24.533 1.00 36.34 328 TRP A N 1
ATOM 2431 C CA . TRP A 1 328 ? -19.441 27.388 24.881 1.00 36.34 328 TRP A CA 1
ATOM 2432 C C . TRP A 1 328 ? -19.433 27.056 26.375 1.00 36.34 328 TRP A C 1
ATOM 2434 O O . TRP A 1 328 ? -19.603 27.955 27.205 1.00 36.34 328 TRP A O 1
ATOM 2444 N N . LEU A 1 329 ? -19.275 25.775 26.717 1.00 33.72 329 LEU A N 1
ATOM 2445 C CA . LEU A 1 329 ? -19.069 25.360 28.103 1.00 33.72 329 LEU A CA 1
ATOM 2446 C C . LEU A 1 329 ? -17.858 26.138 28.657 1.00 33.72 329 LEU A C 1
ATOM 2448 O O . LEU A 1 329 ? -16.787 26.101 28.043 1.00 33.72 329 LEU A O 1
ATOM 2452 N N . PRO A 1 330 ? -17.995 26.870 29.778 1.00 30.67 330 PRO A N 1
ATOM 2453 C CA . PRO A 1 330 ? -16.897 27.655 30.318 1.00 30.67 330 PRO A CA 1
ATOM 2454 C C . PRO A 1 330 ? -15.819 26.708 30.857 1.00 30.67 330 PRO A C 1
ATOM 2456 O O . PRO A 1 330 ? -16.022 26.068 31.884 1.00 30.67 330 PRO A O 1
ATOM 2459 N N . GLY A 1 331 ? -14.682 26.604 30.160 1.00 38.44 331 GLY A N 1
ATOM 2460 C CA . GLY A 1 331 ? -13.521 25.840 30.638 1.00 38.44 331 GLY A CA 1
ATOM 2461 C C . GLY A 1 331 ? -12.592 25.264 29.567 1.00 38.44 331 GLY A C 1
ATOM 2462 O O . GLY A 1 331 ? -11.442 24.972 29.880 1.00 38.44 331 GLY A O 1
ATOM 2463 N N . TRP A 1 332 ? -13.032 25.140 28.312 1.00 37.38 332 TRP A N 1
ATOM 2464 C CA . TRP A 1 332 ? -12.200 24.594 27.233 1.00 37.38 332 TRP A CA 1
ATOM 2465 C C . TRP A 1 332 ? -11.448 25.710 26.500 1.00 37.38 332 TRP A C 1
ATOM 2467 O O . TRP A 1 332 ? -12.060 26.563 25.861 1.00 37.38 332 TRP A O 1
ATOM 2477 N N . GLN A 1 333 ? -10.118 25.733 26.617 1.00 38.44 333 GLN A N 1
ATOM 2478 C CA . GLN A 1 333 ? -9.269 26.676 25.884 1.00 38.44 333 GLN A CA 1
ATOM 2479 C C . GLN A 1 333 ? -9.026 26.167 24.457 1.00 38.44 333 GLN A C 1
ATOM 2481 O O . GLN A 1 333 ? -8.478 25.083 24.264 1.00 38.44 333 GLN A O 1
ATOM 2486 N N . GLU A 1 334 ? -9.406 26.967 23.460 1.00 38.25 334 GLU A N 1
ATOM 2487 C CA . GLU A 1 334 ? -9.087 26.744 22.046 1.00 38.25 334 GLU A CA 1
ATOM 2488 C C . GLU A 1 334 ? -7.597 27.026 21.790 1.00 38.25 334 GLU A C 1
ATOM 2490 O O . GLU A 1 334 ? -7.200 28.129 21.419 1.00 38.25 334 GLU A O 1
ATOM 2495 N N . GLY A 1 335 ? -6.746 26.031 22.034 1.00 38.19 335 GLY A N 1
ATOM 2496 C CA . GLY A 1 335 ? -5.378 26.001 21.516 1.00 38.19 335 GLY A CA 1
ATOM 2497 C C . GLY A 1 335 ? -5.308 25.144 20.252 1.00 38.19 335 GLY A C 1
ATOM 2498 O O . GLY A 1 335 ? -5.992 24.128 20.162 1.00 38.19 335 GLY A O 1
ATOM 2499 N N . GLU A 1 336 ? -4.469 25.512 19.281 1.00 40.50 336 GLU A N 1
ATOM 2500 C CA . GLU A 1 336 ? -4.090 24.600 18.193 1.00 40.50 336 GLU A CA 1
ATOM 2501 C C . GLU A 1 336 ? -3.297 23.424 18.788 1.00 40.50 336 GLU A C 1
ATOM 2503 O O . GLU A 1 336 ? -2.107 23.541 19.090 1.00 40.50 336 GLU A O 1
ATOM 2508 N N . VAL A 1 337 ? -3.966 22.290 19.012 1.00 52.09 337 VAL A N 1
ATOM 2509 C CA . VAL A 1 337 ? -3.332 21.069 19.519 1.00 52.09 337 VAL A CA 1
ATOM 2510 C C . VAL A 1 337 ? -2.864 20.238 18.330 1.00 52.09 337 VAL A C 1
ATOM 2512 O O . VAL A 1 337 ? -3.633 19.496 17.733 1.00 52.09 337 VAL A O 1
ATOM 2515 N N . ASN A 1 338 ? -1.581 20.340 17.992 1.00 54.09 338 ASN A N 1
ATOM 2516 C CA . ASN A 1 338 ? -0.983 19.490 16.967 1.00 54.09 338 ASN A CA 1
ATOM 2517 C C . ASN A 1 338 ? -0.746 18.075 17.544 1.00 54.09 338 ASN A C 1
ATOM 2519 O O . ASN A 1 338 ? 0.248 17.846 18.239 1.00 54.09 338 ASN A O 1
ATOM 2523 N N . MET A 1 339 ? -1.693 17.150 17.335 1.00 72.56 339 MET A N 1
ATOM 2524 C CA . MET A 1 339 ? -1.599 15.752 17.789 1.00 72.56 339 MET A CA 1
ATOM 2525 C C . MET A 1 339 ? -0.898 14.872 16.744 1.00 72.56 339 MET A C 1
ATOM 2527 O O . MET A 1 339 ? -1.142 14.987 15.549 1.00 72.56 339 MET A O 1
ATOM 2531 N N . SER A 1 340 ? -0.048 13.951 17.200 1.00 78.00 340 SER A N 1
ATOM 2532 C CA . SER A 1 340 ? 0.532 12.905 16.345 1.00 78.00 340 SER A CA 1
ATOM 2533 C C . SER A 1 340 ? -0.508 11.858 15.919 1.00 78.00 340 SER A C 1
ATOM 2535 O O . SER A 1 340 ? -1.498 11.647 16.620 1.00 78.00 340 SER A O 1
ATOM 2537 N N . ASP A 1 341 ? -0.242 11.126 14.833 1.00 78.00 341 ASP A N 1
ATOM 2538 C CA . ASP A 1 341 ? -1.134 10.066 14.329 1.00 78.00 341 ASP A CA 1
ATOM 2539 C C . ASP A 1 341 ? -1.484 9.019 15.400 1.00 78.00 341 ASP A C 1
ATOM 2541 O O . ASP A 1 341 ? -2.639 8.626 15.528 1.00 78.00 341 ASP A O 1
ATOM 2545 N N . GLN A 1 342 ? -0.521 8.634 16.248 1.00 79.06 342 GLN A N 1
ATOM 2546 C CA . GLN A 1 342 ? -0.764 7.704 17.362 1.00 79.06 342 GLN A CA 1
ATOM 2547 C C . GLN A 1 342 ? -1.709 8.286 18.421 1.00 79.06 342 GLN A C 1
ATOM 2549 O O . GLN A 1 342 ? -2.477 7.557 19.046 1.00 79.06 342 GLN A O 1
ATOM 2554 N N . GLN A 1 343 ? -1.659 9.599 18.654 1.00 87.00 343 GLN A N 1
ATOM 2555 C CA . GLN A 1 343 ? -2.568 10.264 19.585 1.00 87.00 343 GLN A CA 1
ATOM 2556 C C . GLN A 1 343 ? -3.980 10.373 19.004 1.00 87.00 343 GLN A C 1
ATOM 2558 O O . GLN A 1 343 ? -4.940 10.205 19.752 1.00 87.00 343 GLN A O 1
ATOM 2563 N N . LEU A 1 344 ? -4.111 10.593 17.692 1.00 87.94 344 LEU A N 1
ATOM 2564 C CA . LEU A 1 344 ? -5.400 10.556 16.997 1.00 87.94 344 LEU A CA 1
ATOM 2565 C C . LEU A 1 344 ? -5.993 9.148 16.975 1.00 87.94 344 LEU A C 1
ATOM 2567 O O . LEU A 1 344 ? -7.183 8.984 17.229 1.00 87.94 344 LEU A O 1
ATOM 2571 N N . GLU A 1 345 ? -5.175 8.128 16.722 1.00 89.56 345 GLU A N 1
ATOM 2572 C CA . GLU A 1 345 ? -5.587 6.726 16.784 1.00 89.56 345 GLU A CA 1
ATOM 2573 C C . GLU A 1 345 ? -6.123 6.382 18.178 1.00 89.56 345 GLU A C 1
ATOM 2575 O O . GLU A 1 345 ? -7.240 5.882 18.302 1.00 89.56 345 GLU A O 1
ATOM 2580 N N . LYS A 1 346 ? -5.374 6.747 19.226 1.00 93.25 346 LYS A N 1
ATOM 2581 C CA . LYS A 1 346 ? -5.762 6.591 20.634 1.00 93.25 346 LYS A CA 1
ATOM 2582 C C . LYS A 1 346 ? -7.061 7.339 20.963 1.00 93.25 346 LYS A C 1
ATOM 2584 O O . LYS A 1 346 ? -7.946 6.778 21.604 1.00 93.25 346 LYS A O 1
ATOM 2589 N N . LEU A 1 347 ? -7.199 8.586 20.505 1.00 95.00 347 LEU A N 1
ATOM 2590 C CA . LEU A 1 347 ? -8.406 9.403 20.678 1.00 95.00 347 LEU A CA 1
ATOM 2591 C C . LEU A 1 347 ? -9.624 8.740 20.022 1.00 95.00 347 LEU A C 1
ATOM 2593 O O . LEU A 1 347 ? -10.672 8.595 20.649 1.00 95.00 347 LEU A O 1
ATOM 2597 N N . ARG A 1 348 ? -9.488 8.312 18.765 1.00 97.00 348 ARG A N 1
ATOM 2598 C CA . ARG A 1 348 ? -10.566 7.693 17.982 1.00 97.00 348 ARG A CA 1
ATOM 2599 C C . ARG A 1 348 ? -10.952 6.329 18.526 1.00 97.00 348 ARG A C 1
ATOM 2601 O O . ARG A 1 348 ? -12.136 6.027 18.590 1.00 97.00 348 ARG A O 1
ATOM 2608 N N . HIS A 1 349 ? -9.980 5.545 18.975 1.00 96.50 349 HIS A N 1
ATOM 2609 C CA . HIS A 1 349 ? -10.231 4.256 19.602 1.00 96.50 349 HIS A CA 1
ATOM 2610 C C . HIS A 1 349 ? -10.941 4.399 20.955 1.00 96.50 349 HIS A C 1
ATOM 2612 O O . HIS A 1 349 ? -11.913 3.709 21.234 1.00 96.50 349 HIS A O 1
ATOM 2618 N N . SER A 1 350 ? -10.549 5.371 21.781 1.00 97.38 350 SER A N 1
ATOM 2619 C CA . SER A 1 350 ? -11.331 5.721 22.972 1.00 97.38 350 SER A CA 1
ATOM 2620 C C . SER A 1 350 ? -12.728 6.234 22.639 1.00 97.38 350 SER A C 1
ATOM 2622 O O . SER A 1 350 ? -13.683 5.893 23.331 1.00 97.38 350 SER A O 1
ATOM 2624 N N . THR A 1 351 ? -12.878 7.009 21.564 1.00 97.94 351 THR A N 1
ATOM 2625 C CA . THR A 1 351 ? -14.198 7.493 21.140 1.00 97.94 351 THR A CA 1
ATOM 2626 C C . THR A 1 351 ? -15.085 6.350 20.631 1.00 97.94 351 THR A C 1
ATOM 2628 O O . THR A 1 351 ? -16.292 6.383 20.866 1.00 97.94 351 THR A O 1
ATOM 2631 N N . SER A 1 352 ? -14.519 5.303 20.014 1.00 98.06 352 SER A N 1
ATOM 2632 C CA . SER A 1 352 ? -15.286 4.117 19.612 1.00 98.06 352 SER A CA 1
ATOM 2633 C C . SER A 1 352 ? -15.828 3.346 20.818 1.00 98.06 352 SER A C 1
ATOM 2635 O O . SER A 1 352 ? -16.983 2.928 20.783 1.00 98.06 352 SER A O 1
ATOM 2637 N N . HIS A 1 353 ? -15.070 3.241 21.914 1.00 98.00 353 HIS A N 1
ATOM 2638 C CA . HIS A 1 353 ? -15.565 2.643 23.161 1.00 98.00 353 HIS A CA 1
ATOM 2639 C C . HIS A 1 353 ? -16.643 3.500 23.834 1.00 98.00 353 HIS A C 1
ATOM 2641 O O . HIS A 1 353 ? -17.651 2.973 24.291 1.00 98.00 353 HIS A O 1
ATOM 2647 N N . ILE A 1 354 ? -16.480 4.828 23.857 1.00 98.06 354 ILE A N 1
ATOM 2648 C CA . ILE A 1 354 ? -17.526 5.751 24.335 1.00 98.06 354 ILE A CA 1
ATOM 2649 C C . ILE A 1 354 ? -18.808 5.593 23.508 1.00 98.06 354 ILE A C 1
ATOM 2651 O O . ILE A 1 354 ? -19.903 5.578 24.068 1.00 98.06 354 ILE A O 1
ATOM 2655 N N . MET A 1 355 ? -18.686 5.430 22.188 1.00 98.31 355 MET A N 1
ATOM 2656 C CA . MET A 1 355 ? -19.831 5.138 21.327 1.00 98.31 355 MET A CA 1
ATOM 2657 C C . MET A 1 355 ? -20.454 3.777 21.656 1.00 98.31 355 MET A C 1
ATOM 2659 O O . MET A 1 355 ? -21.675 3.685 21.720 1.00 98.31 355 MET A O 1
ATOM 2663 N N . ALA A 1 356 ? -19.655 2.734 21.888 1.00 97.69 356 ALA A N 1
ATOM 2664 C CA . ALA A 1 356 ? -20.170 1.418 22.260 1.00 97.69 356 ALA A CA 1
ATOM 2665 C C . ALA A 1 356 ? -20.933 1.451 23.589 1.00 97.69 356 ALA A C 1
ATOM 2667 O O . ALA A 1 356 ? -22.061 0.969 23.649 1.00 97.69 356 ALA A O 1
ATOM 2668 N N . GLU A 1 357 ? -20.391 2.106 24.618 1.00 97.50 357 GLU A N 1
ATOM 2669 C CA . GLU A 1 357 ? -21.098 2.317 25.884 1.00 97.50 357 GLU A CA 1
ATOM 2670 C C . GLU A 1 357 ? -22.416 3.081 25.677 1.00 97.50 357 GLU A C 1
ATOM 2672 O O . GLU A 1 357 ? -23.453 2.689 26.213 1.00 97.50 357 GLU A O 1
ATOM 2677 N N . ALA A 1 358 ? -22.406 4.141 24.862 1.00 97.75 358 ALA A N 1
ATOM 2678 C CA . ALA A 1 358 ? -23.612 4.898 24.536 1.00 97.75 358 ALA A CA 1
ATOM 2679 C C . ALA A 1 358 ? -24.670 4.025 23.839 1.00 97.75 358 ALA A C 1
ATOM 2681 O O . ALA A 1 358 ? -25.842 4.068 24.211 1.00 97.75 358 ALA A O 1
ATOM 2682 N N . VAL A 1 359 ? -24.266 3.193 22.875 1.00 97.56 359 VAL A N 1
ATOM 2683 C CA . VAL A 1 359 ? -25.165 2.248 22.195 1.00 97.56 359 VAL A CA 1
ATOM 2684 C C . VAL A 1 359 ? -25.746 1.241 23.182 1.00 97.56 359 VAL A C 1
ATOM 2686 O O . VAL A 1 359 ? -26.953 1.025 23.160 1.00 97.56 359 VAL A O 1
ATOM 2689 N N . MET A 1 360 ? -24.939 0.688 24.090 1.00 95.50 360 MET A N 1
ATOM 2690 C CA . MET A 1 360 ? -25.405 -0.253 25.118 1.00 95.50 360 MET A CA 1
ATOM 2691 C C . MET A 1 360 ? -26.437 0.370 26.072 1.00 95.50 360 MET A C 1
ATOM 2693 O O . MET A 1 360 ? -27.349 -0.318 26.530 1.00 95.50 360 MET A O 1
ATOM 2697 N N . ARG A 1 361 ? -26.332 1.678 26.354 1.00 95.62 361 ARG A N 1
ATOM 2698 C CA . ARG A 1 361 ? -27.322 2.416 27.160 1.00 95.62 361 ARG A CA 1
ATOM 2699 C C . ARG A 1 361 ? -28.618 2.690 26.395 1.00 95.62 361 ARG A C 1
ATOM 2701 O O . ARG A 1 361 ? -29.695 2.590 26.978 1.00 95.62 361 ARG A O 1
ATOM 2708 N N . VAL A 1 362 ? -28.524 3.034 25.108 1.00 95.88 362 VAL A N 1
ATOM 2709 C CA . VAL A 1 362 ? -29.695 3.303 24.250 1.00 95.88 362 VAL A CA 1
ATOM 2710 C C . VAL A 1 362 ? -30.422 2.007 23.870 1.00 95.88 362 VAL A C 1
ATOM 2712 O O . VAL A 1 362 ? -31.651 1.987 23.804 1.00 95.88 362 VAL A O 1
ATOM 2715 N N . PHE A 1 363 ? -29.682 0.915 23.678 1.00 95.50 363 PHE A N 1
ATOM 2716 C CA . PHE A 1 363 ? -30.185 -0.407 23.311 1.00 95.50 363 PHE A CA 1
ATOM 2717 C C . PHE A 1 363 ? -29.765 -1.460 24.350 1.00 95.50 363 PHE A C 1
ATOM 2719 O O . PHE A 1 363 ? -28.808 -2.206 24.127 1.00 95.50 363 PHE A O 1
ATOM 2726 N N . PRO A 1 364 ? -30.489 -1.569 25.482 1.00 92.00 364 PRO A N 1
ATOM 2727 C CA . PRO A 1 364 ? -30.219 -2.603 26.473 1.00 92.00 364 PRO A CA 1
ATOM 2728 C C . PRO A 1 364 ? -30.263 -4.003 25.849 1.00 92.00 364 PRO A C 1
ATOM 2730 O O . PRO A 1 364 ? -31.234 -4.367 25.185 1.00 92.00 364 PRO A O 1
ATOM 2733 N N . GLY A 1 365 ? -29.211 -4.791 26.070 1.00 89.31 365 GLY A N 1
ATOM 2734 C CA . GLY A 1 365 ? -29.070 -6.138 25.505 1.00 89.31 365 GLY A CA 1
ATOM 2735 C C . GLY A 1 365 ? -28.433 -6.197 24.113 1.00 89.31 365 GLY A C 1
ATOM 2736 O O . GLY A 1 365 ? -28.314 -7.297 23.571 1.00 89.31 365 GLY A O 1
ATOM 2737 N N . ALA A 1 366 ? -28.000 -5.060 23.554 1.00 94.50 366 ALA A N 1
ATOM 2738 C CA . ALA A 1 366 ? -27.179 -5.022 22.347 1.00 94.50 366 ALA A CA 1
ATOM 2739 C C . ALA A 1 366 ? -25.954 -5.939 22.477 1.00 94.50 366 ALA A C 1
ATOM 2741 O O . ALA A 1 366 ? -25.343 -6.040 23.548 1.00 94.50 366 ALA A O 1
ATOM 2742 N N . LYS A 1 367 ? -25.594 -6.607 21.377 1.00 96.00 367 LYS A N 1
ATOM 2743 C CA . LYS A 1 367 ? -24.340 -7.359 21.298 1.00 96.00 367 LYS A CA 1
ATOM 2744 C C . LYS A 1 367 ? -23.347 -6.592 20.453 1.00 96.00 367 LYS A C 1
ATOM 2746 O O . LYS A 1 367 ? -23.705 -6.054 19.409 1.00 96.00 367 LYS A O 1
ATOM 2751 N N . PHE A 1 368 ? -22.108 -6.509 20.909 1.00 95.38 368 PHE A N 1
ATOM 2752 C CA . PHE A 1 368 ? -21.080 -5.706 20.259 1.00 95.38 368 PHE A CA 1
ATOM 2753 C C . PHE A 1 368 ? -19.923 -6.587 19.799 1.00 95.38 368 PHE A C 1
ATOM 2755 O O . PHE A 1 368 ? -19.520 -7.538 20.468 1.00 95.38 368 PHE A O 1
ATOM 2762 N N . ALA A 1 369 ? -19.407 -6.269 18.617 1.00 93.62 369 ALA A N 1
ATOM 2763 C CA . ALA A 1 369 ? -18.429 -7.082 17.916 1.00 93.62 369 ALA A CA 1
ATOM 2764 C C . ALA A 1 369 ? -17.055 -6.398 17.902 1.00 93.62 369 ALA A C 1
ATOM 2766 O O . ALA A 1 369 ? -16.306 -6.503 18.872 1.00 93.62 369 ALA A O 1
ATOM 2767 N N . ILE A 1 370 ? -16.701 -5.683 16.832 1.00 92.19 370 ILE A N 1
ATOM 2768 C CA . ILE A 1 370 ? -15.392 -5.025 16.695 1.00 92.19 370 ILE A CA 1
ATOM 2769 C C . ILE A 1 370 ? -15.535 -3.521 16.499 1.00 92.19 370 ILE A C 1
ATOM 2771 O O . ILE A 1 370 ? -16.430 -3.069 15.786 1.00 92.19 370 ILE A O 1
ATOM 2775 N N . GLY A 1 371 ? -14.609 -2.769 17.101 1.00 92.69 371 GLY A N 1
ATOM 2776 C CA . GLY A 1 371 ? -14.636 -1.310 17.114 1.00 92.69 371 GLY A CA 1
ATOM 2777 C C . GLY A 1 371 ? -13.294 -0.610 16.898 1.00 92.69 371 GLY A C 1
ATOM 2778 O O . GLY A 1 371 ? -12.856 0.132 17.786 1.00 92.69 371 GLY A O 1
ATOM 2779 N N . PRO A 1 372 ? -12.592 -0.848 15.777 1.00 92.69 372 PRO A N 1
ATOM 2780 C CA . PRO A 1 372 ? -11.269 -0.281 15.563 1.00 92.69 372 PRO A CA 1
ATOM 2781 C C . PRO A 1 372 ? -11.322 1.218 15.234 1.00 92.69 372 PRO A C 1
ATOM 2783 O O . PRO A 1 372 ? -12.296 1.743 14.682 1.00 92.69 372 PRO A O 1
ATOM 2786 N N . SER A 1 373 ? -10.214 1.901 15.510 1.00 90.69 373 SER A N 1
ATOM 2787 C CA . SER A 1 373 ? -9.896 3.177 14.873 1.00 90.69 373 SER A CA 1
ATOM 2788 C C . SER A 1 373 ? -9.508 2.956 13.404 1.00 90.69 373 SER A C 1
ATOM 2790 O O . SER A 1 373 ? -8.980 1.914 13.014 1.00 90.69 373 SER A O 1
ATOM 2792 N N . ILE A 1 374 ? -9.789 3.952 12.570 1.00 90.12 374 ILE A N 1
ATOM 2793 C CA . ILE A 1 374 ? -9.420 4.004 11.152 1.00 90.12 374 ILE A CA 1
ATOM 2794 C C . ILE A 1 374 ? -8.770 5.360 10.833 1.00 90.12 374 ILE A C 1
ATOM 2796 O O . ILE A 1 374 ? -8.791 6.284 11.649 1.00 90.12 374 ILE A O 1
ATOM 2800 N N . GLU A 1 375 ? -8.198 5.483 9.632 1.00 85.56 375 GLU A N 1
ATOM 2801 C CA . GLU A 1 375 ? -7.389 6.637 9.198 1.00 85.56 375 GLU A CA 1
ATOM 2802 C C . GLU A 1 375 ? -8.051 8.002 9.425 1.00 85.56 375 GLU A C 1
ATOM 2804 O O . GLU A 1 375 ? -7.368 8.940 9.820 1.00 85.56 375 GLU A O 1
ATOM 2809 N N . ASP A 1 376 ? -9.369 8.104 9.244 1.00 88.75 376 ASP A N 1
ATOM 2810 C CA . ASP A 1 376 ? -10.131 9.349 9.396 1.00 88.75 376 ASP A CA 1
ATOM 2811 C C . ASP A 1 376 ? -11.248 9.240 10.454 1.00 88.75 376 ASP A C 1
ATOM 2813 O O . ASP A 1 376 ? -12.191 10.023 10.446 1.00 88.75 376 ASP A O 1
ATOM 2817 N N . GLY A 1 377 ? -11.196 8.256 11.359 1.00 94.75 377 GLY A N 1
ATOM 2818 C CA . GLY A 1 377 ? -12.266 8.077 12.342 1.00 94.75 377 GLY A CA 1
ATOM 2819 C C . GLY A 1 377 ? -12.254 6.731 13.050 1.00 94.75 377 GLY A C 1
ATOM 2820 O O . GLY A 1 377 ? -11.205 6.223 13.433 1.00 94.75 377 GLY A O 1
ATOM 2821 N N . PHE A 1 378 ? -13.431 6.155 13.245 1.00 97.50 378 PHE A N 1
ATOM 2822 C CA . PHE A 1 378 ? -13.635 4.840 13.843 1.00 97.50 378 PHE A CA 1
ATOM 2823 C C . PHE A 1 378 ? -14.954 4.242 13.352 1.00 97.50 378 PHE A C 1
ATOM 2825 O O . PHE A 1 378 ? -15.797 4.926 12.762 1.00 97.50 378 PHE A O 1
ATOM 2832 N N . TYR A 1 379 ? -15.147 2.955 13.604 1.00 97.31 379 TYR A N 1
ATOM 2833 C CA . TYR A 1 379 ? -16.468 2.348 13.521 1.00 97.31 379 TYR A CA 1
ATOM 2834 C C . TYR A 1 379 ? -16.667 1.358 14.658 1.00 97.31 379 TYR A C 1
ATOM 2836 O O . TYR A 1 379 ? -15.704 1.019 15.341 1.00 97.31 379 TYR A O 1
ATOM 2844 N N . TYR A 1 380 ? -17.901 0.899 14.850 1.00 97.62 380 TYR A N 1
ATOM 2845 C CA . TYR A 1 380 ? -18.199 -0.232 15.724 1.00 97.62 380 TYR A CA 1
ATOM 2846 C C . TYR A 1 380 ? -19.384 -1.028 15.169 1.00 97.62 380 TYR A C 1
ATOM 2848 O O . TYR A 1 380 ? -20.344 -0.436 14.669 1.00 97.62 380 TYR A O 1
ATOM 2856 N N . ASP A 1 381 ? -19.271 -2.354 15.216 1.00 97.00 381 ASP A N 1
ATOM 2857 C CA . ASP A 1 381 ? -20.278 -3.308 14.744 1.00 97.00 381 ASP A CA 1
ATOM 2858 C C . ASP A 1 381 ? -21.168 -3.803 15.888 1.00 97.00 381 ASP A C 1
ATOM 2860 O O . ASP A 1 381 ? -20.663 -4.265 16.916 1.00 97.00 381 ASP A O 1
ATOM 2864 N N . PHE A 1 382 ? -22.484 -3.747 15.680 1.00 97.00 382 PHE A N 1
ATOM 2865 C CA . PHE A 1 382 ? -23.489 -4.144 16.662 1.00 97.00 382 PHE A CA 1
ATOM 2866 C C . PHE A 1 382 ? -24.524 -5.101 16.080 1.00 97.00 382 PHE A C 1
ATOM 2868 O O . PHE A 1 382 ? -24.979 -4.947 14.949 1.00 97.00 382 PHE A O 1
ATOM 2875 N N . ASP A 1 383 ? -24.955 -6.038 16.906 1.00 96.19 383 ASP A N 1
ATOM 2876 C CA . ASP A 1 383 ? -26.179 -6.803 16.731 1.00 96.19 383 ASP A CA 1
ATOM 2877 C C . ASP A 1 383 ? -27.247 -6.185 17.639 1.00 96.19 383 ASP A C 1
ATOM 2879 O O . ASP A 1 383 ? -27.091 -6.107 18.864 1.00 96.19 383 ASP A O 1
ATOM 2883 N N . LEU A 1 384 ? -28.295 -5.653 17.017 1.00 95.12 384 LEU A N 1
ATOM 2884 C CA . LEU A 1 384 ? -29.310 -4.831 17.669 1.00 95.12 384 LEU A CA 1
ATOM 2885 C C . LEU A 1 384 ? -30.700 -5.395 17.375 1.00 95.12 384 LEU A C 1
ATOM 2887 O O . LEU A 1 384 ? -30.939 -5.893 16.274 1.00 95.12 384 LEU A O 1
ATOM 2891 N N . PRO A 1 385 ? -31.666 -5.225 18.298 1.00 90.44 385 PRO A N 1
ATOM 2892 C CA . PRO A 1 385 ? -33.017 -5.770 18.142 1.00 90.44 385 PRO A CA 1
ATOM 2893 C C . PRO A 1 385 ? -33.791 -5.182 16.952 1.00 90.44 385 PRO A C 1
ATOM 2895 O O . PRO A 1 385 ? -34.796 -5.749 16.526 1.00 90.44 385 PRO A O 1
ATOM 2898 N N . ARG A 1 386 ? -33.357 -4.030 16.426 1.00 93.19 386 ARG A N 1
ATOM 2899 C CA . ARG A 1 386 ? -33.914 -3.401 15.226 1.00 93.19 386 ARG A CA 1
ATOM 2900 C C . ARG A 1 386 ? -32.840 -2.641 14.441 1.00 93.19 386 ARG A C 1
ATOM 2902 O O . ARG A 1 386 ? -31.826 -2.262 15.033 1.00 93.19 386 ARG A O 1
ATOM 2909 N N . PRO A 1 387 ? -33.075 -2.352 13.149 1.00 92.88 387 PRO A N 1
ATOM 2910 C CA . PRO A 1 387 ? -32.247 -1.430 12.381 1.00 92.88 387 PRO A CA 1
ATOM 2911 C C . PRO A 1 387 ? -32.153 -0.038 13.026 1.00 92.88 387 PRO A C 1
ATOM 2913 O O . PRO A 1 387 ? -33.152 0.478 13.540 1.00 92.88 387 PRO A O 1
ATOM 2916 N N . LEU A 1 388 ? -30.964 0.560 12.977 1.00 93.62 388 LEU A N 1
ATOM 2917 C CA . LEU A 1 388 ? -30.674 1.931 13.385 1.00 93.62 388 LEU A CA 1
ATOM 2918 C C . LEU A 1 388 ? -31.267 2.925 12.386 1.00 93.62 388 LEU A C 1
ATOM 2920 O O . LEU A 1 388 ? -31.224 2.714 11.170 1.00 93.62 388 LEU A O 1
ATOM 2924 N N . THR A 1 389 ? -31.758 4.044 12.904 1.00 92.44 389 THR A N 1
ATOM 2925 C CA . THR A 1 389 ? -32.218 5.193 12.123 1.00 92.44 389 THR A CA 1
ATOM 2926 C C . THR A 1 389 ? -31.278 6.390 12.312 1.00 92.44 389 THR A C 1
ATOM 2928 O O . THR A 1 389 ? -30.469 6.406 13.244 1.00 92.44 389 THR A O 1
ATOM 2931 N N . PRO A 1 390 ? -31.340 7.418 11.445 1.00 89.69 390 PRO A N 1
ATOM 2932 C CA . PRO A 1 390 ? -30.577 8.650 11.646 1.00 89.69 390 PRO A CA 1
ATOM 2933 C C . PRO A 1 390 ? -30.839 9.319 13.006 1.00 89.69 390 PRO A C 1
ATOM 2935 O O . PRO A 1 390 ? -29.911 9.853 13.607 1.00 89.69 390 PRO A O 1
ATOM 2938 N N . GLU A 1 391 ? -32.066 9.241 13.523 1.00 93.00 391 GLU A N 1
ATOM 2939 C CA . GLU A 1 391 ? -32.446 9.784 14.833 1.00 93.00 391 GLU A CA 1
ATOM 2940 C C . GLU A 1 391 ? -31.760 9.038 15.988 1.00 93.00 391 GLU A C 1
ATOM 2942 O O . GLU A 1 391 ? -31.407 9.649 16.998 1.00 93.00 391 GLU A O 1
ATOM 2947 N N . ASP A 1 392 ? -31.500 7.734 15.833 1.00 95.88 392 ASP A N 1
ATOM 2948 C CA . ASP A 1 392 ? -30.732 6.978 16.826 1.00 95.88 392 ASP A CA 1
ATOM 2949 C C . ASP A 1 392 ? -29.298 7.495 16.935 1.00 95.88 392 ASP A C 1
ATOM 2951 O O . ASP A 1 392 ? -28.753 7.538 18.034 1.00 95.88 392 ASP A O 1
ATOM 2955 N N . LEU A 1 393 ? -28.684 7.932 15.827 1.00 96.00 393 LEU A N 1
ATOM 2956 C CA . LEU A 1 393 ? -27.341 8.515 15.871 1.00 96.00 393 LEU A CA 1
ATOM 2957 C C . LEU A 1 393 ? -27.319 9.801 16.702 1.00 96.00 393 LEU A C 1
ATOM 2959 O O . LEU A 1 393 ? -26.372 10.016 17.454 1.00 96.00 393 LEU A O 1
ATOM 2963 N N . GLU A 1 394 ? -28.359 10.634 16.619 1.00 94.94 394 GLU A N 1
ATOM 2964 C CA . GLU A 1 394 ? -28.472 11.836 17.454 1.00 94.94 394 GLU A CA 1
ATOM 2965 C C . GLU A 1 394 ? -28.618 11.481 18.941 1.00 94.94 394 GLU A C 1
ATOM 2967 O O . GLU A 1 394 ? -27.962 12.089 19.792 1.00 94.94 394 GLU A O 1
ATOM 2972 N N . ALA A 1 395 ? -29.425 10.461 19.256 1.00 96.81 395 ALA A N 1
ATOM 2973 C CA . ALA A 1 395 ? -29.589 9.962 20.620 1.00 96.81 395 ALA A CA 1
ATOM 2974 C C . ALA A 1 395 ? -28.286 9.363 21.181 1.00 96.81 395 ALA A C 1
ATOM 2976 O O . ALA A 1 395 ? -27.912 9.657 22.319 1.00 96.81 395 ALA A O 1
ATOM 2977 N N . ILE A 1 396 ? -27.564 8.578 20.375 1.00 98.06 396 ILE A N 1
ATOM 2978 C CA . ILE A 1 396 ? -26.265 7.999 20.738 1.00 98.06 396 ILE A CA 1
ATOM 2979 C C . ILE A 1 396 ? -25.235 9.112 20.946 1.00 98.06 396 ILE A C 1
ATOM 2981 O O . ILE A 1 396 ? -24.556 9.113 21.967 1.00 98.06 396 ILE A O 1
ATOM 2985 N N . GLU A 1 397 ? -25.142 10.104 20.053 1.00 98.06 397 GLU A N 1
ATOM 2986 C CA . GLU A 1 397 ? -24.239 11.249 20.241 1.00 98.06 397 GLU A CA 1
ATOM 2987 C C . GLU A 1 397 ? -24.543 12.021 21.532 1.00 98.06 397 GLU A C 1
ATOM 2989 O O . GLU A 1 397 ? -23.622 12.462 22.223 1.00 98.06 397 GLU A O 1
ATOM 2994 N N . ALA A 1 398 ? -25.821 12.211 21.872 1.00 97.56 398 ALA A N 1
ATOM 2995 C CA . ALA A 1 398 ? -26.212 12.854 23.122 1.00 97.56 398 ALA A CA 1
ATOM 2996 C C . ALA A 1 398 ? -25.752 12.043 24.344 1.00 97.56 398 ALA A C 1
ATOM 2998 O O . ALA A 1 398 ? -25.245 12.622 25.304 1.00 97.56 398 ALA A O 1
ATOM 2999 N N . GLU A 1 399 ? -25.873 10.716 24.302 1.00 97.62 399 GLU A N 1
ATOM 3000 C CA . GLU A 1 399 ? -25.410 9.841 25.381 1.00 97.62 399 GLU A CA 1
ATOM 3001 C C . GLU A 1 399 ? -23.875 9.779 25.471 1.00 97.62 399 GLU A C 1
ATOM 3003 O O . GLU A 1 399 ? -23.324 9.848 26.570 1.00 97.62 399 GLU A O 1
ATOM 3008 N N . MET A 1 400 ? -23.168 9.781 24.335 1.00 98.00 400 MET A N 1
ATOM 3009 C CA . MET A 1 400 ? -21.705 9.907 24.288 1.00 98.00 400 MET A CA 1
ATOM 3010 C C . MET A 1 400 ? -21.228 11.178 25.002 1.00 98.00 400 MET A C 1
ATOM 3012 O O . MET A 1 400 ? -20.271 11.122 25.773 1.00 98.00 400 MET A O 1
ATOM 3016 N N . ARG A 1 401 ? -21.907 12.320 24.805 1.00 97.69 401 ARG A N 1
ATOM 3017 C CA . ARG A 1 401 ? -21.564 13.576 25.501 1.00 97.69 401 ARG A CA 1
ATOM 3018 C C . ARG A 1 401 ? -21.726 13.453 27.017 1.00 97.69 401 ARG A C 1
ATOM 3020 O O . ARG A 1 401 ? -20.836 13.890 27.738 1.00 97.69 401 ARG A O 1
ATOM 3027 N N . LYS A 1 402 ? -22.779 12.784 27.504 1.00 96.69 402 LYS A N 1
ATOM 3028 C CA . LYS A 1 402 ? -22.951 12.524 28.948 1.00 96.69 402 LYS A CA 1
ATOM 3029 C C . LYS A 1 402 ? -21.833 11.643 29.516 1.00 96.69 402 LYS A C 1
ATOM 3031 O O . LYS A 1 402 ? -21.360 11.896 30.619 1.00 96.69 402 LYS A O 1
ATOM 3036 N N . ILE A 1 403 ? -21.395 10.623 28.774 1.00 96.75 403 ILE A N 1
ATOM 3037 C CA . ILE A 1 403 ? -20.282 9.739 29.173 1.00 96.75 403 ILE A CA 1
ATOM 3038 C C . ILE A 1 403 ? -18.955 10.509 29.233 1.00 96.75 403 ILE A C 1
ATOM 3040 O O . ILE A 1 403 ? -18.150 10.303 30.144 1.00 96.75 403 ILE A O 1
ATOM 3044 N N . ILE A 1 404 ? -18.724 11.415 28.281 1.00 96.50 404 ILE A N 1
ATOM 3045 C CA . ILE A 1 404 ? -17.552 12.301 28.259 1.00 96.50 404 ILE A CA 1
ATOM 3046 C C . ILE A 1 404 ? -17.567 13.247 29.465 1.00 96.50 404 ILE A C 1
ATOM 3048 O O . ILE A 1 404 ? -16.565 13.351 30.170 1.00 96.50 404 ILE A O 1
ATOM 3052 N N . GLU A 1 405 ? -18.706 13.888 29.742 1.00 94.94 405 GLU A N 1
ATOM 3053 C CA . GLU A 1 405 ? -18.879 14.790 30.890 1.00 94.94 405 GLU A CA 1
ATOM 3054 C C . GLU A 1 405 ? -18.690 14.080 32.237 1.00 94.94 405 GLU A C 1
ATOM 3056 O O . GLU A 1 405 ? -18.174 14.678 33.179 1.00 94.94 405 GLU A O 1
ATOM 3061 N N . ALA A 1 406 ? -19.052 12.796 32.326 1.00 94.50 406 ALA A N 1
ATOM 3062 C CA . ALA A 1 406 ? -18.851 11.992 33.529 1.00 94.50 406 ALA A CA 1
ATOM 306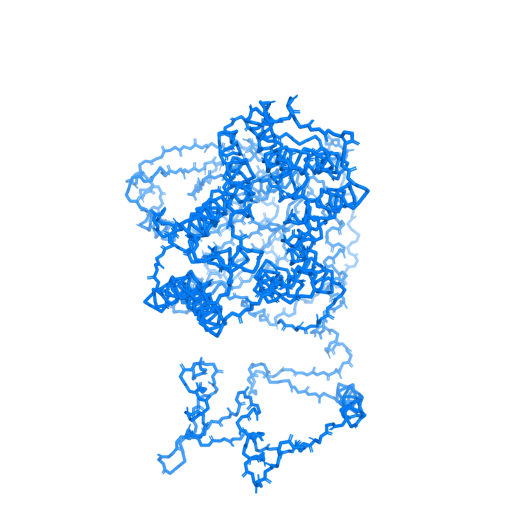3 C C . ALA A 1 406 ? -17.369 11.693 33.835 1.00 94.50 406 ALA A C 1
ATOM 3065 O O . ALA A 1 406 ? -17.041 11.366 34.976 1.00 94.50 406 ALA A O 1
ATOM 3066 N N . GLY A 1 407 ? -16.470 11.803 32.847 1.00 94.12 407 GLY A N 1
ATOM 3067 C CA . GLY A 1 407 ? -15.022 11.698 33.046 1.00 94.12 407 GLY A CA 1
ATOM 3068 C C . GLY A 1 407 ? -14.537 10.349 33.585 1.00 94.12 407 GLY A C 1
ATOM 3069 O O . GLY A 1 407 ? -13.589 10.305 34.369 1.00 94.12 407 GLY A O 1
ATOM 3070 N N . HIS A 1 408 ? -15.176 9.245 33.191 1.00 95.06 408 HIS A N 1
ATOM 3071 C CA . HIS A 1 408 ? -14.814 7.905 33.648 1.00 95.06 408 HIS A CA 1
ATOM 3072 C C . HIS A 1 408 ? -13.380 7.529 33.225 1.00 95.06 408 HIS A C 1
ATOM 3074 O O . HIS A 1 408 ? -13.015 7.737 32.066 1.00 95.06 408 HIS A O 1
ATOM 3080 N N . PRO A 1 409 ? -12.549 6.974 34.126 1.00 96.44 409 PRO A N 1
ATOM 3081 C CA . PRO A 1 409 ? -11.218 6.498 33.766 1.00 96.44 409 PRO A CA 1
ATOM 3082 C C . PRO A 1 409 ? -11.301 5.240 32.896 1.00 96.44 409 PRO A C 1
ATOM 3084 O O . PRO A 1 409 ? -12.158 4.388 33.128 1.00 96.44 409 PRO A O 1
ATOM 3087 N N . PHE A 1 410 ? -10.376 5.102 31.947 1.00 96.19 410 PHE A N 1
ATOM 3088 C CA . PHE A 1 410 ? -10.168 3.851 31.215 1.00 96.19 410 PHE A CA 1
ATOM 3089 C C . PHE A 1 410 ? -9.245 2.943 32.030 1.00 96.19 410 PHE A C 1
ATOM 3091 O O . PHE A 1 410 ? -8.042 3.195 32.129 1.00 96.19 410 PHE A O 1
ATOM 3098 N N . GLN A 1 411 ? -9.799 1.886 32.616 1.00 95.50 411 GLN A N 1
ATOM 3099 C CA . GLN A 1 411 ? -9.058 0.950 33.459 1.00 95.50 411 GLN A CA 1
ATOM 3100 C C . GLN A 1 411 ? -8.707 -0.294 32.653 1.00 95.50 411 GLN A C 1
ATOM 3102 O O . GLN A 1 411 ? -9.594 -1.002 32.183 1.00 95.50 411 GLN A O 1
ATOM 3107 N N . ARG A 1 412 ? -7.405 -0.531 32.462 1.00 94.62 412 ARG A N 1
ATOM 3108 C CA . ARG A 1 412 ? -6.909 -1.752 31.825 1.00 94.62 412 ARG A CA 1
ATOM 3109 C C . ARG A 1 412 ? -6.714 -2.826 32.879 1.00 94.62 412 ARG A C 1
ATOM 3111 O O . ARG A 1 412 ? -5.952 -2.610 33.820 1.00 94.62 412 ARG A O 1
ATOM 3118 N N . GLU A 1 413 ? -7.283 -3.994 32.637 1.00 93.44 413 GLU A N 1
ATOM 3119 C CA . GLU A 1 413 ? -7.068 -5.184 33.455 1.00 93.44 413 GLU A CA 1
ATOM 3120 C C . GLU A 1 413 ? -6.600 -6.334 32.564 1.00 93.44 413 GLU A C 1
ATOM 3122 O O . GLU A 1 413 ? -6.985 -6.438 31.397 1.00 93.44 413 GLU A O 1
ATOM 3127 N N . GLU A 1 414 ? -5.701 -7.159 33.094 1.00 93.69 414 GLU A N 1
ATOM 3128 C CA . GLU A 1 414 ? -5.323 -8.429 32.477 1.00 93.69 414 GLU A CA 1
ATOM 3129 C C . GLU A 1 414 ? -6.126 -9.516 33.172 1.00 93.69 414 GLU A C 1
ATOM 3131 O O . GLU A 1 414 ? -6.124 -9.581 34.399 1.00 93.69 414 GLU A O 1
ATOM 3136 N N . VAL A 1 415 ? -6.821 -10.324 32.383 1.00 91.56 415 VAL A N 1
ATOM 3137 C CA . VAL A 1 415 ? -7.749 -11.344 32.875 1.00 91.56 415 VAL A CA 1
ATOM 3138 C C . VAL A 1 415 ? -7.358 -12.701 32.319 1.00 91.56 415 VAL A C 1
ATOM 3140 O O . VAL A 1 415 ? -6.744 -12.794 31.248 1.00 91.56 415 VAL A O 1
ATOM 3143 N N . SER A 1 416 ? -7.694 -13.764 33.044 1.00 91.88 416 SER A N 1
ATOM 3144 C CA . SER A 1 416 ? -7.578 -15.111 32.498 1.00 91.88 416 SER A CA 1
ATOM 3145 C C . SER A 1 416 ? -8.588 -15.327 31.367 1.00 91.88 416 SER A C 1
ATOM 3147 O O . SER A 1 416 ? -9.520 -14.545 31.158 1.00 91.88 416 SER A O 1
ATOM 3149 N N . ARG A 1 417 ? -8.400 -16.408 30.608 1.00 90.25 417 ARG A N 1
ATOM 3150 C CA . ARG A 1 417 ? -9.357 -16.802 29.571 1.00 90.25 417 ARG A CA 1
ATOM 3151 C C . ARG A 1 417 ? -10.711 -17.138 30.184 1.00 90.25 417 ARG A C 1
ATOM 3153 O O . ARG A 1 417 ? -11.724 -16.686 29.672 1.00 90.25 417 ARG A O 1
ATOM 3160 N N . GLU A 1 418 ? -10.703 -17.862 31.297 1.00 90.44 418 GLU A N 1
ATOM 3161 C CA . GLU A 1 418 ? -11.908 -18.262 32.017 1.00 90.44 418 GLU A CA 1
ATOM 3162 C C . GLU A 1 418 ? -12.670 -17.038 32.553 1.00 90.44 418 GLU A C 1
ATOM 3164 O O . GLU A 1 418 ? -13.884 -16.951 32.393 1.00 90.44 418 GLU A O 1
ATOM 3169 N N . GLU A 1 419 ? -11.958 -16.054 33.117 1.00 91.56 419 GLU A N 1
ATOM 3170 C CA . GLU A 1 419 ? -12.548 -14.792 33.584 1.00 91.56 419 GLU A CA 1
ATOM 3171 C C . GLU A 1 419 ? -13.137 -13.977 32.425 1.00 91.56 419 GLU A C 1
ATOM 3173 O O . GLU A 1 419 ? -14.224 -13.413 32.549 1.00 91.56 419 GLU A O 1
ATOM 3178 N N . ALA A 1 420 ? -12.447 -13.923 31.280 1.00 91.12 420 ALA A N 1
ATOM 3179 C CA . ALA A 1 420 ? -12.945 -13.234 30.092 1.00 91.12 420 ALA A CA 1
ATOM 3180 C C . ALA A 1 420 ? -14.195 -13.920 29.511 1.00 91.12 420 ALA A C 1
ATOM 3182 O O . ALA A 1 420 ? -15.144 -13.238 29.128 1.00 91.12 420 ALA A O 1
ATOM 3183 N N . GLU A 1 421 ? -14.218 -15.252 29.458 1.00 92.69 421 GLU A N 1
ATOM 3184 C CA . GLU A 1 421 ? -15.376 -16.028 29.000 1.00 92.69 421 GLU A CA 1
ATOM 3185 C C . GLU A 1 421 ? -16.590 -15.840 29.917 1.00 92.69 421 GLU A C 1
ATOM 3187 O O . GLU A 1 421 ? -17.709 -15.703 29.425 1.00 92.69 421 GLU A O 1
ATOM 3192 N N . GLU A 1 422 ? -16.381 -15.763 31.235 1.00 94.62 422 GLU A N 1
ATOM 3193 C CA . GLU A 1 422 ? -17.448 -15.458 32.192 1.00 94.62 422 GLU A CA 1
ATOM 3194 C C . GLU A 1 422 ? -17.960 -14.019 32.027 1.00 94.62 422 GLU A C 1
ATOM 3196 O O . GLU A 1 422 ? -19.171 -13.789 31.964 1.00 94.62 422 GLU A O 1
ATOM 3201 N N . LEU A 1 423 ? -17.051 -13.048 31.887 1.00 93.12 423 LEU A N 1
ATOM 3202 C CA . LEU A 1 423 ? -17.393 -11.633 31.735 1.00 93.12 423 LEU A CA 1
ATOM 3203 C C . LEU A 1 423 ? -18.173 -11.346 30.445 1.00 93.12 423 LEU A C 1
ATOM 3205 O O . LEU A 1 423 ? -19.073 -10.508 30.440 1.00 93.12 423 LEU A O 1
ATOM 3209 N N . PHE A 1 424 ? -17.827 -12.035 29.357 1.00 95.62 424 PHE A N 1
ATOM 3210 C CA . PHE A 1 424 ? -18.447 -11.878 28.042 1.00 95.62 424 PHE A CA 1
ATOM 3211 C C . PHE A 1 424 ? -19.422 -13.012 27.703 1.00 95.62 424 PHE A C 1
ATOM 3213 O O . PHE A 1 424 ? -19.743 -13.203 26.530 1.00 95.62 424 PHE A O 1
ATOM 3220 N N . ALA A 1 425 ? -19.935 -13.741 28.700 1.00 94.06 425 ALA A N 1
ATOM 3221 C CA . ALA A 1 425 ? -20.829 -14.883 28.495 1.00 94.06 425 ALA A CA 1
ATOM 3222 C C . ALA A 1 425 ? -22.089 -14.533 27.685 1.00 94.06 425 ALA A C 1
ATOM 3224 O O . ALA A 1 425 ? -22.637 -15.371 26.968 1.00 94.06 425 ALA A O 1
ATOM 3225 N N . ASP A 1 426 ? -22.555 -13.285 27.772 1.00 92.31 426 ASP A N 1
ATOM 3226 C CA . ASP A 1 426 ? -23.691 -12.798 27.002 1.00 92.31 426 ASP A CA 1
ATOM 3227 C C . ASP A 1 426 ? -23.290 -12.162 25.658 1.00 92.31 426 ASP A C 1
ATOM 3229 O O . ASP A 1 426 ? -24.178 -11.799 24.894 1.00 92.31 426 ASP A O 1
ATOM 3233 N N . GLN A 1 427 ? -22.003 -12.034 25.331 1.00 95.69 427 GLN A N 1
ATOM 3234 C CA . GLN A 1 427 ? -21.482 -11.373 24.129 1.00 95.69 427 GLN A CA 1
ATOM 3235 C C . GLN A 1 427 ? -20.872 -12.397 23.149 1.00 95.69 427 GLN A C 1
ATOM 3237 O O . GLN A 1 427 ? -19.656 -12.606 23.147 1.00 95.69 427 GLN A O 1
ATOM 3242 N N . PRO A 1 428 ? -21.674 -13.015 22.255 1.00 94.38 428 PRO A N 1
ATOM 3243 C CA . PRO A 1 428 ? -21.230 -14.147 21.430 1.00 94.38 428 PRO A CA 1
ATOM 3244 C C . PRO A 1 428 ? -20.033 -13.810 20.532 1.00 94.38 428 PRO A C 1
ATOM 3246 O O . PRO A 1 428 ? -19.099 -14.597 20.409 1.00 94.38 428 PRO A O 1
ATOM 3249 N N . TYR A 1 429 ? -20.006 -12.602 19.963 1.00 94.12 429 TYR A N 1
ATOM 3250 C CA . TYR A 1 429 ? -18.906 -12.155 19.107 1.00 94.12 429 TYR A CA 1
ATOM 3251 C C . TYR A 1 429 ? -17.584 -12.008 19.872 1.00 94.12 429 TYR A C 1
ATOM 3253 O O . TYR A 1 429 ? -16.519 -12.196 19.291 1.00 94.12 429 TYR A O 1
ATOM 3261 N N . LYS A 1 430 ? -17.629 -11.692 21.172 1.00 93.88 430 LYS A N 1
ATOM 3262 C CA . LYS A 1 430 ? -16.432 -11.609 22.019 1.00 93.88 430 LYS A CA 1
ATOM 3263 C C . LYS A 1 430 ? -15.934 -12.988 22.426 1.00 93.88 430 LYS A C 1
ATOM 3265 O O . LYS A 1 430 ? -14.727 -13.197 22.397 1.00 93.88 430 LYS A O 1
ATOM 3270 N N . LEU A 1 431 ? -16.836 -13.928 22.709 1.00 94.06 431 LEU A N 1
ATOM 3271 C CA . LEU A 1 431 ? -16.473 -15.325 22.967 1.00 94.06 431 LEU A CA 1
ATOM 3272 C C . LEU A 1 431 ? -15.735 -15.940 21.771 1.00 94.06 431 LEU A C 1
ATOM 3274 O O . LEU A 1 431 ? -14.667 -16.515 21.949 1.00 94.06 431 LEU A O 1
ATOM 3278 N N . GLU A 1 432 ? -16.224 -15.717 20.547 1.00 92.00 432 GLU A N 1
ATOM 3279 C CA . GLU A 1 432 ? -15.528 -16.173 19.335 1.00 92.00 432 GLU A CA 1
ATOM 3280 C C . GLU A 1 432 ? -14.148 -15.521 19.149 1.00 92.00 432 GLU A C 1
ATOM 3282 O O . GLU A 1 432 ? -13.231 -16.145 18.617 1.00 92.00 432 GLU A O 1
ATOM 3287 N N . LEU A 1 433 ? -13.983 -14.254 19.549 1.00 89.88 433 LEU A N 1
ATOM 3288 C CA . LEU A 1 433 ? -12.672 -13.600 19.514 1.00 89.88 433 LEU A CA 1
ATOM 3289 C C . LEU A 1 433 ? -11.718 -14.201 20.545 1.00 89.88 433 LEU A C 1
ATOM 3291 O O . LEU A 1 433 ? -10.537 -14.341 20.248 1.00 89.88 433 LEU A O 1
ATOM 3295 N N . ILE A 1 434 ? -12.216 -14.545 21.734 1.00 90.25 434 ILE A N 1
ATOM 3296 C CA . ILE A 1 434 ? -11.421 -15.195 22.776 1.00 90.25 434 ILE A CA 1
ATOM 3297 C C . ILE A 1 434 ? -10.986 -16.579 22.291 1.00 90.25 434 ILE A C 1
ATOM 3299 O O . ILE A 1 434 ? -9.792 -16.871 22.334 1.00 90.25 434 ILE A O 1
ATOM 3303 N N . GLU A 1 435 ? -11.903 -17.403 21.776 1.00 88.25 435 GLU A N 1
ATOM 3304 C CA . GLU A 1 435 ? -11.628 -18.761 21.272 1.00 88.25 435 GLU A CA 1
ATOM 3305 C C . GLU A 1 435 ? -10.506 -18.785 20.220 1.00 88.25 435 GLU A C 1
ATOM 3307 O O . GLU A 1 435 ? -9.604 -19.619 20.282 1.00 88.25 435 GLU A O 1
ATOM 3312 N N . ASP A 1 436 ? -10.498 -17.808 19.314 1.00 85.12 436 ASP A N 1
ATOM 3313 C CA . ASP A 1 436 ? -9.490 -17.675 18.260 1.00 85.12 436 ASP A CA 1
ATOM 3314 C C . ASP A 1 436 ? -8.088 -17.286 18.746 1.00 85.12 436 ASP A C 1
ATOM 3316 O O . ASP A 1 436 ? -7.104 -17.437 18.008 1.00 85.12 436 ASP A O 1
ATOM 3320 N N . MET A 1 437 ? -7.975 -16.711 19.944 1.00 82.62 437 MET A N 1
ATOM 3321 C CA . MET A 1 437 ? -6.689 -16.244 20.448 1.00 82.62 437 MET A CA 1
ATOM 3322 C C . MET A 1 437 ? -5.806 -17.438 20.839 1.00 82.62 437 MET A C 1
ATOM 3324 O O . MET A 1 437 ? -6.279 -18.332 21.543 1.00 82.62 437 MET A O 1
ATOM 3328 N N . PRO A 1 438 ? -4.520 -17.473 20.433 1.00 82.44 438 PRO A N 1
ATOM 3329 C CA . PRO A 1 438 ? -3.611 -18.563 20.779 1.00 82.44 438 PRO A CA 1
ATOM 3330 C C . PRO A 1 438 ? -3.496 -18.806 22.290 1.00 82.44 438 PRO A C 1
ATOM 3332 O O . PRO A 1 438 ? -3.507 -17.869 23.093 1.00 82.44 438 PRO A O 1
ATOM 3335 N N . GLU A 1 439 ? -3.306 -20.069 22.682 1.00 75.75 439 GLU A N 1
ATOM 3336 C CA . GLU A 1 439 ? -3.003 -20.428 24.070 1.00 75.75 439 GLU A CA 1
ATOM 3337 C C . GLU A 1 439 ? -1.723 -19.718 24.550 1.00 75.75 439 GLU A C 1
ATOM 3339 O O . GLU A 1 439 ? -0.675 -19.773 23.901 1.00 75.75 439 GLU A O 1
ATOM 3344 N N . GLY A 1 440 ? -1.814 -19.032 25.694 1.00 71.50 440 GLY A N 1
ATOM 3345 C CA . GLY A 1 440 ? -0.711 -18.278 26.300 1.00 71.50 440 GLY A CA 1
ATOM 3346 C C . GLY A 1 440 ? -0.624 -16.795 25.918 1.00 71.50 440 GLY A C 1
ATOM 3347 O O . GLY A 1 440 ? 0.282 -16.111 26.396 1.00 71.50 440 GLY A O 1
ATOM 3348 N N . GLU A 1 441 ? -1.533 -16.269 25.088 1.00 77.19 441 GLU A N 1
ATOM 3349 C CA . GLU A 1 441 ? -1.619 -14.824 24.849 1.00 77.19 441 GLU A CA 1
ATOM 3350 C C . GLU A 1 441 ? -2.278 -14.097 26.036 1.00 77.19 441 GLU A C 1
ATOM 3352 O O . GLU A 1 441 ? -3.291 -14.544 26.568 1.00 77.19 441 GLU A O 1
ATOM 3357 N N . VAL A 1 442 ? -1.697 -12.966 26.456 1.00 79.31 442 VAL A N 1
ATOM 3358 C CA . VAL A 1 442 ? -2.258 -12.134 27.531 1.00 79.31 442 VAL A CA 1
ATOM 3359 C C . VAL A 1 442 ? -3.538 -11.468 27.030 1.00 79.31 442 VAL A C 1
ATOM 3361 O O . VAL A 1 442 ? -3.493 -10.632 26.121 1.00 79.31 442 VAL A O 1
ATOM 3364 N N . LEU A 1 443 ? -4.668 -11.824 27.638 1.00 87.62 443 LEU A N 1
ATOM 3365 C CA . LEU A 1 443 ? -5.952 -11.174 27.413 1.00 87.62 443 LEU A CA 1
ATOM 3366 C C . LEU A 1 443 ? -6.027 -9.914 28.267 1.00 87.62 443 LEU A C 1
ATOM 3368 O O . LEU A 1 443 ? -5.728 -9.930 29.460 1.00 87.62 443 LEU A O 1
ATOM 3372 N N . SER A 1 444 ? -6.425 -8.808 27.647 1.00 90.88 444 SER A N 1
ATOM 3373 C CA . SER A 1 444 ? -6.716 -7.581 28.374 1.00 90.88 444 SER A CA 1
ATOM 3374 C C . SER A 1 444 ? -8.095 -7.061 28.037 1.00 90.88 444 SER A C 1
ATOM 3376 O O . SER A 1 444 ? -8.559 -7.157 26.897 1.00 90.88 444 SER A O 1
ATOM 3378 N N . ILE A 1 445 ? -8.710 -6.471 29.047 1.00 94.06 445 ILE A N 1
ATOM 3379 C CA . ILE A 1 445 ? -9.976 -5.766 28.954 1.00 94.06 445 ILE A CA 1
ATOM 3380 C C . ILE A 1 445 ? -9.764 -4.303 29.319 1.00 94.06 445 ILE A C 1
ATOM 3382 O O . ILE A 1 445 ? -8.823 -3.945 30.036 1.00 94.06 445 ILE A O 1
ATOM 3386 N N . TYR A 1 446 ? -10.651 -3.458 28.815 1.00 95.44 446 TYR A N 1
ATOM 3387 C CA . TYR A 1 446 ? -10.757 -2.068 29.226 1.00 95.44 446 TYR A CA 1
ATOM 3388 C C . TYR A 1 446 ? -12.154 -1.800 29.764 1.00 95.44 446 TYR A C 1
ATOM 3390 O O . TYR A 1 446 ? -13.135 -1.963 29.038 1.00 95.44 446 TYR A O 1
ATOM 3398 N N . ALA A 1 447 ? -12.222 -1.363 31.018 1.00 94.56 447 ALA A N 1
ATOM 3399 C CA . ALA A 1 447 ? -13.445 -0.914 31.664 1.00 94.56 447 ALA A CA 1
ATOM 3400 C C . ALA A 1 447 ? -13.513 0.620 31.679 1.00 94.56 447 ALA A C 1
ATOM 3402 O O . ALA A 1 447 ? -12.534 1.302 31.998 1.00 94.56 447 ALA A O 1
ATOM 3403 N N . GLN A 1 448 ? -14.680 1.162 31.348 1.00 95.31 448 GLN A N 1
ATOM 3404 C CA . GLN A 1 448 ? -15.029 2.575 31.477 1.00 95.31 448 GLN A CA 1
ATOM 3405 C C . GLN A 1 448 ? -16.489 2.673 31.940 1.00 95.31 448 GLN A C 1
ATOM 3407 O O . GLN A 1 448 ? -17.379 2.075 31.345 1.00 95.31 448 GLN A O 1
ATOM 3412 N N . GLY A 1 449 ? -16.764 3.408 33.018 1.00 90.44 449 GLY A N 1
ATOM 3413 C CA . GLY A 1 449 ? -18.139 3.555 33.509 1.00 90.44 449 GLY A CA 1
ATOM 3414 C C . GLY A 1 449 ? -18.812 2.201 33.776 1.00 90.44 449 GLY A C 1
ATOM 3415 O O . GLY A 1 449 ? -18.411 1.484 34.689 1.00 90.44 449 GLY A O 1
ATOM 3416 N N . GLN A 1 450 ? -19.840 1.872 32.988 1.00 88.44 450 GLN A N 1
ATOM 3417 C CA . GLN A 1 450 ? -20.564 0.590 33.054 1.00 88.44 450 GLN A CA 1
ATOM 3418 C C . GLN A 1 450 ? -20.241 -0.362 31.893 1.00 88.44 450 GLN A C 1
ATOM 3420 O O . GLN A 1 450 ? -20.869 -1.410 31.760 1.00 88.44 450 GLN A O 1
ATOM 3425 N N . PHE A 1 451 ? -19.305 0.014 31.029 1.00 95.25 451 PHE A N 1
ATOM 3426 C CA . PHE A 1 451 ? -18.948 -0.728 29.833 1.00 95.25 451 PHE A CA 1
ATOM 3427 C C . PHE A 1 451 ? -17.563 -1.344 29.974 1.00 95.25 451 PHE A C 1
ATOM 3429 O O . PHE A 1 451 ? -16.601 -0.667 30.340 1.00 95.25 451 PHE A O 1
ATOM 3436 N N . THR A 1 452 ? -17.467 -2.619 29.619 1.00 95.69 452 THR A N 1
ATOM 3437 C CA . THR A 1 452 ? -16.206 -3.350 29.572 1.00 95.69 452 THR A CA 1
ATOM 3438 C C . THR A 1 452 ? -16.067 -4.008 28.213 1.00 95.69 452 THR A C 1
ATOM 3440 O O . THR A 1 452 ? -17.022 -4.594 27.707 1.00 95.69 452 THR A O 1
ATOM 3443 N N . ASP A 1 453 ? -14.880 -3.906 27.623 1.00 96.00 453 ASP A N 1
ATOM 3444 C CA . ASP A 1 453 ? -14.609 -4.413 26.282 1.00 96.00 453 ASP A CA 1
ATOM 3445 C C . ASP A 1 453 ? -13.298 -5.196 26.218 1.00 96.00 453 ASP A C 1
ATOM 3447 O O . ASP A 1 453 ? -12.311 -4.845 26.871 1.00 96.00 453 ASP A O 1
ATOM 3451 N N . LEU A 1 454 ? -13.284 -6.240 25.389 1.00 92.81 454 LEU A N 1
ATOM 3452 C CA . LEU A 1 454 ? -12.093 -7.014 25.072 1.00 92.81 454 LEU A CA 1
ATOM 3453 C C . LEU A 1 454 ? -11.221 -6.197 24.120 1.00 92.81 454 LEU A C 1
ATOM 3455 O O . LEU A 1 454 ? -11.516 -6.078 22.927 1.00 92.81 454 LEU A O 1
ATOM 3459 N N . CYS A 1 455 ? -10.151 -5.617 24.656 1.00 91.56 455 CYS A N 1
ATOM 3460 C CA . CYS A 1 455 ? -9.358 -4.636 23.941 1.00 91.56 455 CYS A CA 1
ATOM 3461 C C . CYS A 1 455 ? -7.906 -4.587 24.434 1.00 91.56 455 CYS A C 1
ATOM 3463 O O . CYS A 1 455 ? -7.612 -4.694 25.625 1.00 91.56 455 CYS A O 1
ATOM 3465 N N . ARG A 1 456 ? -6.970 -4.375 23.501 1.00 87.75 456 ARG A N 1
ATOM 3466 C CA . ARG A 1 456 ? -5.536 -4.210 23.800 1.00 87.75 456 ARG A CA 1
ATOM 3467 C C . ARG A 1 456 ? -5.141 -2.758 24.083 1.00 87.75 456 ARG A C 1
ATOM 3469 O O . ARG A 1 456 ? -4.089 -2.523 24.677 1.00 87.75 456 ARG A O 1
ATOM 3476 N N . GLY A 1 457 ? -5.971 -1.796 23.684 1.00 85.94 457 GLY A N 1
ATOM 3477 C CA . GLY A 1 457 ? -5.668 -0.370 23.727 1.00 85.94 457 GLY A CA 1
ATOM 3478 C C . GLY A 1 457 ? -4.608 0.048 22.691 1.00 85.94 457 GLY A C 1
ATOM 3479 O O . GLY A 1 457 ? -4.311 -0.707 21.762 1.00 85.94 457 GLY A O 1
ATOM 3480 N N . PRO A 1 458 ? -3.997 1.238 22.849 1.00 90.75 458 PRO A N 1
ATOM 3481 C CA . PRO A 1 458 ? -4.113 2.136 24.000 1.00 90.75 458 PRO A CA 1
ATOM 3482 C C . PRO A 1 458 ? -5.384 3.004 23.990 1.00 90.75 458 PRO A C 1
ATOM 3484 O O . PRO A 1 458 ? -5.884 3.374 22.933 1.00 90.75 458 PRO A O 1
ATOM 3487 N N . HIS A 1 459 ? -5.821 3.424 25.181 1.00 93.25 459 HIS A N 1
ATOM 3488 C CA . HIS A 1 459 ? -6.908 4.391 25.395 1.00 93.25 459 HIS A CA 1
ATOM 3489 C C . HIS A 1 459 ? -6.428 5.648 26.115 1.00 93.25 459 HIS A C 1
ATOM 3491 O O . HIS A 1 459 ? -5.442 5.602 26.860 1.00 93.25 459 HIS A O 1
ATOM 3497 N N . VAL A 1 460 ? -7.100 6.780 25.875 1.00 93.44 460 VAL A N 1
ATOM 3498 C CA . VAL A 1 460 ? -6.957 8.014 26.675 1.00 93.44 460 VAL A CA 1
ATOM 3499 C C . VAL A 1 460 ? -7.179 7.712 28.164 1.00 93.44 460 VAL A C 1
ATOM 3501 O O . VAL A 1 460 ? -7.744 6.683 28.509 1.00 93.44 460 VAL A O 1
ATOM 3504 N N . GLU A 1 461 ? -6.694 8.565 29.062 1.00 92.50 461 GLU A N 1
ATOM 3505 C CA . GLU A 1 461 ? -6.713 8.279 30.507 1.00 92.50 461 GLU A CA 1
ATOM 3506 C C . GLU A 1 461 ? -8.137 8.249 31.073 1.00 92.50 461 GLU A C 1
ATOM 3508 O O . GLU A 1 461 ? -8.455 7.434 31.937 1.00 92.50 461 GLU A O 1
ATOM 3513 N N . ASN A 1 462 ? -9.007 9.127 30.579 1.00 95.12 462 ASN A N 1
ATOM 3514 C CA . ASN A 1 462 ? -10.409 9.193 30.968 1.00 95.12 462 ASN A CA 1
ATOM 3515 C C . ASN A 1 462 ? -11.268 9.758 29.829 1.00 95.12 462 ASN A C 1
ATOM 3517 O O . ASN A 1 462 ? -10.761 10.441 28.936 1.00 95.12 462 ASN A O 1
ATOM 3521 N N . THR A 1 463 ? -12.573 9.494 29.868 1.00 95.38 463 THR A N 1
ATOM 3522 C CA . THR A 1 463 ? -13.518 9.899 28.815 1.00 95.38 463 THR A CA 1
ATOM 3523 C C . THR A 1 463 ? -13.568 11.413 28.606 1.00 95.38 463 THR A C 1
ATOM 3525 O O . THR A 1 463 ? -13.787 11.848 27.478 1.00 95.38 463 THR A O 1
ATOM 3528 N N . SER A 1 464 ? -13.264 12.220 29.632 1.00 93.94 464 SER A N 1
ATOM 3529 C CA . SER A 1 464 ? -13.252 13.685 29.520 1.00 93.94 464 SER A CA 1
ATOM 3530 C C . SER A 1 464 ? -12.103 14.238 28.670 1.00 93.94 464 SER A C 1
ATOM 3532 O O . SER A 1 464 ? -12.138 15.406 28.307 1.00 93.94 464 SER A O 1
ATOM 3534 N N . GLN A 1 465 ? -11.104 13.422 28.300 1.00 92.50 465 GLN A N 1
ATOM 3535 C CA . GLN A 1 465 ? -10.063 13.818 27.338 1.00 92.50 465 GLN A CA 1
ATOM 3536 C C . GLN A 1 465 ? -10.567 13.860 25.886 1.00 92.50 465 GLN A C 1
ATOM 3538 O O . GLN A 1 465 ? -9.893 14.430 25.027 1.00 92.50 465 GLN A O 1
ATOM 3543 N N . VAL A 1 466 ? -11.734 13.279 25.595 1.00 94.12 466 VAL A N 1
ATOM 3544 C CA . VAL A 1 466 ? -12.404 13.449 24.302 1.00 94.12 466 VAL A CA 1
ATOM 3545 C C . VAL A 1 466 ? -13.186 14.757 24.332 1.00 94.12 466 VAL A C 1
ATOM 3547 O O . VAL A 1 466 ? -14.046 14.954 25.184 1.00 94.12 466 VAL A O 1
ATOM 3550 N N . ASN A 1 467 ? -12.911 15.663 23.396 1.00 91.88 467 ASN A N 1
ATOM 3551 C CA . ASN A 1 467 ? -13.633 16.929 23.327 1.00 91.88 467 ASN A CA 1
ATOM 3552 C C . ASN A 1 467 ? -15.086 16.684 22.850 1.00 91.88 467 ASN A C 1
ATOM 3554 O O . ASN A 1 467 ? -15.280 16.179 21.738 1.00 91.88 467 ASN A O 1
ATOM 3558 N N . PRO A 1 468 ? -16.117 17.064 23.635 1.00 91.50 468 PRO A N 1
ATOM 3559 C CA . PRO A 1 468 ? -17.517 16.761 23.325 1.00 91.50 468 PRO A CA 1
ATOM 3560 C C . PRO A 1 468 ? -18.054 17.465 22.065 1.00 91.50 468 PRO A C 1
ATOM 3562 O O . PRO A 1 468 ? -19.101 17.082 21.535 1.00 91.50 468 PRO A O 1
ATOM 3565 N N . CYS A 1 469 ? -17.339 18.484 21.580 1.00 90.12 469 CYS A N 1
ATOM 3566 C CA . CYS A 1 469 ? -17.649 19.225 20.359 1.00 90.12 469 CYS A CA 1
ATOM 3567 C C . CYS A 1 469 ? -16.814 18.773 19.148 1.00 90.12 469 CYS A C 1
ATOM 3569 O O . CYS A 1 469 ? -16.974 19.334 18.068 1.00 90.12 469 CYS A O 1
ATOM 3571 N N . ALA A 1 470 ? -15.908 17.802 19.311 1.00 95.12 470 ALA A N 1
ATOM 3572 C CA . ALA A 1 470 ? -14.945 17.403 18.282 1.00 95.12 470 ALA A CA 1
ATOM 3573 C C . ALA A 1 470 ? -15.129 15.957 17.794 1.00 95.12 470 ALA A C 1
ATOM 3575 O O . ALA A 1 470 ? -14.204 15.362 17.244 1.00 95.12 470 ALA A O 1
ATOM 3576 N N . PHE A 1 471 ? -16.326 15.387 17.951 1.00 97.25 471 PHE A N 1
ATOM 3577 C CA . PHE A 1 471 ? -16.692 14.113 17.337 1.00 97.25 471 PHE A CA 1
ATOM 3578 C C . PHE A 1 471 ? -18.047 14.189 16.623 1.00 97.25 471 PHE A C 1
ATOM 3580 O O . PHE A 1 471 ? -18.890 15.028 16.948 1.00 97.25 471 PHE A O 1
ATOM 3587 N N . LYS A 1 472 ? -18.257 13.301 15.646 1.00 97.62 472 LYS A N 1
ATOM 3588 C CA . LYS A 1 472 ? -19.516 13.179 14.898 1.00 97.62 472 LYS A CA 1
ATOM 3589 C C . LYS A 1 472 ? -19.743 11.739 14.442 1.00 97.62 472 LYS A C 1
ATOM 3591 O O . LYS A 1 472 ? -18.810 11.113 13.938 1.00 97.62 472 LYS A O 1
ATOM 3596 N N . LEU A 1 473 ? -20.968 11.230 14.575 1.00 97.75 473 LEU A N 1
ATOM 3597 C CA . LEU A 1 473 ? -21.402 9.991 13.925 1.00 97.75 473 LEU A CA 1
ATOM 3598 C C . LEU A 1 473 ? -21.856 10.311 12.497 1.00 97.75 473 LEU A C 1
ATOM 3600 O O . LEU A 1 473 ? -22.612 11.252 12.263 1.00 97.75 473 LEU A O 1
ATOM 3604 N N . LEU A 1 474 ? -21.341 9.558 11.527 1.00 94.19 474 LEU A N 1
ATOM 3605 C CA . LEU A 1 474 ? -21.422 9.894 10.106 1.00 94.19 474 LEU A CA 1
ATOM 3606 C C . LEU A 1 474 ? -22.522 9.118 9.382 1.00 94.19 474 LEU A C 1
ATOM 3608 O O . LEU A 1 474 ? -23.354 9.708 8.700 1.00 94.19 474 LEU A O 1
ATOM 3612 N N . LYS A 1 475 ? -22.495 7.784 9.465 1.00 91.25 475 LYS A N 1
ATOM 3613 C CA . LYS A 1 475 ? -23.412 6.916 8.715 1.00 91.25 475 LYS A CA 1
ATOM 3614 C C . LYS A 1 475 ? -23.529 5.530 9.335 1.00 91.25 475 LYS A C 1
ATOM 3616 O O . LYS A 1 475 ? -22.621 5.077 10.032 1.00 91.25 475 LYS A O 1
ATOM 3621 N N . ILE A 1 476 ? -24.611 4.849 8.977 1.00 94.25 476 ILE A N 1
ATOM 3622 C CA . ILE A 1 476 ? -24.872 3.443 9.292 1.00 94.25 476 ILE A CA 1
ATOM 3623 C C . ILE A 1 476 ? -24.575 2.600 8.046 1.00 94.25 476 ILE A C 1
ATOM 3625 O O . ILE A 1 476 ? -24.874 3.014 6.923 1.00 94.25 476 ILE A O 1
ATOM 3629 N N . ALA A 1 477 ? -23.973 1.430 8.229 1.00 90.81 477 ALA A N 1
ATOM 3630 C CA . ALA A 1 477 ? -23.754 0.442 7.177 1.00 90.81 477 ALA A CA 1
ATOM 3631 C C . ALA A 1 477 ? -24.057 -0.974 7.688 1.00 90.81 477 ALA A C 1
ATOM 3633 O O . ALA A 1 477 ? -24.090 -1.202 8.892 1.00 90.81 477 ALA A O 1
ATOM 3634 N N . GLY A 1 478 ? -24.258 -1.926 6.777 1.00 88.56 478 GLY A N 1
ATOM 3635 C CA . GLY A 1 478 ? -24.285 -3.351 7.114 1.00 88.56 478 GLY A CA 1
ATOM 3636 C C . GLY A 1 478 ? -22.877 -3.945 7.100 1.00 88.56 478 GLY A C 1
ATOM 3637 O O . GLY A 1 478 ? -22.048 -3.545 6.277 1.00 88.56 478 GLY A O 1
ATOM 3638 N N . ALA A 1 479 ? -22.606 -4.890 7.995 1.00 85.94 479 ALA A N 1
ATOM 3639 C CA . ALA A 1 479 ? -21.375 -5.670 8.016 1.00 85.94 479 ALA A CA 1
ATOM 3640 C C . ALA A 1 479 ? -21.684 -7.136 8.332 1.00 85.94 479 ALA A C 1
ATOM 3642 O O . ALA A 1 479 ? -22.521 -7.427 9.178 1.00 85.94 479 ALA A O 1
ATOM 3643 N N . TYR A 1 480 ? -20.989 -8.063 7.680 1.00 84.62 480 TYR A N 1
ATOM 3644 C CA . TYR A 1 480 ? -21.073 -9.482 8.014 1.00 84.62 480 TYR A CA 1
ATOM 3645 C C . TYR A 1 480 ? -19.933 -9.864 8.947 1.00 84.62 480 TYR A C 1
ATOM 3647 O O . TYR A 1 480 ? -18.776 -9.489 8.721 1.00 84.62 480 TYR A O 1
ATOM 3655 N N . TRP A 1 481 ? -20.248 -10.614 10.001 1.00 87.12 481 TRP A N 1
ATOM 3656 C CA . TRP A 1 481 ? -19.234 -11.111 10.921 1.00 87.12 481 TRP A CA 1
ATOM 3657 C C . TRP A 1 481 ? -18.240 -12.007 10.171 1.00 87.12 481 TRP A C 1
ATOM 3659 O O . TRP A 1 481 ? -18.641 -12.943 9.487 1.00 87.12 481 TRP A O 1
ATOM 3669 N N . ARG A 1 482 ? -16.941 -11.680 10.243 1.00 78.75 482 ARG A N 1
ATOM 3670 C CA . ARG A 1 482 ? -15.852 -12.328 9.474 1.00 78.75 482 ARG A CA 1
ATOM 3671 C C . ARG A 1 482 ? -16.036 -12.332 7.945 1.00 78.75 482 ARG A C 1
ATOM 3673 O O . ARG A 1 482 ? -15.317 -13.049 7.254 1.00 78.75 482 ARG A O 1
ATOM 3680 N N . GLY A 1 483 ? -16.944 -11.509 7.415 1.00 75.00 483 GLY A N 1
ATOM 3681 C CA . GLY A 1 483 ? -17.295 -11.508 5.993 1.00 75.00 483 GLY A CA 1
ATOM 3682 C C . GLY A 1 483 ? -18.139 -12.710 5.555 1.00 75.00 483 GLY A C 1
ATOM 3683 O O . GLY A 1 483 ? -18.206 -12.980 4.363 1.00 75.00 483 GLY A O 1
ATOM 3684 N N . ASP A 1 484 ? -18.746 -13.431 6.498 1.00 78.06 484 ASP A N 1
ATOM 3685 C CA . ASP A 1 484 ? -19.606 -14.583 6.230 1.00 78.06 484 ASP A CA 1
ATOM 3686 C C . ASP A 1 484 ? -21.063 -14.136 6.017 1.00 78.06 484 ASP A C 1
ATOM 3688 O O . ASP A 1 484 ? -21.747 -13.745 6.966 1.00 78.06 484 ASP A O 1
ATOM 3692 N N . GLU A 1 485 ? -21.525 -14.163 4.763 1.00 77.12 485 GLU A N 1
ATOM 3693 C CA . GLU A 1 485 ? -22.878 -13.734 4.373 1.00 77.12 485 GLU A CA 1
ATOM 3694 C C . GLU A 1 485 ? -23.989 -14.677 4.871 1.00 77.12 485 GLU A C 1
ATOM 3696 O O . GLU A 1 485 ? -25.157 -14.289 4.868 1.00 77.12 485 GLU A O 1
ATOM 3701 N N . GLU A 1 486 ? -23.656 -15.893 5.327 1.00 79.06 486 GLU A N 1
ATOM 3702 C CA . GLU A 1 486 ? -24.634 -16.821 5.915 1.00 79.06 486 GLU A CA 1
ATOM 3703 C C . GLU A 1 486 ? -24.998 -16.445 7.362 1.00 79.06 486 GLU A C 1
ATOM 3705 O O . GLU A 1 486 ? -25.996 -16.925 7.909 1.00 79.06 486 GLU A O 1
ATOM 3710 N N . ARG A 1 487 ? -24.206 -15.570 7.996 1.00 83.62 487 ARG A N 1
ATOM 3711 C CA . ARG A 1 487 ? -24.434 -15.103 9.367 1.00 83.62 487 ARG A CA 1
ATOM 3712 C C . ARG A 1 487 ? -25.358 -13.882 9.420 1.00 83.62 487 ARG A C 1
ATOM 3714 O O . ARG A 1 487 ? -25.452 -13.125 8.452 1.00 83.62 487 ARG A O 1
ATOM 3721 N N . PRO A 1 488 ? -26.014 -13.633 10.573 1.00 83.44 488 PRO A N 1
ATOM 3722 C CA . PRO A 1 488 ? -26.788 -12.414 10.778 1.00 83.44 488 PRO A CA 1
ATOM 3723 C C . PRO A 1 488 ? -25.972 -11.155 10.455 1.00 83.44 488 PRO A C 1
ATOM 3725 O O . PRO A 1 488 ? -24.824 -11.007 10.882 1.00 83.44 488 PRO A O 1
ATOM 3728 N N . MET A 1 489 ? -26.573 -10.244 9.689 1.00 89.50 489 MET A N 1
ATOM 3729 C CA . MET A 1 489 ? -25.944 -8.980 9.317 1.00 89.50 489 MET A CA 1
ATOM 3730 C C . MET A 1 489 ? -25.883 -8.042 10.530 1.00 89.50 489 MET A C 1
ATOM 3732 O O . MET A 1 489 ? -26.912 -7.672 11.095 1.00 89.50 489 MET A O 1
ATOM 3736 N N . LEU A 1 490 ? -24.675 -7.609 10.880 1.00 94.81 490 LEU A N 1
ATOM 3737 C CA . LEU A 1 490 ? -24.412 -6.596 11.895 1.00 94.81 490 LEU A CA 1
ATOM 3738 C C . LEU A 1 490 ? -24.640 -5.189 11.345 1.00 94.81 490 LEU A C 1
ATOM 3740 O O . LEU A 1 490 ? -24.553 -4.925 10.143 1.00 94.81 490 LEU A O 1
ATOM 3744 N N . GLN A 1 491 ? -24.871 -4.260 12.260 1.00 96.44 491 GLN A N 1
ATOM 3745 C CA . GLN A 1 491 ? -25.041 -2.845 11.988 1.00 96.44 491 GLN A CA 1
ATOM 3746 C C . GLN A 1 491 ? -23.796 -2.083 12.428 1.00 96.44 491 GLN A C 1
ATOM 3748 O O . GLN A 1 491 ? -23.467 -2.015 13.610 1.00 96.44 491 GLN A O 1
ATOM 3753 N N . ARG A 1 492 ? -23.102 -1.500 11.456 1.00 96.94 492 ARG A N 1
ATOM 3754 C CA . ARG A 1 492 ? -21.885 -0.718 11.646 1.00 96.94 492 ARG A CA 1
ATOM 3755 C C . ARG A 1 492 ? -22.214 0.759 11.770 1.00 96.94 492 ARG A C 1
ATOM 3757 O O . ARG A 1 492 ? -22.757 1.345 10.831 1.00 96.94 492 ARG A O 1
ATOM 3764 N N . ILE A 1 493 ? -21.799 1.386 12.864 1.00 97.75 493 ILE A N 1
ATOM 3765 C CA . ILE A 1 493 ? -21.842 2.845 13.017 1.00 97.75 493 ILE A CA 1
ATOM 3766 C C . ILE A 1 493 ? -20.459 3.409 12.714 1.00 97.75 493 ILE A C 1
ATOM 3768 O O . ILE A 1 493 ? -19.487 3.035 13.365 1.00 97.75 493 ILE A O 1
ATOM 3772 N N . TYR A 1 494 ? -20.367 4.314 11.739 1.00 97.25 494 TYR A N 1
ATOM 3773 C CA . TYR A 1 494 ? -19.153 5.084 11.465 1.00 97.25 494 TYR A CA 1
ATOM 3774 C C . TYR A 1 494 ? -19.170 6.407 12.222 1.00 97.25 494 TYR A C 1
ATOM 3776 O O . TYR A 1 494 ? -20.172 7.122 12.189 1.00 97.25 494 TYR A O 1
ATOM 3784 N N . GLY A 1 495 ? -18.037 6.779 12.808 1.00 97.31 495 GLY A N 1
ATOM 3785 C CA . GLY A 1 495 ? -17.836 8.073 13.448 1.00 97.31 495 GLY A CA 1
ATOM 3786 C C . GLY A 1 495 ? -16.441 8.633 13.203 1.00 97.31 495 GLY A C 1
ATOM 3787 O O . GLY A 1 495 ? -15.548 7.946 12.710 1.00 97.31 495 GLY A O 1
ATOM 3788 N N . THR A 1 496 ? -16.249 9.901 13.542 1.00 97.12 496 THR A N 1
ATOM 3789 C CA . THR A 1 496 ? -14.944 10.565 13.531 1.00 97.12 496 THR A CA 1
ATOM 3790 C C . THR A 1 496 ? -14.739 11.353 14.815 1.00 97.12 496 THR A C 1
ATOM 3792 O O . THR A 1 496 ? -15.703 11.855 15.390 1.00 97.12 496 THR A O 1
ATOM 3795 N N . ALA A 1 497 ? -13.485 11.478 15.247 1.00 96.56 497 ALA A N 1
ATOM 3796 C CA . ALA A 1 497 ? -13.070 12.293 16.383 1.00 96.56 497 ALA A CA 1
ATOM 3797 C C . ALA A 1 497 ? -11.775 13.042 16.054 1.00 96.56 497 ALA A C 1
ATOM 3799 O O . ALA A 1 497 ? -10.887 12.492 15.390 1.00 96.56 497 ALA A O 1
ATOM 3800 N N . TRP A 1 498 ? -11.691 14.280 16.535 1.00 94.38 498 TRP A N 1
ATOM 3801 C CA . TRP A 1 498 ? -10.623 15.237 16.268 1.00 94.38 498 TRP A CA 1
ATOM 3802 C C . TRP A 1 498 ? -10.178 15.942 17.561 1.00 94.38 498 TRP A C 1
ATOM 3804 O O . TRP A 1 498 ? -10.936 15.972 18.533 1.00 94.38 498 TRP A O 1
ATOM 3814 N N . PRO A 1 499 ? -8.966 16.522 17.598 1.00 89.50 499 PRO A N 1
ATOM 3815 C CA . PRO A 1 499 ? -8.483 17.285 18.752 1.00 89.50 499 PRO A CA 1
ATOM 3816 C C . PRO A 1 499 ? -9.357 18.509 19.063 1.00 89.50 499 PRO A C 1
ATOM 3818 O O . PRO A 1 499 ? -9.547 18.871 20.227 1.00 89.50 499 PRO A O 1
ATOM 3821 N N . SER A 1 500 ? -9.906 19.147 18.025 1.00 89.75 500 SER A N 1
ATOM 3822 C CA . SER A 1 500 ? -10.698 20.372 18.137 1.00 89.75 500 SER A CA 1
ATOM 3823 C C . SER A 1 500 ? -11.956 20.363 17.262 1.00 89.75 500 SER A C 1
ATOM 3825 O O . SER A 1 500 ? -12.024 19.693 16.230 1.00 89.75 500 SER A O 1
ATOM 3827 N N . GLY A 1 501 ? -12.958 21.162 17.651 1.00 89.06 501 GLY A N 1
ATOM 3828 C CA . GLY A 1 501 ? -14.180 21.350 16.857 1.00 89.06 501 GLY A CA 1
ATOM 3829 C C . GLY A 1 501 ? -13.910 21.966 15.478 1.00 89.06 501 GLY A C 1
ATOM 3830 O O . GLY A 1 501 ? -14.565 21.605 14.508 1.00 89.06 501 GLY A O 1
ATOM 3831 N N . LYS A 1 502 ? -12.883 22.819 15.364 1.00 88.94 502 LYS A N 1
ATOM 3832 C CA . LYS A 1 502 ? -12.453 23.428 14.095 1.00 88.94 502 LYS A CA 1
ATOM 3833 C C . LYS A 1 502 ? -11.933 22.390 13.096 1.00 88.94 502 LYS A C 1
ATOM 3835 O O . LYS A 1 502 ? -12.221 22.479 11.907 1.00 88.94 502 LYS A O 1
ATOM 3840 N N . GLU A 1 503 ? -11.163 21.407 13.560 1.00 88.94 503 GLU A N 1
ATOM 3841 C CA . GLU A 1 503 ? -10.679 20.317 12.700 1.00 88.94 503 GLU A CA 1
ATOM 3842 C C . GLU A 1 503 ? -11.808 19.375 12.289 1.00 88.94 503 GLU A C 1
ATOM 3844 O O . GLU A 1 503 ? -11.845 18.936 11.140 1.00 88.94 503 GLU A O 1
ATOM 3849 N N . LEU A 1 504 ? -12.757 19.115 13.196 1.00 93.75 504 LEU A N 1
ATOM 3850 C CA . LEU A 1 504 ? -13.974 18.388 12.852 1.00 93.75 504 LEU A CA 1
ATOM 3851 C C . LEU A 1 504 ? -14.749 19.115 11.748 1.00 93.75 504 LEU A C 1
ATOM 3853 O O . LEU A 1 504 ? -15.099 18.487 10.755 1.00 93.75 504 LEU A O 1
ATOM 3857 N N . GLU A 1 505 ? -14.994 20.416 11.896 1.00 93.31 505 GLU A N 1
ATOM 3858 C CA . GLU A 1 505 ? -15.707 21.223 10.899 1.00 93.31 505 GLU A CA 1
ATOM 3859 C C . GLU A 1 505 ? -14.993 21.186 9.541 1.00 93.31 505 GLU A C 1
ATOM 3861 O O . GLU A 1 505 ? -15.604 20.834 8.536 1.00 93.31 505 GLU A O 1
ATOM 3866 N N . ALA A 1 506 ? -13.673 21.398 9.522 1.00 91.94 506 ALA A N 1
ATOM 3867 C CA . ALA A 1 506 ? -12.877 21.305 8.298 1.00 91.94 506 ALA A CA 1
ATOM 3868 C C . ALA A 1 506 ? -12.963 19.918 7.628 1.00 91.94 506 ALA A C 1
ATOM 3870 O O . ALA A 1 506 ? -12.970 19.807 6.398 1.00 91.94 506 ALA A O 1
ATOM 3871 N N . TYR A 1 507 ? -13.027 18.844 8.420 1.00 92.19 507 TYR A N 1
ATOM 3872 C CA . TYR A 1 507 ? -13.213 17.492 7.902 1.00 92.19 507 TYR A CA 1
ATOM 3873 C C . TYR A 1 507 ? -14.626 17.268 7.346 1.00 92.19 507 TYR A C 1
ATOM 3875 O O . TYR A 1 507 ? -14.775 16.670 6.279 1.00 92.19 507 TYR A O 1
ATOM 3883 N N . LEU A 1 508 ? -15.660 17.766 8.027 1.00 92.62 508 LEU A N 1
ATOM 3884 C CA . LEU A 1 508 ? -17.043 17.672 7.560 1.00 92.62 508 LEU A CA 1
ATOM 3885 C C . LEU A 1 508 ? -17.254 18.467 6.262 1.00 92.62 508 LEU A C 1
ATOM 3887 O O . LEU A 1 508 ? -17.855 17.934 5.330 1.00 92.62 508 LEU A O 1
ATOM 3891 N N . ASP A 1 509 ? -16.666 19.658 6.141 1.00 92.50 509 ASP A N 1
ATOM 3892 C CA . ASP A 1 509 ? -16.667 20.451 4.904 1.00 92.50 509 ASP A CA 1
ATOM 3893 C C . ASP A 1 509 ? -16.019 19.684 3.742 1.00 92.50 509 ASP A C 1
ATOM 3895 O O . ASP A 1 509 ? -16.525 19.658 2.615 1.00 92.50 509 ASP A O 1
ATOM 3899 N N . LYS A 1 510 ? -14.900 19.000 4.015 1.00 91.12 510 LYS A N 1
ATOM 3900 C CA . LYS A 1 510 ? -14.232 18.133 3.036 1.00 91.12 510 LYS A CA 1
ATOM 3901 C C . LYS A 1 510 ? -15.137 16.975 2.608 1.00 91.12 510 LYS A C 1
ATOM 3903 O O . LYS A 1 510 ? -15.176 16.658 1.419 1.00 91.12 510 LYS A O 1
ATOM 3908 N N . LEU A 1 511 ? -15.846 16.335 3.540 1.00 89.62 511 LEU A N 1
ATOM 3909 C CA . LEU A 1 511 ? -16.793 15.263 3.219 1.00 89.62 511 LEU A CA 1
ATOM 3910 C C . LEU A 1 511 ? -17.965 15.769 2.372 1.00 89.62 511 LEU A C 1
ATOM 3912 O O . LEU A 1 511 ? -18.329 15.106 1.400 1.00 89.62 511 LEU A O 1
ATOM 3916 N N . GLU A 1 512 ? -18.505 16.949 2.678 1.00 90.75 512 GLU A N 1
ATOM 3917 C CA . GLU A 1 512 ? -19.575 17.556 1.883 1.00 90.75 512 GLU A CA 1
ATOM 3918 C C . GLU A 1 512 ? -19.100 17.844 0.450 1.00 90.75 512 GLU A C 1
ATOM 3920 O O . GLU A 1 512 ? -19.790 17.537 -0.524 1.00 90.75 512 GLU A O 1
ATOM 3925 N N . GLU A 1 513 ? -17.887 18.376 0.293 1.00 91.12 513 GLU A N 1
ATOM 3926 C CA . GLU A 1 513 ? -17.306 18.641 -1.023 1.00 91.12 513 GLU A CA 1
ATOM 3927 C C . GLU A 1 513 ? -17.054 17.351 -1.824 1.00 91.12 513 GLU A C 1
ATOM 3929 O O . GLU A 1 513 ? -17.243 17.328 -3.044 1.00 91.12 513 GLU A O 1
ATOM 3934 N N . LEU A 1 514 ? -16.676 16.255 -1.157 1.00 88.19 514 LEU A N 1
ATOM 3935 C CA . LEU A 1 514 ? -16.570 14.936 -1.787 1.00 88.19 514 LEU A CA 1
ATOM 3936 C C . LEU A 1 514 ? -17.939 14.413 -2.236 1.00 88.19 514 LEU A C 1
ATOM 3938 O O . LEU A 1 514 ? -18.060 13.916 -3.356 1.00 88.19 514 LEU A O 1
ATOM 3942 N N . GLU A 1 515 ? -18.973 14.563 -1.409 1.00 88.00 515 GLU A N 1
ATOM 3943 C CA . GLU A 1 515 ? -20.337 14.149 -1.745 1.00 88.00 515 GLU A CA 1
ATOM 3944 C C . GLU A 1 515 ? -20.904 14.954 -2.923 1.00 88.00 515 GLU A C 1
ATOM 3946 O O . GLU A 1 515 ? -21.520 14.385 -3.828 1.00 88.00 515 GLU A O 1
ATOM 3951 N N . ARG A 1 516 ? -20.638 16.266 -2.980 1.00 90.50 516 ARG A N 1
ATOM 3952 C CA . ARG A 1 516 ? -20.994 17.128 -4.124 1.00 90.50 516 ARG A CA 1
ATOM 3953 C C . ARG A 1 516 ? -20.364 16.659 -5.438 1.00 90.50 516 ARG A C 1
ATOM 3955 O O . ARG A 1 516 ? -20.897 16.941 -6.509 1.00 90.50 516 ARG A O 1
ATOM 3962 N N . ARG A 1 517 ? -19.240 15.942 -5.370 1.00 93.06 517 ARG A N 1
ATOM 3963 C CA . ARG A 1 517 ? -18.491 15.418 -6.525 1.00 93.06 517 ARG A CA 1
ATOM 3964 C C . ARG A 1 517 ? -18.740 13.933 -6.781 1.00 93.06 517 ARG A C 1
ATOM 3966 O O . ARG A 1 517 ? -18.120 13.357 -7.678 1.00 93.06 517 ARG A O 1
ATOM 3973 N N . ASP A 1 518 ? -19.637 13.302 -6.030 1.00 92.06 518 ASP A N 1
ATOM 3974 C CA . ASP A 1 518 ? -19.951 11.893 -6.210 1.00 92.06 518 ASP A CA 1
ATOM 3975 C C . ASP A 1 518 ? -20.703 11.672 -7.530 1.00 92.06 518 ASP A C 1
ATOM 3977 O O . ASP A 1 518 ? -21.823 12.145 -7.733 1.00 92.06 518 ASP A O 1
ATOM 3981 N N . HIS A 1 519 ? -20.105 10.894 -8.432 1.00 94.12 519 HIS A N 1
ATOM 3982 C CA . HIS A 1 519 ? -20.703 10.544 -9.720 1.00 94.12 519 HIS A CA 1
ATOM 3983 C C . HIS A 1 519 ? -22.061 9.827 -9.611 1.00 94.12 519 HIS A C 1
ATOM 3985 O O . HIS A 1 519 ? -22.808 9.822 -10.587 1.00 94.12 519 HIS A O 1
ATOM 3991 N N . ARG A 1 520 ? -22.397 9.211 -8.470 1.00 91.62 520 ARG A N 1
ATOM 3992 C CA . ARG A 1 520 ? -23.705 8.580 -8.206 1.00 91.62 520 ARG A CA 1
ATOM 3993 C C . ARG A 1 520 ? -24.782 9.626 -7.970 1.00 91.62 520 ARG A C 1
ATOM 3995 O O . ARG A 1 520 ? -25.888 9.508 -8.494 1.00 91.62 520 ARG A O 1
ATOM 4002 N N . ARG A 1 521 ? -24.432 10.675 -7.224 1.00 91.31 521 ARG A N 1
ATOM 4003 C CA . ARG A 1 521 ? -25.289 11.836 -6.994 1.00 91.31 521 ARG A CA 1
ATOM 4004 C C . ARG A 1 521 ? -25.434 12.645 -8.278 1.00 91.31 521 ARG A C 1
ATOM 4006 O O . ARG A 1 521 ? -26.547 12.808 -8.769 1.00 91.31 521 ARG A O 1
ATOM 4013 N N . LEU A 1 522 ? -24.312 13.055 -8.870 1.00 94.62 522 LEU A N 1
ATOM 4014 C CA . LEU A 1 522 ? -24.295 13.818 -10.120 1.00 94.62 522 LEU A CA 1
ATOM 4015 C C . LEU A 1 522 ? -24.937 13.044 -11.273 1.00 94.62 522 LEU A C 1
ATOM 4017 O O . LEU A 1 522 ? -25.642 13.633 -12.083 1.00 94.62 522 LEU A O 1
ATOM 4021 N N . GLY A 1 523 ? -24.740 11.725 -11.338 1.00 95.44 523 GLY A N 1
ATOM 4022 C CA . GLY A 1 523 ? -25.356 10.867 -12.349 1.00 95.44 523 GLY A CA 1
ATOM 4023 C C . GLY A 1 523 ? -26.881 10.944 -12.340 1.00 95.44 523 GLY A C 1
ATOM 4024 O O . GLY A 1 523 ? -27.486 11.025 -13.407 1.00 95.44 523 GLY A O 1
ATOM 4025 N N . ARG A 1 524 ? -27.484 11.004 -11.146 1.00 93.31 524 ARG A N 1
ATOM 4026 C CA . ARG A 1 524 ? -28.928 11.182 -10.958 1.00 93.31 524 ARG A CA 1
ATOM 4027 C C . ARG A 1 524 ? -29.365 12.628 -11.192 1.00 93.31 524 ARG A C 1
ATOM 4029 O O . ARG A 1 524 ? -30.300 12.855 -11.948 1.00 93.31 524 ARG A O 1
ATOM 4036 N N . GLU A 1 525 ? -28.696 13.598 -10.567 1.00 96.06 525 GLU A N 1
ATOM 4037 C CA . GLU A 1 525 ? -29.054 15.026 -10.657 1.00 96.06 525 GLU A CA 1
ATOM 4038 C C . GLU A 1 525 ? -28.962 15.568 -12.090 1.00 96.06 525 GLU A C 1
ATOM 4040 O O . GLU A 1 525 ? -29.780 16.387 -12.505 1.00 96.06 525 GLU A O 1
ATOM 4045 N N . LEU A 1 526 ? -27.975 15.102 -12.859 1.00 96.94 526 LEU A N 1
ATOM 4046 C CA . LEU A 1 526 ? -27.746 15.528 -14.239 1.00 96.94 526 LEU A CA 1
ATOM 4047 C C . LEU A 1 526 ? -28.438 14.637 -15.274 1.00 96.94 526 LEU A C 1
ATOM 4049 O O . LEU A 1 526 ? -28.346 14.946 -16.465 1.00 96.94 526 LEU A O 1
ATOM 4053 N N . ASP A 1 527 ? -29.141 13.585 -14.845 1.00 97.00 527 ASP A N 1
ATOM 4054 C CA . ASP A 1 527 ? -29.829 12.633 -15.721 1.00 97.00 527 ASP A CA 1
ATOM 4055 C C . ASP A 1 527 ? -28.868 11.940 -16.714 1.00 97.00 527 ASP A C 1
ATOM 4057 O O . ASP A 1 527 ? -29.062 11.934 -17.931 1.00 97.00 527 ASP A O 1
ATOM 4061 N N . LEU A 1 528 ? -27.750 11.415 -16.200 1.00 97.88 528 LEU A N 1
ATOM 4062 C CA . LEU A 1 528 ? -26.718 10.753 -17.008 1.00 97.88 528 LEU A CA 1
ATOM 4063 C C . LEU A 1 528 ? -26.961 9.250 -17.140 1.00 97.88 528 LEU A C 1
ATOM 4065 O O . LEU A 1 528 ? -26.755 8.690 -18.218 1.00 97.88 528 LEU A O 1
ATOM 4069 N N . TYR A 1 529 ? -27.360 8.590 -16.056 1.00 97.69 529 TYR A N 1
ATOM 4070 C CA . TYR A 1 529 ? -27.616 7.155 -16.039 1.00 97.69 529 TYR A CA 1
ATOM 4071 C C . TYR A 1 529 ? -28.501 6.749 -14.860 1.00 97.69 529 TYR A C 1
ATOM 4073 O O . TYR A 1 529 ? -28.659 7.497 -13.892 1.00 97.69 529 TYR A O 1
ATOM 4081 N N . SER A 1 530 ? -29.011 5.524 -14.920 1.00 95.06 530 SER A N 1
ATOM 4082 C CA . SER A 1 530 ? -29.768 4.876 -13.850 1.00 95.06 530 SER A CA 1
ATOM 4083 C C . SER A 1 530 ? -29.303 3.438 -13.609 1.00 95.06 530 SER A C 1
ATOM 4085 O O . SER A 1 530 ? -28.569 2.841 -14.406 1.00 95.06 530 SER A O 1
ATOM 4087 N N . VAL A 1 531 ? -29.702 2.905 -12.455 1.00 92.31 531 VAL A N 1
ATOM 4088 C CA . VAL A 1 531 ? -29.523 1.509 -12.046 1.00 92.31 531 VAL A CA 1
ATOM 4089 C C . VAL A 1 531 ? -30.871 1.026 -11.530 1.00 92.31 531 VAL A C 1
ATOM 4091 O O . VAL A 1 531 ? -31.511 1.743 -10.761 1.00 92.31 531 VAL A O 1
ATOM 4094 N N . HIS A 1 532 ? -31.283 -0.163 -11.958 1.00 89.31 532 HIS A N 1
ATOM 4095 C CA . HIS A 1 532 ? -32.580 -0.755 -11.640 1.00 89.31 532 HIS A CA 1
ATOM 4096 C C . HIS A 1 532 ? -32.364 -2.132 -11.020 1.00 89.31 532 HIS A C 1
ATOM 4098 O O . HIS A 1 532 ? -31.633 -2.952 -11.580 1.00 89.31 532 HIS A O 1
ATOM 4104 N N . GLU A 1 533 ? -32.978 -2.376 -9.866 1.00 84.25 533 GLU A N 1
ATOM 4105 C CA . GLU A 1 533 ? -32.859 -3.652 -9.156 1.00 84.25 533 GLU A CA 1
ATOM 4106 C C . GLU A 1 533 ? -33.480 -4.793 -9.970 1.00 84.25 533 GLU A C 1
ATOM 4108 O O . GLU A 1 533 ? -32.899 -5.869 -10.057 1.00 84.25 533 GLU A O 1
ATOM 4113 N N . GLU A 1 534 ? -34.581 -4.512 -10.672 1.00 90.88 534 GLU A N 1
ATOM 4114 C CA . GLU A 1 534 ? -35.294 -5.455 -11.537 1.00 90.88 534 GLU A CA 1
ATOM 4115 C C . GLU A 1 534 ? -34.448 -5.939 -12.722 1.00 90.88 534 GLU A C 1
ATOM 4117 O O . GLU A 1 534 ? -34.713 -7.003 -13.279 1.00 90.88 534 GLU A O 1
ATOM 4122 N N . VAL A 1 535 ? -33.434 -5.163 -13.120 1.00 91.31 535 VAL A N 1
ATOM 4123 C CA . VAL A 1 535 ? -32.486 -5.553 -14.175 1.00 91.31 535 VAL A CA 1
ATOM 4124 C C . VAL A 1 535 ? -31.267 -6.259 -13.587 1.00 91.31 535 VAL A C 1
ATOM 4126 O O . VAL A 1 535 ? -30.742 -7.191 -14.194 1.00 91.31 535 VAL A O 1
ATOM 4129 N N . GLY A 1 536 ? -30.822 -5.825 -12.409 1.00 85.75 536 GLY A N 1
ATOM 4130 C CA . GLY A 1 536 ? -29.737 -6.440 -11.658 1.00 85.75 536 GLY A CA 1
ATOM 4131 C C . GLY A 1 536 ? -28.615 -5.461 -11.282 1.00 85.75 536 GLY A C 1
ATOM 4132 O O . GLY A 1 536 ? -28.380 -4.446 -11.954 1.00 85.75 536 GLY A O 1
ATOM 4133 N N . PRO A 1 537 ? -27.879 -5.751 -10.195 1.00 81.62 537 PRO A N 1
ATOM 4134 C CA . PRO A 1 537 ? -26.866 -4.852 -9.660 1.00 81.62 537 PRO A CA 1
ATOM 4135 C C . PRO A 1 537 ? -25.680 -4.675 -10.620 1.00 81.62 537 PRO A C 1
ATOM 4137 O O . PRO A 1 537 ? -25.110 -5.635 -11.130 1.00 81.62 537 PRO A O 1
ATOM 4140 N N . GLY A 1 538 ? -25.246 -3.425 -10.810 1.00 85.69 538 GLY A N 1
ATOM 4141 C CA . GLY A 1 538 ? -24.073 -3.086 -11.630 1.00 85.69 538 GLY A CA 1
ATOM 4142 C C . GLY A 1 538 ? -24.343 -2.937 -13.133 1.00 85.69 538 GLY A C 1
ATOM 4143 O O . GLY A 1 538 ? -23.414 -2.636 -13.884 1.00 85.69 538 GLY A O 1
ATOM 4144 N N . LEU A 1 539 ? -25.595 -3.085 -13.578 1.00 93.81 539 LEU A N 1
ATOM 4145 C CA . LEU A 1 539 ? -25.996 -2.950 -14.980 1.00 93.81 539 LEU A CA 1
ATOM 4146 C C . LEU A 1 539 ? -26.502 -1.524 -15.271 1.00 93.81 539 LEU A C 1
ATOM 4148 O O . LEU A 1 539 ? -27.671 -1.189 -15.078 1.00 93.81 539 LEU A O 1
ATOM 4152 N N . ILE A 1 540 ? -25.581 -0.657 -15.705 1.00 95.69 540 ILE A N 1
ATOM 4153 C CA . ILE A 1 540 ? -25.839 0.776 -15.919 1.00 95.69 540 ILE A CA 1
ATOM 4154 C C . ILE A 1 540 ? -26.684 1.026 -17.173 1.00 95.69 540 ILE A C 1
ATOM 4156 O O . ILE A 1 540 ? -26.307 0.626 -18.276 1.00 95.69 540 ILE A O 1
ATOM 4160 N N . HIS A 1 541 ? -27.760 1.797 -17.015 1.00 96.56 541 HIS A N 1
ATOM 4161 C CA . HIS A 1 541 ? -28.591 2.285 -18.112 1.00 96.56 541 HIS A CA 1
ATOM 4162 C C . HIS A 1 541 ? -28.201 3.721 -18.446 1.00 96.56 541 HIS A C 1
ATOM 4164 O O . HIS A 1 541 ? -28.448 4.643 -17.675 1.00 96.56 541 HIS A O 1
ATOM 4170 N N . TRP A 1 542 ? -27.559 3.920 -19.595 1.00 97.69 542 TRP A N 1
ATOM 4171 C CA . TRP A 1 542 ? -27.111 5.241 -20.030 1.00 97.69 542 TRP A CA 1
ATOM 4172 C C . TRP A 1 542 ? -28.276 6.047 -20.612 1.00 97.69 542 TRP A C 1
ATOM 4174 O O . TRP A 1 542 ? -28.874 5.649 -21.608 1.00 97.69 542 TRP A O 1
ATOM 4184 N N . HIS A 1 543 ? -28.575 7.198 -20.010 1.00 98.06 543 HIS A N 1
ATOM 4185 C CA . HIS A 1 543 ? -29.593 8.136 -20.494 1.00 98.06 543 HIS A CA 1
ATOM 4186 C C . HIS A 1 543 ? -29.030 8.989 -21.646 1.00 98.06 543 HIS A C 1
ATOM 4188 O O . HIS A 1 543 ? -27.814 8.992 -21.842 1.00 98.06 543 HIS A O 1
ATOM 4194 N N . PRO A 1 544 ? -29.834 9.761 -22.404 1.00 98.50 544 PRO A N 1
ATOM 4195 C CA . PRO A 1 544 ? -29.344 10.502 -23.575 1.00 98.50 544 PRO A CA 1
ATOM 4196 C C . PRO A 1 544 ? -28.117 11.395 -23.313 1.00 98.50 544 PRO A C 1
ATOM 4198 O O . PRO A 1 544 ? -27.185 11.430 -24.123 1.00 98.50 544 PRO A O 1
ATOM 4201 N N . LYS A 1 545 ? -28.060 12.074 -22.158 1.00 98.06 545 LYS A N 1
ATOM 4202 C CA . LYS A 1 545 ? -26.908 12.911 -21.779 1.00 98.06 545 LYS A CA 1
ATOM 4203 C C . LYS A 1 545 ? -25.665 12.078 -21.462 1.00 98.06 545 LYS A C 1
ATOM 4205 O O . LYS A 1 545 ? -24.578 12.396 -21.942 1.00 98.06 545 LYS A O 1
ATOM 4210 N N . GLY A 1 546 ? -25.813 10.997 -20.695 1.00 98.00 546 GLY A N 1
ATOM 4211 C CA . GLY A 1 546 ? -24.703 10.087 -20.404 1.00 98.00 546 GLY A CA 1
ATOM 4212 C C . GLY A 1 546 ? -24.233 9.319 -21.640 1.00 98.00 546 GLY A C 1
ATOM 4213 O O . GLY A 1 546 ? -23.034 9.148 -21.836 1.00 98.00 546 GLY A O 1
ATOM 4214 N N . GLY A 1 547 ? -25.159 8.940 -22.521 1.00 97.94 547 GLY A N 1
ATOM 4215 C CA . GLY A 1 547 ? -24.880 8.376 -23.838 1.00 97.94 547 GLY A CA 1
ATOM 4216 C C . GLY A 1 547 ? -24.051 9.332 -24.690 1.00 97.94 547 GLY A C 1
ATOM 4217 O O . GLY A 1 547 ? -23.013 8.931 -25.200 1.00 97.94 547 GLY A O 1
ATOM 4218 N N . THR A 1 548 ? -24.423 10.615 -24.745 1.00 98.25 548 THR A N 1
ATOM 4219 C CA . THR A 1 548 ? -23.634 11.649 -25.439 1.00 98.25 548 THR A CA 1
ATOM 4220 C C . THR A 1 548 ? -22.221 11.767 -24.863 1.00 98.25 548 THR A C 1
ATOM 4222 O O . THR A 1 548 ? -21.246 11.757 -25.614 1.00 98.25 548 THR A O 1
ATOM 4225 N N . LEU A 1 549 ? -22.088 11.834 -23.532 1.00 97.62 549 LEU A N 1
ATOM 4226 C CA . LEU A 1 549 ? -20.785 11.874 -22.860 1.00 97.62 549 LEU A CA 1
ATOM 4227 C C . LEU A 1 549 ? -19.924 10.661 -23.239 1.00 97.62 549 LEU A C 1
ATOM 4229 O O . LEU A 1 549 ? -18.754 10.809 -23.596 1.00 97.62 549 LEU A O 1
ATOM 4233 N N . ARG A 1 550 ? -20.514 9.465 -23.198 1.00 97.81 550 ARG A N 1
ATOM 4234 C CA . ARG A 1 550 ? -19.856 8.222 -23.594 1.00 97.81 550 ARG A CA 1
ATOM 4235 C C . ARG A 1 550 ? -19.421 8.262 -25.060 1.00 97.81 550 ARG A C 1
ATOM 4237 O O . ARG A 1 550 ? -18.270 7.940 -25.335 1.00 97.81 550 ARG A O 1
ATOM 4244 N N . THR A 1 551 ? -20.278 8.709 -25.978 1.00 98.25 551 THR A N 1
ATOM 4245 C CA . THR A 1 551 ? -19.947 8.847 -27.405 1.00 98.25 551 THR A CA 1
ATOM 4246 C C . THR A 1 551 ? -18.758 9.777 -27.625 1.00 98.25 551 THR A C 1
ATOM 4248 O O . THR A 1 551 ? -17.840 9.407 -28.346 1.00 98.25 551 THR A O 1
ATOM 4251 N N . VAL A 1 552 ? -18.709 10.933 -26.954 1.00 98.44 552 VAL A N 1
ATOM 4252 C CA . VAL A 1 552 ? -17.576 11.872 -27.057 1.00 98.44 552 VAL A CA 1
ATOM 4253 C C . VAL A 1 552 ? -16.259 11.211 -26.636 1.00 98.44 552 VAL A C 1
ATOM 4255 O O . VAL A 1 552 ? -15.239 11.367 -27.315 1.00 98.44 552 VAL A O 1
ATOM 4258 N N . ILE A 1 553 ? -16.276 10.455 -25.534 1.00 98.25 553 ILE A N 1
ATOM 4259 C CA . ILE A 1 553 ? -15.101 9.725 -25.039 1.00 98.25 553 ILE A CA 1
ATOM 4260 C C . ILE A 1 553 ? -14.702 8.620 -26.020 1.00 98.25 553 ILE A C 1
ATOM 4262 O O . ILE A 1 553 ? -13.525 8.500 -26.361 1.00 98.25 553 ILE A O 1
ATOM 4266 N N . GLU A 1 554 ? -15.664 7.826 -26.489 1.00 98.00 554 GLU A N 1
ATOM 4267 C CA . GLU A 1 554 ? -15.415 6.739 -27.434 1.00 98.00 554 GLU A CA 1
ATOM 4268 C C . GLU A 1 554 ? -14.902 7.253 -28.787 1.00 98.00 554 GLU A C 1
ATOM 4270 O O . GLU A 1 554 ? -13.981 6.665 -29.342 1.00 98.00 554 GLU A O 1
ATOM 4275 N N . ASP A 1 555 ? -15.425 8.365 -29.307 1.00 98.31 555 ASP A N 1
ATOM 4276 C CA . ASP A 1 555 ? -14.958 8.981 -30.556 1.00 98.31 555 ASP A CA 1
ATOM 4277 C C . ASP A 1 555 ? -13.536 9.518 -30.432 1.00 98.31 555 ASP A C 1
ATOM 4279 O O . ASP A 1 555 ? -12.718 9.361 -31.342 1.00 98.31 555 ASP A O 1
ATOM 4283 N N . PHE A 1 556 ? -13.210 10.151 -29.304 1.00 98.25 556 PHE A N 1
ATOM 4284 C CA . PHE A 1 556 ? -11.830 10.517 -29.009 1.00 98.25 556 PHE A CA 1
ATOM 4285 C C . PHE A 1 556 ? -10.932 9.274 -28.967 1.00 98.25 556 PHE A C 1
ATOM 4287 O O . PHE A 1 556 ? -9.931 9.226 -29.679 1.00 98.25 556 PHE A O 1
ATOM 4294 N N . TRP A 1 557 ? -11.327 8.249 -28.209 1.00 98.12 557 TRP A N 1
ATOM 4295 C CA . TRP A 1 557 ? -10.590 6.992 -28.088 1.00 98.12 557 TRP A CA 1
ATOM 4296 C C . TRP A 1 557 ? -10.359 6.325 -29.451 1.00 98.12 557 TRP A C 1
ATOM 4298 O O . TRP A 1 557 ? -9.217 5.985 -29.760 1.00 98.12 557 TRP A O 1
ATOM 4308 N N . ARG A 1 558 ? -11.391 6.218 -30.301 1.00 98.31 558 ARG A N 1
ATOM 4309 C CA . ARG A 1 558 ? -11.291 5.664 -31.662 1.00 98.31 558 ARG A CA 1
ATOM 4310 C C . ARG A 1 558 ? -10.287 6.440 -32.511 1.00 98.31 558 ARG A C 1
ATOM 4312 O O . ARG A 1 558 ? -9.404 5.839 -33.117 1.00 98.31 558 ARG A O 1
ATOM 4319 N N . ARG A 1 559 ? -10.386 7.776 -32.531 1.00 98.25 559 ARG A N 1
ATOM 4320 C CA . ARG A 1 559 ? -9.476 8.638 -33.307 1.00 98.25 559 ARG A CA 1
ATOM 4321 C C . ARG A 1 559 ? -8.020 8.477 -32.883 1.00 98.25 559 ARG A C 1
ATOM 4323 O O . ARG A 1 559 ? -7.155 8.379 -33.748 1.00 98.25 559 ARG A O 1
ATOM 4330 N N . GLU A 1 560 ? -7.749 8.426 -31.582 1.00 98.12 560 GLU A N 1
ATOM 4331 C CA . GLU A 1 560 ? -6.384 8.243 -31.080 1.00 98.12 560 GLU A CA 1
ATOM 4332 C C . GLU A 1 560 ? -5.831 6.844 -31.391 1.00 98.12 560 GLU A C 1
ATOM 4334 O O . GLU A 1 560 ? -4.656 6.720 -31.724 1.00 98.12 560 GLU A O 1
ATOM 4339 N N . HIS A 1 561 ? -6.669 5.802 -31.383 1.00 97.69 561 HIS A N 1
ATOM 4340 C CA . HIS A 1 561 ? -6.248 4.455 -31.789 1.00 97.69 561 HIS A CA 1
ATOM 4341 C C . HIS A 1 561 ? -5.883 4.401 -33.275 1.00 97.69 561 HIS A C 1
ATOM 4343 O O . HIS A 1 561 ? -4.806 3.914 -33.613 1.00 97.69 561 HIS A O 1
ATOM 4349 N N . TYR A 1 562 ? -6.703 4.984 -34.154 1.00 97.88 562 TYR A N 1
ATOM 4350 C CA . TYR A 1 562 ? -6.364 5.075 -35.577 1.00 97.88 562 TYR A CA 1
ATOM 4351 C C . TYR A 1 562 ? -5.077 5.874 -35.820 1.00 97.88 562 TYR A C 1
ATOM 4353 O O . TYR A 1 562 ? -4.238 5.463 -36.617 1.00 97.88 562 TYR A O 1
ATOM 4361 N N . ARG A 1 563 ? -4.866 6.984 -35.097 1.00 97.62 563 ARG A N 1
ATOM 4362 C CA . ARG A 1 563 ? -3.603 7.745 -35.152 1.00 97.62 563 ARG A CA 1
ATOM 4363 C C . ARG A 1 563 ? -2.401 6.932 -34.677 1.00 97.62 563 ARG A C 1
ATOM 4365 O O . ARG A 1 563 ? -1.311 7.103 -35.209 1.00 97.62 563 ARG A O 1
ATOM 4372 N N . GLY A 1 564 ? -2.604 6.058 -33.696 1.00 97.31 564 GLY A N 1
ATOM 4373 C CA . GLY A 1 564 ? -1.596 5.131 -33.190 1.00 97.31 564 GLY A CA 1
ATOM 4374 C C . GLY A 1 564 ? -1.352 3.906 -34.075 1.00 97.31 564 GLY A C 1
ATOM 4375 O O . GLY A 1 564 ? -0.578 3.046 -33.669 1.00 97.31 564 GLY A O 1
ATOM 4376 N N . GLY A 1 565 ? -2.002 3.800 -35.241 1.00 97.00 565 GLY A N 1
ATOM 4377 C CA . GLY A 1 565 ? -1.855 2.662 -36.152 1.00 97.00 565 GLY A CA 1
ATOM 4378 C C . GLY A 1 565 ? -2.584 1.392 -35.704 1.00 97.00 565 GLY A C 1
ATOM 4379 O O . GLY A 1 565 ? -2.209 0.304 -36.126 1.00 97.00 565 GLY A O 1
ATOM 4380 N N . TYR A 1 566 ? -3.595 1.505 -34.835 1.00 97.19 566 TYR A N 1
ATOM 4381 C CA . TYR A 1 566 ? -4.412 0.365 -34.415 1.00 97.19 566 TYR A CA 1
ATOM 4382 C C . TYR A 1 566 ? -5.574 0.123 -35.380 1.00 97.19 566 TYR A C 1
ATOM 4384 O O . TYR A 1 566 ? -6.308 1.051 -35.730 1.00 97.19 566 TYR A O 1
ATOM 4392 N N . ASP A 1 567 ? -5.818 -1.150 -35.681 1.00 95.19 567 ASP A N 1
ATOM 4393 C CA . ASP A 1 567 ? -7.020 -1.608 -36.372 1.00 95.19 567 ASP A CA 1
ATOM 4394 C C . ASP A 1 567 ? -8.112 -1.971 -35.358 1.00 95.19 567 ASP A C 1
ATOM 4396 O O . ASP A 1 567 ? -7.952 -2.872 -34.528 1.00 95.19 567 ASP A O 1
ATOM 4400 N N . LEU A 1 568 ? -9.242 -1.263 -35.409 1.00 95.94 568 LEU A N 1
ATOM 4401 C CA . LEU A 1 568 ? -10.383 -1.553 -34.542 1.00 95.94 568 LEU A CA 1
ATOM 4402 C C . LEU A 1 568 ? -11.175 -2.753 -35.065 1.00 95.94 568 LEU A C 1
ATOM 4404 O O . LEU A 1 568 ? -11.531 -2.817 -36.240 1.00 95.94 568 LEU A O 1
ATOM 4408 N N . VAL A 1 569 ? -11.500 -3.678 -34.163 1.00 96.62 569 VAL A N 1
ATOM 4409 C CA . VAL A 1 569 ? -12.225 -4.917 -34.465 1.00 96.62 569 VAL A CA 1
ATOM 4410 C C . VAL A 1 569 ? -13.467 -5.062 -33.592 1.00 96.62 569 VAL A C 1
ATOM 4412 O O . VAL A 1 569 ? -13.528 -4.544 -32.477 1.00 96.62 569 VAL A O 1
ATOM 4415 N N . TYR A 1 570 ? -14.446 -5.820 -34.086 1.00 97.31 570 TYR A N 1
ATOM 4416 C CA . TYR A 1 570 ? -15.673 -6.152 -33.365 1.00 97.31 570 TYR A CA 1
ATOM 4417 C C . TYR A 1 570 ? -15.788 -7.668 -33.238 1.00 97.31 570 TYR A C 1
ATOM 4419 O O . TYR A 1 570 ? -15.650 -8.396 -34.217 1.00 97.31 570 TYR A O 1
ATOM 4427 N N . THR A 1 571 ? -16.010 -8.145 -32.016 1.00 97.50 571 THR A N 1
ATOM 4428 C CA . THR A 1 571 ? -16.035 -9.574 -31.680 1.00 97.50 571 THR A CA 1
ATOM 4429 C C . THR A 1 571 ? -17.273 -9.913 -30.849 1.00 97.50 571 THR A C 1
ATOM 4431 O O . THR A 1 571 ? -17.775 -9.031 -30.142 1.00 97.50 571 THR A O 1
ATOM 4434 N N . PRO A 1 572 ? -17.766 -11.168 -30.893 1.00 96.88 572 PRO A N 1
ATOM 4435 C CA . PRO A 1 572 ? -18.921 -11.596 -30.106 1.00 96.88 572 PRO A CA 1
ATOM 4436 C C . PRO A 1 572 ? -18.795 -11.310 -28.599 1.00 96.88 572 PRO A C 1
ATOM 4438 O O . PRO A 1 572 ? -17.701 -11.112 -28.064 1.00 96.88 572 PRO A O 1
ATOM 4441 N N . HIS A 1 573 ? -19.933 -11.301 -27.901 1.00 96.19 573 HIS A N 1
ATOM 4442 C CA . HIS A 1 573 ? -19.995 -11.192 -26.436 1.00 96.19 573 HIS A CA 1
ATOM 4443 C C . HIS A 1 573 ? -20.003 -12.552 -25.725 1.00 96.19 573 HIS A C 1
ATOM 4445 O O . HIS A 1 573 ? -19.832 -12.594 -24.509 1.00 96.19 573 HIS A O 1
ATOM 4451 N N . LEU A 1 574 ? -20.171 -13.642 -26.477 1.00 95.38 574 LEU A N 1
ATOM 4452 C CA . LEU A 1 574 ? -20.247 -15.016 -25.987 1.00 95.38 574 LEU A CA 1
ATOM 4453 C C . LEU A 1 574 ? -19.167 -15.875 -26.643 1.00 95.38 574 LEU A C 1
ATOM 4455 O O . LEU A 1 574 ? -18.848 -15.683 -27.818 1.00 95.38 574 LEU A O 1
ATOM 4459 N N . GLY A 1 575 ? -18.630 -16.834 -25.894 1.00 93.94 575 GLY A N 1
ATOM 4460 C CA . GLY A 1 575 ? -17.682 -17.829 -26.395 1.00 93.94 575 GLY A CA 1
ATOM 4461 C C . GLY A 1 575 ? -17.911 -19.193 -25.752 1.00 93.94 575 GLY A C 1
ATOM 4462 O O . GLY A 1 575 ? -18.331 -19.258 -24.596 1.00 93.94 575 GLY A O 1
ATOM 4463 N N . ARG A 1 576 ? -17.628 -20.267 -26.499 1.00 94.94 576 ARG A N 1
ATOM 4464 C CA . ARG A 1 576 ? -17.666 -21.651 -25.994 1.00 94.94 576 ARG A CA 1
ATOM 4465 C C . ARG A 1 576 ? -16.667 -21.842 -24.857 1.00 94.94 576 ARG A C 1
ATOM 4467 O O . ARG A 1 576 ? -15.590 -21.251 -24.908 1.00 94.94 576 ARG A O 1
ATOM 4474 N N . GLY A 1 577 ? -16.984 -22.721 -23.907 1.00 92.75 577 GLY A N 1
ATOM 4475 C CA . GLY A 1 577 ? -16.118 -23.095 -22.784 1.00 92.75 577 GLY A CA 1
ATOM 4476 C C . GLY A 1 577 ? -14.676 -23.381 -23.208 1.00 92.75 577 GLY A C 1
ATOM 4477 O O . GLY A 1 577 ? -13.758 -22.792 -22.647 1.00 92.75 577 GLY A O 1
ATOM 4478 N N . GLN A 1 578 ? -14.483 -24.142 -24.293 1.00 94.12 578 GLN A N 1
ATOM 4479 C CA . GLN A 1 578 ? -13.153 -24.471 -24.822 1.00 94.12 578 GLN A CA 1
ATOM 4480 C C . GLN A 1 578 ? -12.286 -23.239 -25.125 1.00 94.12 578 GLN A C 1
ATOM 4482 O O . GLN A 1 578 ? -11.101 -23.236 -24.826 1.00 94.12 578 GLN A O 1
ATOM 4487 N N . LEU A 1 579 ? -12.857 -22.151 -25.662 1.00 95.12 579 LEU A N 1
ATOM 4488 C CA . LEU A 1 579 ? -12.093 -20.923 -25.941 1.00 95.12 579 LEU A CA 1
ATOM 4489 C C . LEU A 1 579 ? -11.504 -20.326 -24.652 1.00 95.12 579 LEU A C 1
ATOM 4491 O O . LEU A 1 579 ? -10.407 -19.761 -24.646 1.00 95.12 579 LEU A O 1
ATOM 4495 N N . TRP A 1 580 ? -12.260 -20.421 -23.562 1.00 94.44 580 TRP A N 1
ATOM 4496 C CA . TRP A 1 580 ? -11.886 -19.911 -22.250 1.00 94.44 580 TRP A CA 1
ATOM 4497 C C . TRP A 1 580 ? -10.923 -20.848 -21.525 1.00 94.44 580 TRP A C 1
ATOM 4499 O O . TRP A 1 580 ? -10.042 -20.363 -20.822 1.00 94.44 580 TRP A O 1
ATOM 4509 N N . GLU A 1 581 ? -11.050 -22.156 -21.734 1.00 93.00 581 GLU A N 1
ATOM 4510 C CA . GLU A 1 581 ? -10.094 -23.164 -21.272 1.00 93.00 581 GLU A CA 1
ATOM 4511 C C . GLU A 1 581 ? -8.740 -23.008 -21.975 1.00 93.00 581 GLU A C 1
ATOM 4513 O O . GLU A 1 581 ? -7.722 -22.819 -21.316 1.00 93.00 581 GLU A O 1
ATOM 4518 N N . ASP A 1 582 ? -8.732 -22.944 -23.309 1.00 93.00 582 ASP A N 1
ATOM 4519 C CA . ASP A 1 582 ? -7.520 -22.806 -24.128 1.00 93.00 582 ASP A CA 1
ATOM 4520 C C . ASP A 1 582 ? -6.739 -21.528 -23.804 1.00 93.00 582 ASP A C 1
ATOM 4522 O O . ASP A 1 582 ? -5.514 -21.467 -23.912 1.00 93.00 582 ASP A O 1
ATOM 4526 N N . SER A 1 583 ? -7.459 -20.472 -23.424 1.00 92.50 583 SER A N 1
ATOM 4527 C CA . SER A 1 583 ? -6.859 -19.204 -23.015 1.00 92.50 583 SER A CA 1
ATOM 4528 C C . SER A 1 583 ? -6.491 -19.150 -21.526 1.00 92.50 583 SER A C 1
ATOM 4530 O O . SER A 1 583 ? -5.933 -18.144 -21.089 1.00 92.50 583 SER A O 1
ATOM 4532 N N . GLY A 1 584 ? -6.789 -20.203 -20.758 1.00 92.12 584 GLY A N 1
ATOM 4533 C CA . GLY A 1 584 ? -6.537 -20.335 -19.320 1.00 92.12 584 GLY A CA 1
ATOM 4534 C C . GLY A 1 584 ? -7.515 -19.571 -18.423 1.00 92.12 584 GLY A C 1
ATOM 4535 O O . GLY A 1 584 ? -7.353 -19.549 -17.207 1.00 92.12 584 GLY A O 1
ATOM 4536 N N . HIS A 1 585 ? -8.536 -18.917 -18.978 1.00 92.06 585 HIS A N 1
ATOM 4537 C CA . HIS A 1 585 ? -9.457 -18.085 -18.202 1.00 92.06 585 HIS A CA 1
ATOM 4538 C C . HIS A 1 585 ? -10.368 -18.893 -17.289 1.00 92.06 585 HIS A C 1
ATOM 4540 O O . HIS A 1 585 ? -10.634 -18.426 -16.187 1.00 92.06 585 HIS A O 1
ATOM 4546 N N . LEU A 1 586 ? -10.819 -20.086 -17.689 1.00 87.75 586 LEU A N 1
ATOM 4547 C CA . LEU A 1 586 ? -11.657 -20.895 -16.797 1.00 87.75 586 LEU A CA 1
ATOM 4548 C C . LEU A 1 586 ? -10.917 -21.276 -15.509 1.00 87.75 586 LEU A C 1
ATOM 4550 O O . LEU A 1 586 ? -11.506 -21.205 -14.436 1.00 87.75 586 LEU A O 1
ATOM 4554 N N . ASP A 1 587 ? -9.615 -21.547 -15.570 1.00 85.25 587 ASP A N 1
ATOM 4555 C CA . ASP A 1 587 ? -8.842 -21.924 -14.380 1.00 85.25 587 ASP A CA 1
ATOM 4556 C C . ASP A 1 587 ? -8.682 -20.781 -13.365 1.00 85.25 587 ASP A C 1
ATOM 4558 O O . ASP A 1 587 ? -8.557 -21.019 -12.162 1.00 85.25 587 ASP A O 1
ATOM 4562 N N . PHE A 1 588 ? -8.646 -19.529 -13.836 1.00 80.44 588 PHE A N 1
ATOM 4563 C CA . PHE A 1 588 ? -8.345 -18.360 -12.996 1.00 80.44 588 PHE A CA 1
ATOM 4564 C C . PHE A 1 588 ? -9.538 -17.438 -12.733 1.00 80.44 588 PHE A C 1
ATOM 4566 O O . PHE A 1 588 ? -9.511 -16.692 -11.756 1.00 80.44 588 PHE A O 1
ATOM 4573 N N . TYR A 1 589 ? -10.541 -17.441 -13.610 1.00 83.81 589 TYR A N 1
ATOM 4574 C CA . TYR A 1 589 ? -11.637 -16.472 -13.620 1.00 83.81 589 TYR A CA 1
ATOM 4575 C C . TYR A 1 589 ? -13.024 -17.108 -13.547 1.00 83.81 589 TYR A C 1
ATOM 4577 O O . TYR A 1 589 ? -13.982 -16.346 -13.502 1.00 83.81 589 TYR A O 1
ATOM 4585 N N . ARG A 1 590 ? -13.181 -18.442 -13.502 1.00 87.62 590 ARG A N 1
ATOM 4586 C CA . ARG A 1 590 ? -14.519 -19.074 -13.499 1.00 87.62 590 ARG A CA 1
ATOM 4587 C C . ARG A 1 590 ? -15.434 -18.536 -12.394 1.00 87.62 590 ARG A C 1
ATOM 4589 O O . ARG A 1 590 ? -16.589 -18.255 -12.674 1.00 87.62 590 ARG A O 1
ATOM 4596 N N . GLU A 1 591 ? -14.906 -18.302 -11.193 1.00 85.50 591 GLU A N 1
ATOM 4597 C CA . GLU A 1 591 ? -15.654 -17.706 -10.066 1.00 85.50 591 GLU A CA 1
ATOM 4598 C C . GLU A 1 591 ? -15.976 -16.209 -10.255 1.00 85.50 591 GLU A C 1
ATOM 4600 O O . GLU A 1 591 ? -16.869 -15.676 -9.610 1.00 85.50 591 GLU A O 1
ATOM 4605 N N . LEU A 1 592 ? -15.262 -15.520 -11.150 1.00 86.44 592 LEU A N 1
ATOM 4606 C CA . LEU A 1 592 ? -15.444 -14.098 -11.477 1.00 86.44 592 LEU A CA 1
ATOM 4607 C C . LEU A 1 592 ? -16.216 -13.886 -12.791 1.00 86.44 592 LEU A C 1
ATOM 4609 O O . LEU A 1 592 ? -16.353 -12.753 -13.259 1.00 86.44 592 LEU A O 1
ATOM 4613 N N . MET A 1 593 ? -16.665 -14.967 -13.426 1.00 91.25 593 MET A N 1
ATOM 4614 C CA . MET A 1 593 ? -17.446 -14.952 -14.658 1.00 91.25 593 MET A CA 1
ATOM 4615 C C . MET A 1 593 ? -18.927 -15.134 -14.333 1.00 91.25 593 MET A C 1
ATOM 4617 O O . MET A 1 593 ? -19.289 -15.785 -13.356 1.00 91.25 593 MET A O 1
ATOM 4621 N N . TYR A 1 594 ? -19.799 -14.592 -15.187 1.00 91.25 594 TYR A N 1
ATOM 4622 C CA . TYR A 1 594 ? -21.207 -14.982 -15.149 1.00 91.25 594 TYR A CA 1
ATOM 4623 C C . TYR A 1 594 ? -21.327 -16.492 -15.362 1.00 91.25 594 TYR A C 1
ATOM 4625 O O . TYR A 1 594 ? -20.565 -17.071 -16.144 1.00 91.25 594 TYR A O 1
ATOM 4633 N N . ALA A 1 595 ? -22.296 -17.101 -14.675 1.00 92.25 595 ALA A N 1
ATOM 4634 C CA . ALA A 1 595 ? -22.575 -18.525 -14.791 1.00 92.25 595 ALA A CA 1
ATOM 4635 C C . ALA A 1 595 ? -22.741 -18.939 -16.269 1.00 92.25 595 ALA A C 1
ATOM 4637 O O . ALA A 1 595 ? -23.297 -18.166 -17.062 1.00 92.25 595 ALA A O 1
ATOM 4638 N N . PRO A 1 596 ? -22.248 -20.131 -16.656 1.00 93.50 596 PRO A N 1
ATOM 4639 C CA . PRO A 1 596 ? -22.368 -20.594 -18.027 1.00 93.50 596 PRO A CA 1
ATOM 4640 C C . PRO A 1 596 ? -23.828 -20.814 -18.412 1.00 93.50 596 PRO A C 1
ATOM 4642 O O . PRO A 1 596 ? -24.648 -21.254 -17.607 1.00 93.50 596 PRO A O 1
ATOM 4645 N N . MET A 1 597 ? -24.126 -20.565 -19.681 1.00 95.81 597 MET A N 1
ATOM 4646 C CA . MET A 1 597 ? -25.345 -21.034 -20.326 1.00 95.81 597 MET A CA 1
ATOM 4647 C C . MET A 1 597 ? -25.052 -22.377 -20.991 1.00 95.81 597 MET A C 1
ATOM 4649 O O . MET A 1 597 ? -24.112 -22.471 -21.781 1.00 95.81 597 MET A O 1
ATOM 4653 N N . ASP A 1 598 ? -25.851 -23.397 -20.692 1.00 94.12 598 ASP A N 1
ATOM 4654 C CA . ASP A 1 598 ? -25.807 -24.672 -21.410 1.00 94.12 598 ASP A CA 1
ATOM 4655 C C . ASP A 1 598 ? -26.631 -24.558 -22.699 1.00 94.12 598 ASP A C 1
ATOM 4657 O O . ASP A 1 598 ? -27.826 -24.253 -22.669 1.00 94.12 598 ASP A O 1
ATOM 4661 N N . ILE A 1 599 ? -25.971 -24.770 -23.837 1.00 92.44 599 ILE A N 1
ATOM 4662 C CA . ILE A 1 599 ? -26.597 -24.838 -25.153 1.00 92.44 599 ILE A CA 1
ATOM 4663 C C . ILE A 1 599 ? -26.199 -26.171 -25.782 1.00 92.44 599 ILE A C 1
ATOM 4665 O O . ILE A 1 599 ? -25.054 -26.349 -26.198 1.00 92.44 599 ILE A O 1
ATOM 4669 N N . GLU A 1 600 ? -27.157 -27.096 -25.869 1.00 90.19 600 GLU A N 1
ATOM 4670 C CA . GLU A 1 600 ? -26.981 -28.425 -26.477 1.00 90.19 600 GLU A CA 1
ATOM 4671 C C . GLU A 1 600 ? -25.839 -29.249 -25.842 1.00 90.19 600 GLU A C 1
ATOM 4673 O O . GLU A 1 600 ? -25.099 -29.953 -26.532 1.00 90.19 600 GLU A O 1
ATOM 4678 N N . GLY A 1 601 ? -25.681 -29.162 -24.516 1.00 89.38 601 GLY A N 1
ATOM 4679 C CA . GLY A 1 601 ? -24.641 -29.868 -23.767 1.00 89.38 601 GLY A CA 1
ATOM 4680 C C . GLY A 1 601 ? -23.267 -29.198 -23.842 1.00 89.38 601 GLY A C 1
ATOM 4681 O O . GLY A 1 601 ? -22.266 -29.812 -23.471 1.00 89.38 601 GLY A O 1
ATOM 4682 N N . GLN A 1 602 ? -23.191 -27.961 -24.345 1.00 91.56 602 GLN A N 1
ATOM 4683 C CA . GLN A 1 602 ? -21.969 -27.160 -24.384 1.00 91.56 602 GLN A CA 1
ATOM 4684 C C . GLN A 1 602 ? -22.122 -25.909 -23.525 1.00 91.56 602 GLN A C 1
ATOM 4686 O O . GLN A 1 602 ? -23.052 -25.124 -23.704 1.00 91.56 602 GLN A O 1
ATOM 4691 N N . GLU A 1 603 ? -21.149 -25.673 -22.645 1.00 93.75 603 GLU A N 1
ATOM 4692 C CA . GLU A 1 603 ? -21.087 -24.436 -21.868 1.00 93.75 603 GLU A CA 1
ATOM 4693 C C . GLU A 1 603 ? -20.693 -23.248 -22.765 1.00 93.75 603 GLU A C 1
ATOM 4695 O O . GLU A 1 603 ? -19.679 -23.276 -23.474 1.00 93.75 603 GLU A O 1
ATOM 4700 N N . TYR A 1 604 ? -21.460 -22.164 -22.686 1.00 95.81 604 TYR A N 1
ATOM 4701 C CA . TYR A 1 604 ? -21.134 -20.854 -23.243 1.00 95.81 604 TYR A CA 1
ATOM 4702 C C . TYR A 1 604 ? -21.031 -19.826 -22.126 1.00 95.81 604 TYR A C 1
ATOM 4704 O O . TYR A 1 604 ? -21.875 -19.763 -21.237 1.00 95.81 604 TYR A O 1
ATOM 4712 N N . PHE A 1 605 ? -20.027 -18.960 -22.216 1.00 95.38 605 PHE A N 1
ATOM 4713 C CA . PHE A 1 605 ? -19.802 -17.906 -21.233 1.00 95.38 605 PHE A CA 1
ATOM 4714 C C . PHE A 1 605 ? -19.867 -16.523 -21.877 1.00 95.38 605 PHE A C 1
ATOM 4716 O O . PHE A 1 605 ? -19.390 -16.322 -23.002 1.00 95.38 605 PHE A O 1
ATOM 4723 N N . ILE A 1 606 ? -20.407 -15.555 -21.128 1.00 95.62 606 ILE A N 1
ATOM 4724 C CA . ILE A 1 606 ? -20.247 -14.125 -21.417 1.00 95.62 606 ILE A CA 1
ATOM 4725 C C . ILE A 1 606 ? -18.782 -13.762 -21.225 1.00 95.62 606 ILE A C 1
ATOM 4727 O O . ILE A 1 606 ? -18.166 -14.132 -20.227 1.00 95.62 606 ILE A O 1
ATOM 4731 N N . LYS A 1 607 ? -18.221 -13.026 -22.185 1.00 94.50 607 LYS A N 1
ATOM 4732 C CA . LYS A 1 607 ? -16.807 -12.677 -22.160 1.00 94.50 607 LYS A CA 1
ATOM 4733 C C . LYS A 1 607 ? -16.447 -11.849 -20.916 1.00 94.50 607 LYS A C 1
ATOM 4735 O O . LYS A 1 607 ? -16.959 -10.739 -20.774 1.00 94.50 607 LYS A O 1
ATOM 4740 N N . PRO A 1 608 ? -15.509 -12.305 -20.066 1.00 92.75 608 PRO A N 1
ATOM 4741 C CA . PRO A 1 608 ? -14.908 -11.447 -19.047 1.00 92.75 608 PRO A CA 1
ATOM 4742 C C . PRO A 1 608 ? -13.871 -10.496 -19.664 1.00 92.75 608 PRO A C 1
ATOM 4744 O O . PRO A 1 608 ? -13.497 -9.497 -19.056 1.00 92.75 608 PRO A O 1
ATOM 4747 N N . MET A 1 609 ? -13.391 -10.801 -20.879 1.00 94.75 609 MET A N 1
ATOM 4748 C CA . MET A 1 609 ? -12.401 -10.005 -21.601 1.00 94.75 609 MET A CA 1
ATOM 4749 C C . MET A 1 609 ? -12.369 -10.295 -23.107 1.00 94.75 609 MET A C 1
ATOM 4751 O O . MET A 1 609 ? -12.893 -11.300 -23.579 1.00 94.75 609 MET A O 1
ATOM 4755 N N . ASN A 1 610 ? -11.714 -9.414 -23.869 1.00 96.50 610 ASN A N 1
ATOM 4756 C CA . ASN A 1 610 ? -11.685 -9.473 -25.336 1.00 96.50 610 ASN A CA 1
ATOM 4757 C C . ASN A 1 610 ? -10.504 -10.277 -25.920 1.00 96.50 610 ASN A C 1
ATOM 4759 O O . ASN A 1 610 ? -10.536 -10.627 -27.099 1.00 96.50 610 ASN A O 1
ATOM 4763 N N . CYS A 1 611 ? -9.467 -10.569 -25.123 1.00 95.69 611 CYS A N 1
ATOM 4764 C CA . CYS A 1 611 ? -8.180 -11.090 -25.606 1.00 95.69 611 CYS A CA 1
ATOM 4765 C C . CYS A 1 611 ? -8.299 -12.375 -26.449 1.00 95.69 611 CYS A C 1
ATOM 4767 O O . CYS A 1 611 ? -7.733 -12.395 -27.544 1.00 95.69 611 CYS A O 1
ATOM 4769 N N . PRO A 1 612 ? -9.058 -13.413 -26.030 1.00 95.75 612 PRO A N 1
ATOM 4770 C CA . PRO A 1 612 ? -9.165 -14.648 -26.812 1.00 95.75 612 PRO A CA 1
ATOM 4771 C C . PRO A 1 612 ? -9.754 -14.413 -28.205 1.00 95.75 612 PRO A C 1
ATOM 4773 O O . PRO A 1 612 ? -9.270 -14.968 -29.187 1.00 95.75 612 PRO A O 1
ATOM 4776 N N . PHE A 1 613 ? -10.733 -13.514 -28.328 1.00 97.25 613 PHE A N 1
ATOM 4777 C CA . PHE A 1 613 ? -11.324 -13.185 -29.623 1.00 97.25 613 PHE A CA 1
ATOM 4778 C C . PHE A 1 613 ? -10.364 -12.413 -30.535 1.00 97.25 613 PHE A C 1
ATOM 4780 O O . PHE A 1 613 ? -10.342 -12.655 -31.739 1.00 97.25 613 PHE A O 1
ATOM 4787 N N . HIS A 1 614 ? -9.543 -11.515 -29.983 1.00 97.06 614 HIS A N 1
ATOM 4788 C CA . HIS A 1 614 ? -8.526 -10.808 -30.770 1.00 97.06 614 HIS A CA 1
ATOM 4789 C C . HIS A 1 614 ? -7.459 -11.778 -31.299 1.00 97.06 614 HIS A C 1
ATOM 4791 O O . HIS A 1 614 ? -7.030 -11.653 -32.444 1.00 97.06 614 HIS A O 1
ATOM 4797 N N . ILE A 1 615 ? -7.086 -12.792 -30.509 1.00 95.88 615 ILE A N 1
ATOM 4798 C CA . ILE A 1 615 ? -6.178 -13.864 -30.945 1.00 95.88 615 ILE A CA 1
ATOM 4799 C C . ILE A 1 615 ? -6.802 -14.678 -32.085 1.00 95.88 615 ILE A C 1
ATOM 4801 O O . ILE A 1 615 ? -6.099 -15.025 -33.031 1.00 95.88 615 ILE A O 1
ATOM 4805 N N . MET A 1 616 ? -8.111 -14.947 -32.045 1.00 96.25 616 MET A N 1
ATOM 4806 C CA . MET A 1 616 ? -8.797 -15.633 -33.149 1.00 96.25 616 MET A CA 1
ATOM 4807 C C . MET A 1 616 ? -8.770 -14.822 -34.448 1.00 96.25 616 MET A C 1
ATOM 4809 O O . MET A 1 616 ? -8.559 -15.399 -35.513 1.00 96.25 616 MET A O 1
ATOM 4813 N N . ILE A 1 617 ? -8.905 -13.494 -34.370 1.00 96.12 617 ILE A N 1
ATOM 4814 C CA . ILE A 1 617 ? -8.722 -12.614 -35.535 1.00 96.12 617 ILE A CA 1
ATOM 4815 C C . ILE A 1 617 ? -7.272 -12.673 -36.023 1.00 96.12 617 ILE A C 1
ATOM 4817 O O . ILE A 1 617 ? -7.044 -12.842 -37.217 1.00 96.12 617 ILE A O 1
ATOM 4821 N N . TYR A 1 618 ? -6.288 -12.593 -35.124 1.00 95.06 618 TYR A N 1
ATOM 4822 C CA . TYR A 1 618 ? -4.874 -12.682 -35.498 1.00 95.06 618 TYR A CA 1
ATOM 4823 C C . TYR A 1 618 ? -4.538 -14.016 -36.189 1.00 95.06 618 TYR A C 1
ATOM 4825 O O . TYR A 1 618 ? -3.832 -14.031 -37.191 1.00 95.06 618 TYR A O 1
ATOM 4833 N N . LYS A 1 619 ? -5.118 -15.126 -35.714 1.00 94.75 619 LYS A N 1
ATOM 4834 C CA . LYS A 1 619 ? -4.977 -16.473 -36.292 1.00 94.75 619 LYS A CA 1
ATOM 4835 C C . LYS A 1 619 ? -5.634 -16.657 -37.666 1.00 94.75 619 LYS A C 1
ATOM 4837 O O . LYS A 1 619 ? -5.396 -17.685 -38.294 1.00 94.75 619 LYS A O 1
ATOM 4842 N N . SER A 1 620 ? -6.464 -15.719 -38.128 1.00 95.88 620 SER A N 1
ATOM 4843 C CA . SER A 1 620 ? -7.195 -15.860 -39.398 1.00 95.88 620 SER A CA 1
ATOM 4844 C C . SER A 1 620 ? -6.298 -15.827 -40.641 1.00 95.88 620 SER A C 1
ATOM 4846 O O . SER A 1 620 ? -6.719 -16.270 -41.708 1.00 95.88 620 SER A O 1
ATOM 4848 N N . SER A 1 621 ? -5.060 -15.344 -40.511 1.00 93.88 621 SER A N 1
ATOM 4849 C CA . SER A 1 621 ? -4.074 -15.314 -41.588 1.00 93.88 621 SER A CA 1
ATOM 4850 C C . SER A 1 621 ? -2.671 -15.623 -41.065 1.00 93.88 621 SER A C 1
ATOM 4852 O O . SER A 1 621 ? -2.341 -15.331 -39.917 1.00 93.88 621 SER A O 1
ATOM 4854 N N . LEU A 1 622 ? -1.810 -16.171 -41.926 1.00 93.62 622 LEU A N 1
ATOM 4855 C CA . LEU A 1 622 ? -0.372 -16.205 -41.652 1.00 93.62 622 LEU A CA 1
ATOM 4856 C C . LEU A 1 622 ? 0.174 -14.774 -41.712 1.00 93.62 622 LEU A C 1
ATOM 4858 O O . LEU A 1 622 ? -0.193 -14.015 -42.606 1.00 93.62 622 LEU A O 1
ATOM 4862 N N . ARG A 1 623 ? 1.029 -14.418 -40.756 1.00 92.31 623 ARG A N 1
ATOM 4863 C CA . ARG A 1 623 ? 1.672 -13.103 -40.642 1.00 92.31 623 ARG A CA 1
ATOM 4864 C C . ARG A 1 623 ? 3.184 -13.303 -40.641 1.00 92.31 623 ARG A C 1
ATOM 4866 O O . ARG A 1 623 ? 3.688 -14.230 -40.003 1.00 92.31 623 ARG A O 1
ATOM 4873 N N . SER A 1 624 ? 3.907 -12.469 -41.374 1.00 94.38 624 SER A N 1
ATOM 4874 C CA . SER A 1 624 ? 5.369 -12.415 -41.345 1.00 94.38 624 SER A CA 1
ATOM 4875 C C . SER A 1 624 ? 5.860 -11.619 -40.134 1.00 94.38 624 SER A C 1
ATOM 4877 O O . SER A 1 624 ? 5.123 -10.821 -39.580 1.00 94.38 624 SER A O 1
ATOM 4879 N N . TYR A 1 625 ? 7.132 -11.765 -39.754 1.00 91.00 625 TYR A N 1
ATOM 4880 C CA . TYR A 1 625 ? 7.724 -10.978 -38.657 1.00 91.00 625 TYR A CA 1
ATOM 4881 C C . TYR A 1 625 ? 7.758 -9.454 -38.914 1.00 91.00 625 TYR A C 1
ATOM 4883 O O . TYR A 1 625 ? 8.107 -8.695 -38.011 1.00 91.00 625 TYR A O 1
ATOM 4891 N N . ARG A 1 626 ? 7.521 -9.021 -40.164 1.00 85.06 626 ARG A N 1
ATOM 4892 C CA . ARG A 1 626 ? 7.489 -7.605 -40.566 1.00 85.06 626 ARG A CA 1
ATOM 4893 C C . ARG A 1 626 ? 6.114 -6.968 -40.365 1.00 85.06 626 ARG A C 1
ATOM 4895 O O . ARG A 1 626 ? 6.043 -5.743 -40.330 1.00 85.06 626 ARG A O 1
ATOM 4902 N N . GLU A 1 627 ? 5.070 -7.790 -40.319 1.00 77.31 627 GLU A N 1
ATOM 4903 C CA . GLU A 1 627 ? 3.693 -7.410 -39.980 1.00 77.31 627 GLU A CA 1
ATOM 4904 C C . GLU A 1 627 ? 3.490 -7.508 -38.469 1.00 77.31 627 GLU A C 1
ATOM 4906 O O . GLU A 1 627 ? 2.695 -6.699 -37.945 1.00 77.31 627 GLU A O 1
#

pLDDT: mean 86.03, std 16.7, range [25.53, 98.5]

Sequence (627 aa):
MSGRFNRTDLLVLCVVLIWGASFSVVKYALREMGPLSFATVRFGVASVMLLAWTWVAEGKPVISRQDWVRIVLVGLTAVGVYQVFFTVGLVYTTASNSSLMLASIPAWTALFAAASGEEKIAPLQVVGLVLSFVGVALTIRGGGDGFQLGRDSLWGDGLTLIAAALSAGSAVLSRRLLSKYSALRMTAVSMLFGSLFLVAVSVPEMAVQNWAHLSWGTWAALAFSSVVAAALAYLIWFKGIGEIGASRTVIYNNLIPPVAILIAVATLGERLAPLQALGAAVILVGVGLTRFARAKADRRKPAVETVKANGGSPQAAKGRNQATTAKWLPGWQEGEVNMSDQQLEKLRHSTSHIMAEAVMRVFPGAKFAIGPSIEDGFYYDFDLPRPLTPEDLEAIEAEMRKIIEAGHPFQREEVSREEAEELFADQPYKLELIEDMPEGEVLSIYAQGQFTDLCRGPHVENTSQVNPCAFKLLKIAGAYWRGDEERPMLQRIYGTAWPSGKELEAYLDKLEELERRDHRRLGRELDLYSVHEEVGPGLIHWHPKGGTLRTVIEDFWRREHYRGGYDLVYTPHLGRGQLWEDSGHLDFYRELMYAPMDIEGQEYFIKPMNCPFHIMIYKSSLRSYRE

Secondary structure (DSSP, 8-state):
------HHHHHHHHHHHHHHHHHHHHHHHTTTS-HHHHHHHHHHHHHHHHHHHHHHHHSS----GGGHHHHHHHHIIIIIHHHHHHHHHHHHS-HHHHHHHHTTHHHHHHHHHHHTTS-PPPHHHHHHHHHHHHHHHHHHHHTTSSS---HHHHHHHHHHHHHHHHHHHHHHHHHHHHTTS-HHHHHHHHHHHHHHHHHHHHHHHHHH--GGG--HHHHHHHHIIIIIIIIIHHHHHHHHHHHH-HHHHHHHGGGHHHHHHHHHHHHH-----HHHHHHHHHHHHHHHHHHHHHHHHHTTSPP--------------------------TT---------HHHHHHHHHHHHHHHHHHHHHHSTT-EE----EETTEEEEEEE-SS---HHHHHHHHHHHHHHHHHT-B-EEEEE-HHHHHHHTTT-HHHHHHHHHSPTT--EEEEEETTEEEE------SBGGGS-TTSEEEEEEEEEEGGG-TTSPEEEEEEEEE-SSHHHHHHHHHHHHHHHHT-HHHHHHHTT-EE--TTT-TT--EE-HHHHHHHHHHHHHHHHHHHHTTPPP----SEEEHHHHHHTTHHHHHGGGSPPPEEETTEEEEE-S-SHHHHHHHHTTS---TT-